Protein AF-0000000079329686 (afdb_homodimer)

Solvent-accessible surface area (backbone atoms only — not comparable to full-atom values): 26787 Å² total; per-residue (Å²): 128,84,78,79,56,46,57,56,54,48,18,62,60,69,70,38,59,52,68,55,53,49,47,35,36,73,71,63,66,35,62,67,40,60,35,86,87,72,69,38,55,44,71,44,73,63,29,50,51,40,50,47,49,51,52,51,42,43,66,58,70,46,52,68,83,57,56,70,49,46,68,71,21,28,67,67,55,45,50,49,53,53,49,53,51,42,51,53,50,49,52,52,44,52,52,48,52,53,33,45,53,52,50,52,52,50,51,51,42,52,51,49,50,53,49,27,68,76,48,53,66,48,79,46,77,46,71,50,63,14,28,32,58,55,65,43,97,83,41,79,75,38,54,68,56,54,41,44,40,68,76,37,45,67,52,32,27,38,36,34,38,69,90,71,74,42,81,38,47,28,34,72,35,89,67,84,58,92,71,54,72,38,73,52,51,90,54,75,40,50,22,44,36,28,61,36,44,27,31,62,93,41,69,86,50,47,46,60,67,58,55,53,50,54,42,42,72,73,70,33,46,75,50,48,32,41,24,30,45,63,50,74,29,20,86,95,50,44,27,39,33,20,50,25,37,30,32,51,88,128,84,76,80,54,47,58,56,53,49,18,63,61,70,71,39,58,53,67,55,53,49,48,36,36,73,69,66,66,34,62,67,41,60,34,87,86,70,69,38,55,45,71,44,72,63,29,51,48,38,48,48,50,52,52,50,42,45,66,57,70,46,53,66,82,56,56,71,47,45,69,72,22,29,65,67,55,45,51,51,50,52,49,54,52,42,52,53,50,50,53,53,44,51,52,48,52,52,33,46,51,53,51,52,54,50,50,51,43,52,51,50,50,52,49,28,69,76,47,54,66,49,78,46,76,47,71,50,63,14,30,32,58,56,63,44,97,84,41,78,76,39,54,67,57,54,43,44,40,69,75,38,44,68,51,34,26,37,36,33,39,70,91,69,74,43,80,38,47,30,34,71,36,91,66,84,58,93,73,55,73,38,73,52,52,90,54,76,40,49,23,43,35,32,62,34,44,27,30,62,94,40,68,86,47,47,46,60,66,58,55,50,49,54,41,43,75,72,70,32,45,77,52,50,31,42,24,32,46,65,50,73,29,16,85,93,54,43,27,39,33,19,49,24,36,31,33,52,89

Structure (mmCIF, N/CA/C/O backbone):
data_AF-0000000079329686-model_v1
#
loop_
_entity.id
_entity.type
_entity.pdbx_description
1 polymer 'MerR family transcriptional regulator'
#
loop_
_atom_site.group_PDB
_atom_site.id
_atom_site.type_symbol
_atom_site.label_atom_id
_atom_site.label_alt_id
_atom_site.label_comp_id
_atom_site.label_asym_id
_atom_site.label_entity_id
_atom_site.label_seq_id
_atom_site.pdbx_PDB_ins_code
_atom_site.Cartn_x
_atom_site.Cartn_y
_atom_site.Cartn_z
_atom_site.occupancy
_atom_site.B_iso_or_equiv
_atom_site.auth_seq_id
_atom_site.auth_comp_id
_atom_site.auth_asym_id
_atom_site.auth_atom_id
_atom_site.pdbx_PDB_model_num
ATOM 1 N N . MET A 1 1 ? 34.625 -22.406 -25.031 1 28.58 1 MET A N 1
ATOM 2 C CA . MET A 1 1 ? 33.188 -22.5 -24.812 1 28.58 1 MET A CA 1
ATOM 3 C C . MET A 1 1 ? 32.781 -21.719 -23.578 1 28.58 1 MET A C 1
ATOM 5 O O . MET A 1 1 ? 33.344 -21.922 -22.5 1 28.58 1 MET A O 1
ATOM 9 N N . LYS A 1 2 ? 32.156 -20.562 -23.594 1 43.34 2 LYS A N 1
ATOM 10 C CA . LYS A 1 2 ? 31.812 -19.688 -22.484 1 43.34 2 LYS A CA 1
ATOM 11 C C . LYS A 1 2 ? 30.969 -20.438 -21.453 1 43.34 2 LYS A C 1
ATOM 13 O O . LYS A 1 2 ? 29.984 -21.078 -21.781 1 43.34 2 LYS A O 1
ATOM 18 N N . LYS A 1 3 ? 31.656 -20.859 -20.328 1 50.03 3 LYS A N 1
ATOM 19 C CA . LYS A 1 3 ? 31.047 -21.562 -19.203 1 50.03 3 LYS A CA 1
ATOM 20 C C . LYS A 1 3 ? 29.656 -21.016 -18.906 1 50.03 3 LYS A C 1
ATOM 22 O O . LYS A 1 3 ? 29.484 -19.812 -18.719 1 50.03 3 LYS A O 1
ATOM 27 N N . ARG A 1 4 ? 28.594 -21.75 -19.281 1 59.03 4 ARG A N 1
ATOM 28 C CA . ARG A 1 4 ? 27.203 -21.312 -19.125 1 59.03 4 ARG A CA 1
ATOM 29 C C . ARG A 1 4 ? 26.891 -21.047 -17.656 1 59.03 4 ARG A C 1
ATOM 31 O O . ARG A 1 4 ? 27.125 -21.906 -16.797 1 59.03 4 ARG A O 1
ATOM 38 N N . ASN A 1 5 ? 27.047 -19.797 -17.156 1 70.62 5 ASN A N 1
ATOM 39 C CA . ASN A 1 5 ? 26.609 -19.406 -15.828 1 70.62 5 ASN A CA 1
ATOM 40 C C . ASN A 1 5 ? 25.094 -19.484 -15.695 1 70.62 5 ASN A C 1
ATOM 42 O O . ASN A 1 5 ? 24.391 -18.531 -16.031 1 70.62 5 ASN A O 1
ATOM 46 N N . TYR A 1 6 ? 24.656 -20.625 -15.352 1 74.81 6 TYR A N 1
ATOM 47 C CA . TYR A 1 6 ? 23.219 -20.938 -15.312 1 74.81 6 TYR A CA 1
ATOM 48 C C . TYR A 1 6 ? 22.484 -20 -14.359 1 74.81 6 TYR A C 1
ATOM 50 O O . TYR A 1 6 ? 21.344 -19.609 -14.633 1 74.81 6 TYR A O 1
ATOM 58 N N . ILE A 1 7 ? 23.203 -19.609 -13.352 1 79.62 7 ILE A N 1
ATOM 59 C CA . ILE A 1 7 ? 22.547 -18.75 -12.375 1 79.62 7 ILE A CA 1
ATOM 60 C C . ILE A 1 7 ? 22.219 -17.391 -13.008 1 79.62 7 ILE A C 1
ATOM 62 O O . ILE A 1 7 ? 21.141 -16.844 -12.797 1 79.62 7 ILE A O 1
ATOM 66 N N . LYS A 1 8 ? 23.125 -16.953 -13.703 1 80.69 8 LYS A N 1
ATOM 67 C CA . LYS A 1 8 ? 22.922 -15.672 -14.375 1 80.69 8 LYS A CA 1
ATOM 68 C C . LYS A 1 8 ? 21.812 -15.758 -15.414 1 80.69 8 LYS A C 1
ATOM 70 O O . LYS A 1 8 ? 21 -14.844 -15.539 1 80.69 8 LYS A O 1
ATOM 75 N N . GLU A 1 9 ? 21.859 -16.797 -16.125 1 78.88 9 GLU A N 1
ATOM 76 C CA . GLU A 1 9 ? 20.812 -16.984 -17.141 1 78.88 9 GLU A CA 1
ATOM 77 C C . GLU A 1 9 ? 19.438 -17.047 -16.516 1 78.88 9 GLU A C 1
ATOM 79 O O . GLU A 1 9 ? 18.484 -16.422 -17 1 78.88 9 GLU A O 1
ATOM 84 N N . ILE A 1 10 ? 19.406 -17.812 -15.477 1 80.94 10 ILE A N 1
ATOM 85 C CA . ILE A 1 10 ? 18.141 -17.953 -14.773 1 80.94 10 ILE A CA 1
ATOM 86 C C . ILE A 1 10 ? 17.719 -16.609 -14.18 1 80.94 10 ILE A C 1
ATOM 88 O O . ILE A 1 10 ? 16.547 -16.234 -14.234 1 80.94 10 ILE A O 1
ATOM 92 N N . SER A 1 11 ? 18.656 -15.969 -13.648 1 85.56 11 SER A N 1
ATOM 93 C CA . SER A 1 11 ? 18.438 -14.641 -13.086 1 85.56 11 SER A CA 1
ATOM 94 C C . SER A 1 11 ? 17.797 -13.703 -14.102 1 8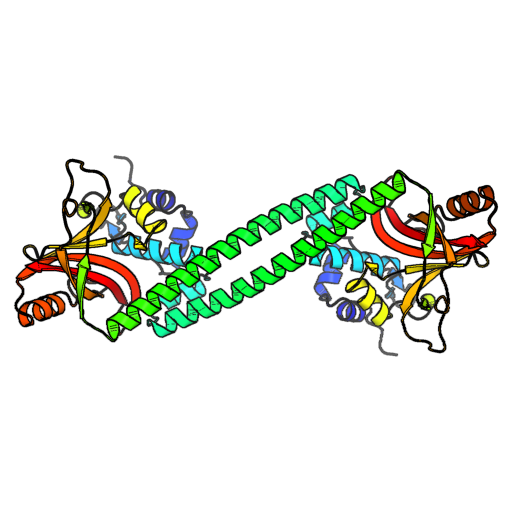5.56 11 SER A C 1
ATOM 96 O O . SER A 1 11 ? 16.828 -13.016 -13.797 1 85.56 11 SER A O 1
ATOM 98 N N . ASP A 1 12 ? 18.266 -13.734 -15.211 1 81.31 12 ASP A N 1
ATOM 99 C CA . ASP A 1 12 ? 17.781 -12.852 -16.266 1 81.31 12 ASP A CA 1
ATOM 100 C C . ASP A 1 12 ? 16.375 -13.242 -16.719 1 81.31 12 ASP A C 1
ATOM 102 O O . ASP A 1 12 ? 15.516 -12.383 -16.938 1 81.31 12 ASP A O 1
ATOM 106 N N . ILE A 1 13 ? 16.156 -14.523 -16.812 1 76.94 13 ILE A N 1
ATOM 107 C CA . ILE A 1 13 ? 14.883 -15.023 -17.297 1 76.94 13 ILE A CA 1
ATOM 108 C C . ILE A 1 13 ? 13.781 -14.719 -16.281 1 76.94 13 ILE A C 1
ATOM 110 O O . ILE A 1 13 ? 12.695 -14.266 -16.656 1 76.94 13 ILE A O 1
ATOM 114 N N . PHE A 1 14 ? 14.07 -14.961 -15.047 1 80.38 14 PHE A N 1
ATOM 115 C CA . PHE A 1 14 ? 13.07 -14.789 -14.008 1 80.38 14 PHE A CA 1
ATOM 116 C C . PHE A 1 14 ? 13.078 -13.367 -13.461 1 80.38 14 PHE A C 1
ATOM 118 O O . PHE A 1 14 ? 12.211 -12.984 -12.68 1 80.38 14 PHE A O 1
ATOM 125 N N . GLU A 1 15 ? 14.031 -12.602 -13.93 1 81.62 15 GLU A N 1
ATOM 126 C CA . GLU A 1 15 ? 14.219 -11.25 -13.422 1 81.62 15 GLU A CA 1
ATOM 127 C C . GLU A 1 15 ? 14.336 -11.242 -11.898 1 81.62 15 GLU A C 1
ATOM 129 O O . GLU A 1 15 ? 13.664 -10.461 -11.219 1 81.62 15 GLU A O 1
ATOM 134 N N . VAL A 1 16 ? 15.164 -12.156 -11.438 1 86.81 16 VAL A N 1
ATOM 135 C CA . VAL A 1 16 ? 15.547 -12.273 -10.039 1 86.81 16 VAL A CA 1
ATOM 136 C C . VAL A 1 16 ? 17.062 -12.141 -9.898 1 86.81 16 VAL A C 1
ATOM 138 O O . VAL A 1 16 ? 17.812 -12.797 -10.617 1 86.81 16 VAL A O 1
ATOM 141 N N . PRO A 1 17 ? 17.422 -11.281 -9.016 1 90.56 17 PRO A N 1
ATOM 142 C CA . PRO A 1 17 ? 18.875 -11.117 -8.875 1 90.56 17 PRO A CA 1
ATOM 143 C C . PRO A 1 17 ? 19.578 -12.422 -8.523 1 90.56 17 PRO A C 1
ATOM 145 O O . PRO A 1 17 ? 19.031 -13.242 -7.781 1 90.56 17 PRO A O 1
ATOM 148 N N . SER A 1 18 ? 20.781 -12.594 -9.023 1 89.88 18 SER A N 1
ATOM 149 C CA . SER A 1 18 ? 21.578 -13.781 -8.75 1 89.88 18 SER A CA 1
ATOM 150 C C . SER A 1 18 ? 21.766 -14 -7.25 1 89.88 18 SER A C 1
ATOM 152 O O . SER A 1 18 ? 21.781 -15.141 -6.777 1 89.88 18 SER A O 1
ATOM 154 N N . SER A 1 19 ? 21.859 -12.859 -6.543 1 91.94 19 SER A N 1
ATOM 155 C CA . SER A 1 19 ? 22.016 -12.945 -5.094 1 91.94 19 SER A CA 1
ATOM 156 C C . SER A 1 19 ? 20.797 -13.555 -4.434 1 91.94 19 SER A C 1
ATOM 158 O O . SER A 1 19 ? 20.906 -14.32 -3.475 1 91.94 19 SER A O 1
ATOM 160 N N . THR A 1 20 ? 19.688 -13.25 -4.969 1 91.44 20 THR A N 1
ATOM 161 C CA . THR A 1 20 ? 18.438 -13.789 -4.445 1 91.44 20 THR A CA 1
ATOM 162 C C . THR A 1 20 ? 18.359 -15.297 -4.695 1 91.44 20 THR A C 1
ATOM 164 O O . THR A 1 20 ? 17.953 -16.062 -3.814 1 91.44 20 THR A O 1
ATOM 167 N N . LEU A 1 21 ? 18.781 -15.734 -5.879 1 89.31 21 LEU A N 1
ATOM 168 C CA . LEU A 1 21 ? 18.797 -17.156 -6.211 1 89.31 21 LEU A CA 1
ATOM 169 C C . LEU A 1 21 ? 19.719 -17.922 -5.281 1 89.31 21 LEU A C 1
ATOM 171 O O . LEU A 1 21 ? 19.375 -19.016 -4.812 1 89.31 21 LEU A O 1
ATOM 175 N N . ARG A 1 22 ? 20.797 -17.312 -5.047 1 87.38 22 ARG A N 1
ATOM 176 C CA . ARG A 1 22 ? 21.75 -17.938 -4.125 1 87.38 22 ARG A CA 1
ATOM 177 C C . ARG A 1 22 ? 21.172 -18 -2.715 1 87.38 22 ARG A C 1
ATOM 179 O O . ARG A 1 22 ? 21.375 -19 -2.008 1 87.38 22 ARG A O 1
ATOM 186 N N . TYR A 1 23 ? 20.594 -16.953 -2.398 1 90.75 23 TYR A N 1
ATOM 187 C CA . TYR A 1 23 ? 19.938 -16.953 -1.098 1 90.75 23 TYR A CA 1
ATOM 188 C C . TYR A 1 23 ? 18.906 -18.078 -1.004 1 90.75 23 TYR A C 1
ATOM 190 O O . TYR A 1 23 ? 18.859 -18.797 -0 1 90.75 23 TYR A O 1
ATOM 198 N N . TRP A 1 24 ? 18.094 -18.188 -2.064 1 89.81 24 TRP A N 1
ATOM 199 C CA . TRP A 1 24 ? 17.094 -19.234 -2.088 1 89.81 24 TRP A CA 1
ATOM 200 C C . TRP A 1 24 ? 17.734 -20.625 -1.985 1 89.81 24 TRP A C 1
ATOM 202 O O . TRP A 1 24 ? 17.188 -21.516 -1.34 1 89.81 24 TRP A O 1
ATOM 212 N N . GLU A 1 25 ? 18.812 -20.812 -2.633 1 86.69 25 GLU A N 1
ATOM 213 C CA . GLU A 1 25 ? 19.531 -22.078 -2.568 1 86.69 25 GLU A CA 1
ATOM 214 C C . GLU A 1 25 ? 20.062 -22.344 -1.161 1 86.69 25 GLU A C 1
ATOM 216 O O . GLU A 1 25 ? 19.938 -23.453 -0.643 1 86.69 25 GLU A O 1
ATOM 221 N N . ASN A 1 26 ? 20.578 -21.234 -0.612 1 87.12 26 ASN A N 1
ATOM 222 C CA . ASN A 1 26 ? 21.125 -21.344 0.738 1 87.12 26 ASN A CA 1
ATOM 223 C C . ASN A 1 26 ? 20.047 -21.688 1.755 1 87.12 26 ASN A C 1
ATOM 225 O O . ASN A 1 26 ? 20.297 -22.391 2.732 1 87.12 26 ASN A O 1
ATOM 229 N N . GLU A 1 27 ? 18.922 -21.219 1.531 1 87.38 27 GLU A N 1
ATOM 230 C CA . GLU A 1 27 ? 17.781 -21.484 2.416 1 87.38 27 GLU A CA 1
ATOM 231 C C . GLU A 1 27 ? 17.109 -22.797 2.07 1 87.38 27 GLU A C 1
ATOM 233 O O . GLU A 1 27 ? 16.062 -23.141 2.627 1 87.38 27 GLU A O 1
ATOM 238 N N . CYS A 1 28 ? 17.578 -23.5 1.049 1 83.56 28 CYS A N 1
ATOM 239 C CA . CYS A 1 28 ? 17.141 -24.828 0.64 1 83.56 28 CYS A CA 1
ATOM 240 C C . CYS A 1 28 ? 15.766 -24.781 -0.004 1 83.56 28 CYS A C 1
ATOM 242 O O . CYS A 1 28 ? 15 -25.734 0.094 1 83.56 28 CYS A O 1
ATOM 244 N N . LEU A 1 29 ? 15.492 -23.641 -0.535 1 86.81 29 LEU A N 1
ATOM 245 C CA . LEU A 1 29 ? 14.25 -23.5 -1.282 1 86.81 29 LEU A CA 1
ATOM 246 C C . LEU A 1 29 ? 14.391 -24.062 -2.693 1 86.81 29 LEU A C 1
ATOM 248 O O . LEU A 1 29 ? 13.414 -24.516 -3.291 1 86.81 29 LEU A O 1
ATOM 252 N N . ILE A 1 30 ? 15.609 -23.922 -3.225 1 84.62 30 ILE A N 1
ATOM 253 C CA . ILE A 1 30 ? 15.922 -24.484 -4.535 1 84.62 30 ILE A CA 1
ATOM 254 C C . ILE A 1 30 ? 17.266 -25.219 -4.473 1 84.62 30 ILE A C 1
ATOM 256 O O . ILE A 1 30 ? 18.078 -24.953 -3.586 1 84.62 30 ILE A O 1
ATOM 260 N N . LYS A 1 31 ? 17.375 -26.156 -5.254 1 79.44 31 LYS A N 1
ATOM 261 C CA . LYS A 1 31 ? 18.625 -26.906 -5.316 1 79.44 31 LYS A CA 1
ATOM 262 C C . LYS A 1 31 ? 19.156 -26.984 -6.746 1 79.44 31 LYS A C 1
ATOM 264 O O . LYS A 1 31 ? 18.469 -27.484 -7.637 1 79.44 31 LYS A O 1
ATOM 269 N N . PHE A 1 32 ? 20.312 -26.422 -6.926 1 74.44 32 PHE A N 1
ATOM 270 C CA . PHE A 1 32 ? 20.984 -26.547 -8.219 1 74.44 32 PHE A CA 1
ATOM 271 C C . PHE A 1 32 ? 21.891 -27.766 -8.234 1 74.44 32 PHE A C 1
ATOM 273 O O . PHE A 1 32 ? 22.547 -28.078 -7.238 1 74.44 32 PHE A O 1
ATOM 280 N N . SER A 1 33 ? 21.562 -28.641 -9.156 1 68.56 33 SER A N 1
ATOM 281 C CA . SER A 1 33 ? 22.422 -29.812 -9.25 1 68.56 33 SER A CA 1
ATOM 282 C C . SER A 1 33 ? 23.75 -29.453 -9.906 1 68.56 33 SER A C 1
ATOM 284 O O . SER A 1 33 ? 23.828 -28.516 -10.703 1 68.56 33 SER A O 1
ATOM 286 N N . ARG A 1 34 ? 24.828 -29.984 -9.367 1 64.75 34 ARG A N 1
ATOM 287 C CA . ARG A 1 34 ? 26.141 -29.75 -9.953 1 64.75 34 ARG A CA 1
ATOM 288 C C . ARG A 1 34 ? 26.422 -30.766 -11.062 1 64.75 34 ARG A C 1
ATOM 290 O O . ARG A 1 34 ? 26.062 -31.938 -10.945 1 64.75 34 ARG A O 1
ATOM 297 N N . ASP A 1 35 ? 26.688 -30.234 -12.211 1 59.03 35 ASP A N 1
ATOM 298 C CA . ASP A 1 35 ? 27.203 -31.141 -13.25 1 59.03 35 ASP A CA 1
ATOM 299 C C . ASP A 1 35 ? 28.5 -31.797 -12.812 1 59.03 35 ASP A C 1
ATOM 301 O O . ASP A 1 35 ? 29.422 -31.125 -12.336 1 59.03 35 ASP A O 1
ATOM 305 N N . GLU A 1 36 ? 28.375 -33.125 -12.641 1 59.78 36 GLU A N 1
ATOM 306 C CA . GLU A 1 36 ? 29.531 -33.906 -12.188 1 59.78 36 GLU A CA 1
ATOM 307 C C . GLU A 1 36 ? 30.797 -33.531 -12.977 1 59.78 36 GLU A C 1
ATOM 309 O O . GLU A 1 36 ? 31.891 -33.562 -12.438 1 59.78 36 GLU A O 1
ATOM 314 N N . LYS A 1 37 ? 30.562 -33.312 -14.281 1 60 37 LYS A N 1
ATOM 315 C CA . LYS A 1 37 ? 31.734 -33.188 -15.133 1 60 37 LYS A CA 1
ATOM 316 C C . LYS A 1 37 ? 32.344 -31.781 -14.992 1 60 37 LYS A C 1
ATOM 318 O O . LYS A 1 37 ? 33.562 -31.625 -15.031 1 60 37 LYS A O 1
ATOM 323 N N . ASN A 1 38 ? 31.547 -30.828 -14.914 1 56.72 38 ASN A N 1
ATOM 324 C CA . ASN A 1 38 ? 32.125 -29.5 -15.008 1 56.72 38 ASN A CA 1
ATOM 325 C C . ASN A 1 38 ? 31.844 -28.656 -13.766 1 56.72 38 ASN A C 1
ATOM 327 O O . ASN A 1 38 ? 32.094 -27.453 -13.75 1 56.72 38 ASN A O 1
ATOM 331 N N . ASN A 1 39 ? 31.438 -29.266 -12.773 1 56.72 39 ASN A N 1
ATOM 332 C CA . ASN A 1 39 ? 31.188 -28.609 -11.492 1 56.72 39 ASN A CA 1
ATOM 333 C C . ASN A 1 39 ? 30.203 -27.453 -11.641 1 56.72 39 ASN A C 1
ATOM 335 O O . ASN A 1 39 ? 30.266 -26.469 -10.898 1 56.72 39 ASN A O 1
ATOM 339 N N . TYR A 1 40 ? 29.562 -27.453 -12.875 1 60.28 40 TYR A N 1
ATOM 340 C CA . TYR A 1 40 ? 28.578 -26.391 -13.062 1 60.28 40 TYR A CA 1
ATOM 341 C C . TYR A 1 40 ? 27.203 -26.812 -12.555 1 60.28 40 TYR A C 1
ATOM 343 O O . TYR A 1 40 ? 26.844 -27.984 -12.625 1 60.28 40 TYR A O 1
ATOM 351 N N . ARG A 1 41 ? 26.594 -25.812 -11.93 1 63.09 41 ARG A N 1
ATOM 352 C CA . ARG A 1 41 ? 25.234 -26.094 -11.453 1 63.09 41 ARG A CA 1
ATOM 353 C C . ARG A 1 41 ? 24.234 -26.109 -12.609 1 63.09 41 ARG A C 1
ATOM 355 O O . ARG A 1 41 ? 24.25 -25.234 -13.461 1 63.09 41 ARG A O 1
ATOM 362 N N . LEU A 1 42 ? 23.594 -27.281 -12.984 1 63.5 42 LEU A N 1
ATOM 363 C CA . LEU A 1 42 ? 22.531 -27.422 -13.977 1 63.5 42 LEU A CA 1
ATOM 364 C C . LEU A 1 42 ? 21.156 -27.453 -13.312 1 63.5 42 LEU A C 1
ATOM 366 O O . LEU A 1 42 ? 20.938 -28.234 -12.383 1 63.5 42 LEU A O 1
ATOM 370 N N . PRO A 1 43 ? 20.359 -26.469 -13.703 1 66.62 43 PRO A N 1
ATOM 371 C CA . PRO A 1 43 ? 19.016 -26.547 -13.109 1 66.62 43 PRO A CA 1
ATOM 372 C C . PRO A 1 43 ? 18.188 -27.688 -13.703 1 66.62 43 PRO A C 1
ATOM 374 O O . PRO A 1 43 ? 18.156 -27.859 -14.922 1 66.62 43 PRO A O 1
ATOM 377 N N . SER A 1 44 ? 17.781 -28.547 -12.82 1 67.88 44 SER A N 1
ATOM 378 C CA . SER A 1 44 ? 16.781 -29.5 -13.258 1 67.88 44 SER A CA 1
ATOM 379 C C . SER A 1 44 ? 15.445 -28.828 -13.547 1 67.88 44 SER A C 1
ATOM 381 O O . SER A 1 44 ? 15.258 -27.656 -13.211 1 67.88 44 SER A O 1
ATOM 383 N N . PHE A 1 45 ? 14.609 -29.391 -14.344 1 66.5 45 PHE A N 1
ATOM 384 C CA . PHE A 1 45 ? 13.266 -28.891 -14.57 1 66.5 45 PHE A CA 1
ATOM 385 C C . PHE A 1 45 ? 12.57 -28.578 -13.25 1 66.5 45 PHE A C 1
ATOM 387 O O . PHE A 1 45 ? 11.875 -27.578 -13.125 1 66.5 45 PHE A O 1
ATOM 394 N N . GLN A 1 46 ? 12.969 -29.422 -12.375 1 70.38 46 GLN A N 1
ATOM 395 C CA . GLN A 1 46 ? 12.375 -29.234 -11.055 1 70.38 46 GLN A CA 1
ATOM 396 C C . GLN A 1 46 ? 12.844 -27.922 -10.414 1 70.38 46 GLN A C 1
ATOM 398 O O . GLN A 1 46 ? 12.062 -27.234 -9.773 1 70.38 46 GLN A O 1
ATOM 403 N N . THR A 1 47 ? 14.055 -27.703 -10.609 1 77.94 47 THR A N 1
ATOM 404 C CA . THR A 1 47 ? 14.602 -26.484 -10.047 1 77.94 47 THR A CA 1
ATOM 405 C C . THR A 1 47 ? 13.922 -25.25 -10.656 1 77.94 47 THR A C 1
ATOM 407 O O . THR A 1 47 ? 13.609 -24.297 -9.953 1 77.94 47 THR A O 1
ATOM 410 N N . ILE A 1 48 ? 13.664 -25.297 -11.906 1 77.31 48 ILE A N 1
ATOM 411 C CA . ILE A 1 48 ? 13.016 -24.188 -12.609 1 77.31 48 ILE A CA 1
ATOM 412 C C . ILE A 1 48 ? 11.594 -24.016 -12.086 1 77.31 48 ILE A C 1
ATOM 414 O O . ILE A 1 48 ? 11.141 -22.891 -11.867 1 77.31 48 ILE A O 1
ATOM 418 N N . LEU A 1 49 ? 10.977 -25.094 -11.844 1 76.12 49 LEU A N 1
ATOM 419 C CA . LEU A 1 49 ? 9.625 -25.047 -11.312 1 76.12 49 LEU A CA 1
ATOM 420 C C . LEU A 1 49 ? 9.617 -24.453 -9.906 1 76.12 49 LEU A C 1
ATOM 422 O O . LEU A 1 49 ? 8.719 -23.688 -9.555 1 76.12 49 LEU A O 1
ATOM 426 N N . ASP A 1 50 ? 10.609 -24.891 -9.148 1 82.12 50 ASP A N 1
ATOM 427 C CA . ASP A 1 50 ? 10.727 -24.344 -7.797 1 82.12 50 ASP A CA 1
ATOM 428 C C . ASP A 1 50 ? 10.898 -22.828 -7.836 1 82.12 50 ASP A C 1
ATOM 430 O O . ASP A 1 50 ? 10.25 -22.094 -7.078 1 82.12 50 ASP A O 1
ATOM 434 N N . ILE A 1 51 ? 11.789 -22.438 -8.688 1 84.81 51 ILE A N 1
ATOM 435 C CA . ILE A 1 51 ? 12.062 -21 -8.812 1 84.81 51 ILE A CA 1
ATOM 436 C C . ILE A 1 51 ? 10.797 -20.281 -9.258 1 84.81 51 ILE A C 1
ATOM 438 O O . ILE A 1 51 ? 10.477 -19.203 -8.734 1 84.81 51 ILE A O 1
ATOM 442 N N . TRP A 1 52 ? 10.156 -20.891 -10.133 1 80 52 TRP A N 1
ATOM 443 C CA . TRP A 1 52 ? 8.906 -20.312 -10.617 1 80 52 TRP A CA 1
ATOM 444 C C . TRP A 1 52 ? 7.902 -20.156 -9.477 1 80 52 TRP A C 1
ATOM 446 O O . TRP A 1 52 ? 7.273 -19.109 -9.336 1 80 52 TRP A O 1
ATOM 456 N N . ASN A 1 53 ? 7.801 -21.141 -8.734 1 82.69 53 ASN A N 1
ATOM 457 C CA . ASN A 1 53 ? 6.855 -21.109 -7.621 1 82.69 53 ASN A CA 1
ATOM 458 C C . ASN A 1 53 ? 7.199 -20.031 -6.609 1 82.69 53 ASN A C 1
ATOM 460 O O . ASN A 1 53 ? 6.32 -19.281 -6.168 1 82.69 53 ASN A O 1
ATOM 464 N N . ILE A 1 54 ? 8.422 -20.031 -6.281 1 88.75 54 ILE A N 1
ATOM 465 C CA . ILE A 1 54 ? 8.859 -19.031 -5.312 1 88.75 54 ILE A CA 1
ATOM 466 C C . ILE A 1 54 ? 8.609 -17.625 -5.867 1 88.75 54 ILE A C 1
ATOM 468 O O . ILE A 1 54 ? 8.055 -16.766 -5.18 1 88.75 54 ILE A O 1
ATOM 472 N N . ALA A 1 55 ? 9.047 -17.406 -7.105 1 84.5 55 ALA A N 1
ATOM 473 C CA . ALA A 1 55 ? 8.844 -16.109 -7.75 1 84.5 55 ALA A CA 1
ATOM 474 C C . ALA A 1 55 ? 7.359 -15.758 -7.797 1 84.5 55 ALA A C 1
ATOM 476 O O . ALA A 1 55 ? 6.984 -14.609 -7.559 1 84.5 55 ALA A O 1
ATOM 477 N N . PHE A 1 56 ? 6.625 -16.672 -8.07 1 83.69 56 PHE A N 1
ATOM 478 C CA . PHE A 1 56 ? 5.184 -16.484 -8.164 1 83.69 56 PHE A CA 1
ATOM 479 C C . PHE A 1 56 ? 4.609 -16.016 -6.836 1 83.69 56 PHE A C 1
ATOM 481 O O . PHE A 1 56 ? 3.885 -15.016 -6.785 1 83.69 56 PHE A O 1
ATOM 488 N N . TYR A 1 57 ? 4.887 -16.688 -5.793 1 89.5 57 TYR A N 1
ATOM 489 C CA . TYR A 1 57 ? 4.324 -16.344 -4.488 1 89.5 57 TYR A CA 1
ATOM 490 C C . TYR A 1 57 ? 4.91 -15.031 -3.973 1 89.5 57 TYR A C 1
ATOM 492 O O . TYR A 1 57 ? 4.234 -14.273 -3.273 1 89.5 57 TYR A O 1
ATOM 500 N N . ARG A 1 58 ? 6.125 -14.789 -4.348 1 88.44 58 ARG A N 1
ATOM 501 C CA . ARG A 1 58 ? 6.711 -13.492 -4.02 1 88.44 58 ARG A CA 1
ATOM 502 C C . ARG A 1 58 ? 5.945 -12.359 -4.691 1 88.44 58 ARG A C 1
ATOM 504 O O . ARG A 1 58 ? 5.727 -11.305 -4.086 1 88.44 58 ARG A O 1
ATOM 511 N N . ASP A 1 59 ? 5.598 -12.625 -5.906 1 85.12 59 ASP A N 1
ATOM 512 C CA . ASP A 1 59 ? 4.816 -11.633 -6.645 1 85.12 59 ASP A CA 1
ATOM 513 C C . ASP A 1 59 ? 3.475 -11.375 -5.965 1 85.12 59 ASP A C 1
ATOM 515 O O . ASP A 1 59 ? 2.863 -10.328 -6.16 1 85.12 59 ASP A O 1
ATOM 519 N N . LEU A 1 60 ? 3.049 -12.367 -5.18 1 89.62 60 LEU A N 1
ATOM 520 C CA . LEU A 1 60 ? 1.809 -12.211 -4.43 1 89.62 60 LEU A CA 1
ATOM 521 C C . LEU A 1 60 ? 2.076 -11.602 -3.057 1 89.62 60 LEU A C 1
ATOM 523 O O . LEU A 1 60 ? 1.194 -11.594 -2.195 1 89.62 60 LEU A O 1
ATOM 527 N N . SER A 1 61 ? 3.275 -11.172 -2.789 1 91.44 61 SER A N 1
ATOM 528 C CA . SER A 1 61 ? 3.697 -10.492 -1.572 1 91.44 61 SER A CA 1
ATOM 529 C C . SER A 1 61 ? 3.664 -11.43 -0.371 1 91.44 61 SER A C 1
ATOM 531 O O . SER A 1 61 ? 3.359 -11.008 0.746 1 91.44 61 SER A O 1
ATOM 533 N N . ILE A 1 62 ? 3.863 -12.641 -0.628 1 92.38 62 ILE A N 1
ATOM 534 C CA . ILE A 1 62 ? 4.02 -13.602 0.465 1 92.38 62 ILE A CA 1
ATOM 535 C C . ILE A 1 62 ? 5.473 -13.617 0.93 1 92.38 62 ILE A C 1
ATOM 537 O O . ILE A 1 62 ? 6.391 -13.75 0.117 1 92.38 62 ILE A O 1
ATOM 541 N N . PRO A 1 63 ? 5.668 -13.492 2.191 1 90.06 63 PRO A N 1
ATOM 542 C CA . PRO A 1 63 ? 7.043 -13.492 2.697 1 90.06 63 PRO A CA 1
ATOM 543 C C . PRO A 1 63 ? 7.742 -14.836 2.51 1 90.06 63 PRO A C 1
ATOM 545 O O . PRO A 1 63 ? 7.09 -15.883 2.537 1 90.06 63 PRO A O 1
ATOM 548 N N . LEU A 1 64 ? 9.047 -14.812 2.404 1 89.19 64 LEU A N 1
ATOM 549 C CA . LEU A 1 64 ? 9.844 -16 2.154 1 89.19 64 LEU A CA 1
ATOM 550 C C . LEU A 1 64 ? 9.656 -17.031 3.266 1 89.19 64 LEU A C 1
ATOM 552 O O . LEU A 1 64 ? 9.625 -18.234 3.006 1 89.19 64 LEU A O 1
ATOM 556 N N . LYS A 1 65 ? 9.508 -16.5 4.5 1 88.31 65 LYS A N 1
ATOM 557 C CA . LYS A 1 65 ? 9.312 -17.391 5.637 1 88.31 65 LYS A CA 1
ATOM 558 C C . LYS A 1 65 ? 8.055 -18.234 5.461 1 88.31 65 LYS A C 1
ATOM 560 O O . LYS A 1 65 ? 8.016 -19.406 5.871 1 88.31 65 LYS A O 1
ATOM 565 N N . GLU A 1 66 ? 7.078 -17.719 4.844 1 90 66 GLU A N 1
ATOM 566 C CA . GLU A 1 66 ? 5.828 -18.422 4.594 1 90 66 GLU A CA 1
ATOM 567 C C . GLU A 1 66 ? 5.934 -19.297 3.352 1 90 66 GLU A C 1
ATOM 569 O O . GLU A 1 66 ? 5.367 -20.406 3.311 1 90 66 GLU A O 1
ATOM 574 N N . ILE A 1 67 ? 6.656 -18.844 2.342 1 91.44 67 ILE A N 1
ATOM 575 C CA . ILE A 1 67 ? 6.809 -19.578 1.092 1 91.44 67 ILE A CA 1
ATOM 576 C C . ILE A 1 67 ? 7.484 -20.922 1.364 1 91.44 67 ILE A C 1
ATOM 578 O O . ILE A 1 67 ? 7.16 -21.938 0.729 1 91.44 67 ILE A O 1
ATOM 582 N N . LYS A 1 68 ? 8.352 -20.984 2.336 1 88.56 68 LYS A N 1
ATOM 583 C CA . LYS A 1 68 ? 9.07 -22.203 2.705 1 88.56 68 LYS A CA 1
ATOM 584 C C . LYS A 1 68 ? 8.102 -23.281 3.164 1 88.56 68 LYS A C 1
ATOM 586 O O . LYS A 1 68 ? 8.398 -24.469 3.055 1 88.56 68 LYS A O 1
ATOM 591 N N . LEU A 1 69 ? 7.016 -22.906 3.598 1 91.12 69 LEU A N 1
ATOM 592 C CA . LEU A 1 69 ? 6.055 -23.844 4.164 1 91.12 69 LEU A CA 1
ATOM 593 C C . LEU A 1 69 ? 5.051 -24.297 3.107 1 91.12 69 LEU A C 1
ATOM 595 O O . LEU A 1 69 ? 4.352 -25.281 3.295 1 91.12 69 LEU A O 1
ATOM 599 N N . ILE A 1 70 ? 5.027 -23.656 1.97 1 89.19 70 ILE A N 1
ATOM 600 C CA . ILE A 1 70 ? 3.992 -23.859 0.96 1 89.19 70 ILE A CA 1
ATOM 601 C C . ILE A 1 70 ? 4.066 -25.281 0.427 1 89.19 70 ILE A C 1
ATOM 603 O O . ILE A 1 70 ? 3.041 -25.953 0.278 1 89.19 70 ILE A O 1
ATOM 607 N N . PRO A 1 71 ? 5.34 -25.844 0.225 1 85.88 71 PRO A N 1
ATOM 608 C CA . PRO A 1 71 ? 5.43 -27.203 -0.309 1 85.88 71 PRO A CA 1
ATOM 609 C C . PRO A 1 71 ? 4.82 -28.25 0.627 1 85.88 71 PRO A C 1
ATOM 611 O O . PRO A 1 71 ? 4.531 -29.375 0.204 1 85.88 71 PRO A O 1
ATOM 614 N N . PHE A 1 72 ? 4.566 -27.922 1.807 1 90.31 72 PHE A N 1
ATOM 615 C CA . PHE A 1 72 ? 4.051 -28.859 2.795 1 90.31 72 PHE A CA 1
ATOM 616 C C . PHE A 1 72 ? 2.58 -28.578 3.082 1 90.31 72 PHE A C 1
ATOM 618 O O . PHE A 1 72 ? 1.959 -29.281 3.887 1 90.31 72 PHE A O 1
ATOM 625 N N . MET A 1 73 ? 2.004 -27.656 2.408 1 93.25 73 MET A N 1
ATOM 626 C CA . MET A 1 73 ? 0.617 -27.281 2.662 1 93.25 73 MET A CA 1
ATOM 627 C C . MET A 1 73 ? -0.332 -28.031 1.736 1 93.25 73 MET A C 1
ATOM 629 O O . MET A 1 73 ? -0.042 -28.203 0.552 1 93.25 73 MET A O 1
ATOM 633 N N . ASN A 1 74 ? -1.381 -28.516 2.406 1 94.44 74 ASN A N 1
ATOM 634 C CA . ASN A 1 74 ? -2.455 -29.031 1.559 1 94.44 74 ASN A CA 1
ATOM 635 C C . ASN A 1 74 ? -3.297 -27.891 0.983 1 94.44 74 ASN A C 1
ATOM 637 O O . ASN A 1 74 ? -3.037 -26.719 1.262 1 94.44 74 ASN A O 1
ATOM 641 N N . ILE A 1 75 ? -4.27 -28.266 0.221 1 94.19 75 ILE A N 1
ATOM 642 C CA . ILE A 1 75 ? -5.031 -27.281 -0.543 1 94.19 75 ILE A CA 1
ATOM 643 C C . ILE A 1 75 ? -5.77 -26.344 0.41 1 94.19 75 ILE A C 1
ATOM 645 O O . ILE A 1 75 ? -5.863 -25.141 0.155 1 94.19 75 ILE A O 1
ATOM 649 N N . ASP A 1 76 ? -6.277 -26.859 1.479 1 95.31 76 ASP A N 1
ATOM 650 C CA . ASP A 1 76 ? -7.004 -26.031 2.441 1 95.31 76 ASP A CA 1
ATOM 651 C C . ASP A 1 76 ? -6.066 -25.062 3.15 1 95.31 76 ASP A C 1
ATOM 653 O O . ASP A 1 76 ? -6.406 -23.891 3.338 1 95.31 76 ASP A O 1
ATOM 657 N N . GLU A 1 77 ? -4.961 -25.578 3.543 1 95.62 77 GLU A N 1
ATOM 658 C CA . GLU A 1 77 ? -3.961 -24.734 4.195 1 95.62 77 GLU A CA 1
ATOM 659 C C . GLU A 1 77 ? -3.465 -23.641 3.258 1 95.62 77 GLU A C 1
ATOM 661 O O . GLU A 1 77 ? -3.27 -22.5 3.678 1 95.62 77 GLU A O 1
ATOM 666 N N . LEU A 1 78 ? -3.279 -23.984 2.035 1 94.5 78 LEU A N 1
ATOM 667 C CA . LEU A 1 78 ? -2.848 -23.016 1.031 1 94.5 78 LEU A CA 1
ATOM 668 C C . LEU A 1 78 ? -3.895 -21.922 0.847 1 94.5 78 LEU A C 1
ATOM 670 O O . LEU A 1 78 ? -3.562 -20.734 0.826 1 94.5 78 LEU A O 1
ATOM 674 N N . GLY A 1 79 ? -5.125 -22.344 0.729 1 95.44 79 GLY A N 1
ATOM 675 C CA . GLY A 1 79 ? -6.207 -21.375 0.63 1 95.44 79 GLY A CA 1
ATOM 676 C C . GLY A 1 79 ? -6.25 -20.406 1.797 1 95.44 79 GLY A C 1
ATOM 677 O O . GLY A 1 79 ? -6.422 -19.203 1.603 1 95.44 79 GLY A O 1
ATOM 678 N N . THR A 1 80 ? -6.062 -20.938 2.961 1 95.94 80 THR A N 1
ATOM 679 C CA . THR A 1 80 ? -6.074 -20.125 4.172 1 95.94 80 THR A CA 1
ATOM 680 C C . THR A 1 80 ? -4.914 -19.125 4.164 1 95.94 80 THR A C 1
ATOM 682 O O . THR A 1 80 ? -5.09 -17.969 4.531 1 95.94 80 THR A O 1
ATOM 685 N N . THR A 1 81 ? -3.793 -19.625 3.766 1 95.12 81 THR A N 1
ATOM 686 C CA . THR A 1 81 ? -2.611 -18.781 3.695 1 95.12 81 THR A CA 1
ATOM 687 C C . THR A 1 81 ? -2.828 -17.641 2.707 1 95.12 81 THR A C 1
ATOM 689 O O . THR A 1 81 ? -2.525 -16.484 3.01 1 95.12 81 THR A O 1
ATOM 692 N N . LEU A 1 82 ? -3.344 -17.891 1.563 1 95.5 82 LEU A N 1
ATOM 693 C CA . LEU A 1 82 ? -3.611 -16.891 0.545 1 95.5 82 LEU A CA 1
ATOM 694 C C . LEU A 1 82 ? -4.637 -15.875 1.039 1 95.5 82 LEU A C 1
ATOM 696 O O . LEU A 1 82 ? -4.477 -14.664 0.829 1 95.5 82 LEU A O 1
ATOM 700 N N . ASN A 1 83 ? -5.629 -16.391 1.712 1 96.81 83 ASN A N 1
ATOM 701 C CA . ASN A 1 83 ? -6.676 -15.508 2.227 1 96.81 83 ASN A CA 1
ATOM 702 C C . ASN A 1 83 ? -6.137 -14.562 3.291 1 96.81 83 ASN A C 1
ATOM 704 O O . ASN A 1 83 ? -6.469 -13.375 3.297 1 96.81 83 ASN A O 1
ATOM 708 N N . LYS A 1 84 ? -5.391 -15.133 4.172 1 96.44 84 LYS A N 1
ATOM 709 C CA . LYS A 1 84 ? -4.77 -14.305 5.203 1 96.44 84 LYS A CA 1
ATOM 710 C C . LYS A 1 84 ? -3.924 -13.195 4.582 1 96.44 84 LYS A C 1
ATOM 712 O O . LYS A 1 84 ? -3.979 -12.047 5.02 1 96.44 84 LYS A O 1
ATOM 717 N N . ASN A 1 85 ? -3.158 -13.547 3.623 1 96.12 85 ASN A N 1
ATOM 718 C CA . ASN A 1 85 ? -2.348 -12.555 2.924 1 96.12 85 ASN A CA 1
ATOM 719 C C . ASN A 1 85 ? -3.215 -11.508 2.24 1 96.12 85 ASN A C 1
ATOM 721 O O . ASN A 1 85 ? -2.904 -10.312 2.283 1 96.12 85 ASN A O 1
ATOM 725 N N . LYS A 1 86 ? -4.234 -11.938 1.615 1 96.81 86 LYS A N 1
ATOM 726 C CA . LYS A 1 86 ? -5.164 -11.031 0.94 1 96.81 86 LYS A CA 1
ATOM 727 C C . LYS A 1 86 ? -5.73 -10 1.911 1 96.81 86 LYS A C 1
ATOM 729 O O . LYS A 1 86 ? -5.773 -8.805 1.601 1 96.81 86 LYS A O 1
ATOM 734 N N . GLU A 1 87 ? -6.117 -10.445 3.064 1 97.5 87 GLU A N 1
ATOM 735 C CA . GLU A 1 87 ? -6.688 -9.555 4.07 1 97.5 87 GLU A CA 1
ATOM 736 C C . GLU A 1 87 ? -5.672 -8.516 4.523 1 97.5 87 GLU A C 1
ATOM 738 O O . GLU A 1 87 ? -6.012 -7.344 4.711 1 97.5 87 GLU A O 1
ATOM 743 N N . LYS A 1 88 ? -4.504 -9.008 4.738 1 96.81 88 LYS A N 1
ATOM 744 C CA . LYS A 1 88 ? -3.432 -8.086 5.102 1 96.81 88 LYS A CA 1
ATOM 745 C C . LYS A 1 88 ? -3.232 -7.023 4.027 1 96.81 88 LYS A C 1
ATOM 747 O O . LYS A 1 88 ? -3.09 -5.84 4.336 1 96.81 88 LYS A O 1
ATOM 752 N N . LEU A 1 89 ? -3.195 -7.402 2.791 1 96.75 89 LEU A N 1
ATOM 753 C CA . LEU A 1 89 ? -2.984 -6.488 1.674 1 96.75 89 LEU A CA 1
ATOM 754 C C . LEU A 1 89 ? -4.16 -5.531 1.522 1 96.75 89 LEU A C 1
ATOM 756 O O . LEU A 1 89 ? -3.979 -4.371 1.152 1 96.75 89 LEU A O 1
ATOM 760 N N . ILE A 1 90 ? -5.391 -6.016 1.837 1 97.25 90 ILE A N 1
ATOM 761 C CA . ILE A 1 90 ? -6.582 -5.172 1.775 1 97.25 90 ILE A CA 1
ATOM 762 C C . ILE A 1 90 ? -6.484 -4.066 2.826 1 97.25 90 ILE A C 1
ATOM 764 O O . ILE A 1 90 ? -6.809 -2.908 2.551 1 97.25 90 ILE A O 1
ATOM 768 N N . ASP A 1 91 ? -6.047 -4.402 3.957 1 97.19 91 ASP A N 1
ATOM 769 C CA . ASP A 1 91 ? -5.836 -3.406 5.004 1 97.19 91 ASP A CA 1
ATOM 770 C C . ASP A 1 91 ? -4.824 -2.352 4.562 1 97.19 91 ASP A C 1
ATOM 772 O O . ASP A 1 91 ? -5.039 -1.154 4.77 1 97.19 91 ASP A O 1
ATOM 776 N N . GLU A 1 92 ? -3.73 -2.83 4.023 1 95.56 92 GLU A N 1
ATOM 777 C CA . GLU A 1 92 ? -2.721 -1.912 3.502 1 95.56 92 GLU A CA 1
ATOM 778 C C . GLU A 1 92 ? -3.295 -1.026 2.4 1 95.56 92 GLU A C 1
ATOM 780 O O . GLU A 1 92 ? -2.984 0.164 2.328 1 95.56 92 GLU A O 1
ATOM 785 N N . PHE A 1 93 ? -4.137 -1.602 1.591 1 95.75 93 PHE A N 1
ATOM 786 C CA . PHE A 1 93 ? -4.812 -0.899 0.508 1 95.75 93 PHE A CA 1
ATOM 787 C C . PHE A 1 93 ? -5.648 0.254 1.052 1 95.75 93 PHE A C 1
ATOM 789 O O . PHE A 1 93 ? -5.551 1.383 0.566 1 95.75 93 PHE A O 1
ATOM 796 N N . HIS A 1 94 ? -6.352 0.016 2.07 1 96.5 94 HIS A N 1
ATOM 797 C CA . HIS A 1 94 ? -7.207 1.036 2.664 1 96.5 94 HIS A CA 1
ATOM 798 C C . HIS A 1 94 ? -6.383 2.123 3.344 1 96.5 94 HIS A C 1
ATOM 800 O O . HIS A 1 94 ? -6.727 3.305 3.277 1 96.5 94 HIS A O 1
ATOM 806 N N . LYS A 1 95 ? -5.383 1.746 3.977 1 94.62 95 LYS A N 1
ATOM 807 C CA . LYS A 1 95 ? -4.492 2.721 4.605 1 94.62 95 LYS A CA 1
ATOM 808 C C . LYS A 1 95 ? -3.898 3.67 3.566 1 94.62 95 LYS A C 1
ATOM 810 O O . LYS A 1 95 ? -3.852 4.883 3.783 1 94.62 95 LYS A O 1
ATOM 815 N N . LEU A 1 96 ? -3.447 3.1 2.455 1 95.62 96 LEU A N 1
ATOM 816 C CA . LEU A 1 96 ? -2.877 3.91 1.386 1 95.62 96 LEU A CA 1
ATOM 817 C C . LEU A 1 96 ? -3.918 4.871 0.818 1 95.62 96 LEU A C 1
ATOM 819 O O . LEU A 1 96 ? -3.621 6.043 0.574 1 95.62 96 LEU A O 1
ATOM 823 N N . LYS A 1 97 ? -5.105 4.375 0.663 1 96 97 LYS A N 1
ATOM 824 C CA . LYS A 1 97 ? -6.188 5.203 0.145 1 96 97 LYS A CA 1
ATOM 825 C C . LYS A 1 97 ? -6.465 6.391 1.066 1 96 97 LYS A C 1
ATOM 827 O O . LYS A 1 97 ? -6.605 7.523 0.602 1 96 97 LYS A O 1
ATOM 832 N N . ASN A 1 98 ? -6.504 6.137 2.303 1 94.81 98 ASN A N 1
ATOM 833 C CA . ASN A 1 98 ? -6.727 7.188 3.289 1 94.81 98 ASN A CA 1
ATOM 834 C C . ASN A 1 98 ? -5.613 8.234 3.254 1 94.81 98 ASN A C 1
ATOM 836 O O . ASN A 1 98 ? -5.879 9.43 3.346 1 94.81 98 ASN A O 1
ATOM 840 N N . THR A 1 99 ? -4.383 7.785 3.168 1 94.56 99 THR A N 1
ATOM 841 C CA . THR A 1 99 ? -3.242 8.695 3.111 1 94.56 99 THR A CA 1
ATOM 842 C C . THR A 1 99 ? -3.312 9.57 1.867 1 94.56 99 THR A C 1
ATOM 844 O O . THR A 1 99 ? -3.074 10.781 1.94 1 94.56 99 THR A O 1
ATOM 847 N N . ILE A 1 100 ? -3.666 8.969 0.784 1 96.19 100 ILE A N 1
ATOM 848 C CA . ILE A 1 100 ? -3.797 9.703 -0.468 1 96.19 100 ILE A CA 1
ATOM 849 C C . ILE A 1 100 ? -4.863 10.789 -0.321 1 96.19 100 ILE A C 1
ATOM 851 O O . ILE A 1 100 ? -4.652 11.93 -0.73 1 96.19 100 ILE A O 1
ATOM 855 N N . GLU A 1 101 ? -5.988 10.508 0.287 1 95.19 101 GLU A N 1
ATOM 856 C CA . GLU A 1 101 ? -7.062 11.469 0.508 1 95.19 101 GLU A CA 1
ATOM 857 C C . GLU A 1 101 ? -6.602 12.617 1.4 1 95.19 101 GLU A C 1
ATOM 859 O O . GLU A 1 101 ? -6.984 13.773 1.184 1 95.19 101 GLU A O 1
ATOM 864 N N . ARG A 1 102 ? -5.855 12.297 2.385 1 90.88 102 ARG A N 1
ATOM 865 C CA . ARG A 1 102 ? -5.324 13.328 3.275 1 90.88 102 ARG A CA 1
ATOM 866 C C . ARG A 1 102 ? -4.379 14.266 2.533 1 90.88 102 ARG A C 1
ATOM 868 O O . ARG A 1 102 ? -4.391 15.477 2.758 1 90.88 102 ARG A O 1
ATOM 875 N N . ILE A 1 103 ? -3.549 13.695 1.705 1 94.19 103 ILE A N 1
ATOM 876 C CA . ILE A 1 103 ? -2.645 14.516 0.907 1 94.19 103 ILE A CA 1
ATOM 877 C C . ILE A 1 103 ? -3.453 15.43 -0.012 1 94.19 103 ILE A C 1
ATOM 879 O O . ILE A 1 103 ? -3.15 16.609 -0.142 1 94.19 103 ILE A O 1
ATOM 883 N N . GLU A 1 104 ? -4.504 14.891 -0.611 1 95.19 104 GLU A N 1
ATOM 884 C CA . GLU A 1 104 ? -5.359 15.68 -1.49 1 95.19 104 GLU A CA 1
ATOM 885 C C . GLU A 1 104 ? -6.023 16.828 -0.73 1 95.19 104 GLU A C 1
ATOM 887 O O . GLU A 1 104 ? -6.168 17.922 -1.262 1 95.19 104 GLU A O 1
ATOM 892 N N . SER A 1 105 ? -6.418 16.562 0.483 1 91.62 105 SER A N 1
ATOM 893 C CA . SER A 1 105 ? -6.988 17.609 1.323 1 91.62 105 SER A CA 1
ATOM 894 C C . SER A 1 105 ? -5.977 18.719 1.579 1 91.62 105 SER A C 1
ATOM 896 O O . SER A 1 105 ? -6.328 19.906 1.567 1 91.62 105 SER A O 1
ATOM 898 N N . LYS A 1 106 ? -4.734 18.359 1.806 1 90.5 106 LYS A N 1
ATOM 899 C CA . LYS A 1 106 ? -3.684 19.344 2.02 1 90.5 106 LYS A CA 1
ATOM 900 C C . LYS A 1 106 ? -3.414 20.141 0.747 1 90.5 106 LYS A C 1
ATOM 902 O O . LYS A 1 106 ? -3.113 21.328 0.809 1 90.5 106 LYS A O 1
ATOM 907 N N . GLU A 1 107 ? -3.492 19.484 -0.338 1 94 107 GLU A N 1
ATOM 908 C CA . GLU A 1 107 ? -3.322 20.188 -1.608 1 94 107 GLU A CA 1
ATOM 909 C C . GLU A 1 107 ? -4.406 21.234 -1.807 1 94 107 GLU A C 1
ATOM 911 O O . GLU A 1 107 ? -4.133 22.328 -2.326 1 94 107 GLU A O 1
ATOM 916 N N . LYS A 1 108 ? -5.605 20.891 -1.411 1 94.44 108 LYS A N 1
ATOM 917 C CA . LYS A 1 108 ? -6.691 21.859 -1.479 1 94.44 108 LYS A CA 1
ATOM 918 C C . LYS A 1 108 ? -6.418 23.062 -0.573 1 94.44 108 LYS A C 1
ATOM 920 O O . LYS A 1 108 ? -6.742 24.203 -0.921 1 94.44 108 LYS A O 1
ATOM 925 N N . ILE A 1 109 ? -5.859 22.781 0.545 1 92.12 109 ILE A N 1
ATOM 926 C CA . ILE A 1 109 ? -5.496 23.844 1.48 1 92.12 109 ILE A CA 1
ATOM 927 C C . ILE A 1 109 ? -4.453 24.75 0.844 1 92.12 109 ILE A C 1
ATOM 929 O O . ILE A 1 109 ? -4.531 25.984 0.967 1 92.12 109 ILE A O 1
ATOM 933 N N . ILE A 1 110 ? -3.486 24.188 0.249 1 94.44 110 ILE A N 1
ATOM 934 C CA . ILE A 1 110 ? -2.449 24.953 -0.42 1 94.44 110 ILE A CA 1
ATOM 935 C C . ILE A 1 110 ? -3.078 25.828 -1.501 1 94.44 110 ILE A C 1
ATOM 937 O O . ILE A 1 110 ? -2.721 27 -1.645 1 94.44 110 ILE A O 1
ATOM 941 N N . GLU A 1 111 ? -3.994 25.281 -2.227 1 94.94 111 GLU A N 1
ATOM 942 C CA . GLU A 1 111 ? -4.699 26.047 -3.248 1 94.94 111 GLU A CA 1
ATOM 943 C C . GLU A 1 111 ? -5.469 27.219 -2.627 1 94.94 111 GLU A C 1
ATOM 945 O O . GLU A 1 111 ? -5.488 28.312 -3.178 1 94.94 111 GLU A O 1
ATOM 950 N N . LYS A 1 112 ? -6.098 26.938 -1.577 1 93.44 112 LYS A N 1
ATOM 951 C CA . LYS A 1 112 ? -6.816 27.984 -0.867 1 93.44 112 LYS A CA 1
ATOM 952 C C . LYS A 1 112 ? -5.867 29.094 -0.412 1 93.44 112 LYS A C 1
ATOM 954 O O . LYS A 1 112 ? -6.184 30.281 -0.535 1 93.44 112 LYS A O 1
ATOM 959 N N . LEU A 1 113 ? -4.746 28.703 0.167 1 94.12 113 LEU A N 1
ATOM 960 C CA . LEU A 1 113 ? -3.75 29.672 0.6 1 94.12 113 LEU A CA 1
ATOM 961 C C . LEU A 1 113 ? -3.303 30.547 -0.566 1 94.12 113 LEU A C 1
ATOM 963 O O . LEU A 1 113 ? -3.225 31.766 -0.436 1 94.12 113 LEU A O 1
ATOM 967 N N . LYS A 1 114 ? -3.062 29.922 -1.656 1 94.12 114 LYS A N 1
ATOM 968 C CA . LYS A 1 114 ? -2.65 30.672 -2.84 1 94.12 114 LYS A CA 1
ATOM 969 C C . LYS A 1 114 ? -3.744 31.641 -3.283 1 94.12 114 LYS A C 1
ATOM 971 O O . LYS A 1 114 ? -3.455 32.75 -3.695 1 94.12 114 LYS A O 1
ATOM 976 N N . TYR A 1 115 ? -4.934 31.172 -3.217 1 94 115 TYR A N 1
ATOM 977 C CA . TYR A 1 115 ? -6.07 32.031 -3.557 1 94 115 TYR A CA 1
ATOM 978 C C . TYR A 1 115 ? -6.121 33.25 -2.65 1 94 115 TYR A C 1
ATOM 980 O O . TYR A 1 115 ? -6.289 34.375 -3.127 1 94 115 TYR A O 1
ATOM 988 N N . LEU A 1 116 ? -5.895 33.062 -1.365 1 93.44 116 LEU A N 1
ATOM 989 C CA . LEU A 1 116 ? -5.957 34.156 -0.39 1 93.44 116 LEU A CA 1
ATOM 990 C C . LEU A 1 116 ? -4.758 35.094 -0.539 1 93.44 116 LEU A C 1
ATOM 992 O O . LEU A 1 116 ? -4.848 36.281 -0.219 1 93.44 116 LEU A O 1
ATOM 996 N N . GLN A 1 117 ? -3.691 34.469 -0.964 1 91.5 117 GLN A N 1
ATOM 997 C CA . GLN A 1 117 ? -2.521 35.312 -1.22 1 91.5 117 GLN A CA 1
ATOM 998 C C . GLN A 1 117 ? -2.762 36.25 -2.396 1 91.5 117 GLN A C 1
ATOM 1000 O O . GLN A 1 117 ? -2.32 37.406 -2.377 1 91.5 117 GLN A O 1
ATOM 1005 N N . SER A 1 118 ? -3.508 35.781 -3.385 1 90.69 118 SER A N 1
ATOM 1006 C CA . SER A 1 118 ? -3.785 36.562 -4.578 1 90.69 118 SER A CA 1
ATOM 1007 C C . SER A 1 118 ? -4.973 37.5 -4.363 1 90.69 118 SER A C 1
ATOM 1009 O O . SER A 1 118 ? -5.133 38.469 -5.082 1 90.69 118 SER A O 1
ATOM 1011 N N . ASN A 1 119 ? -5.867 37.125 -3.48 1 83.88 119 ASN A N 1
ATOM 1012 C CA . ASN A 1 119 ? -7.035 37.906 -3.109 1 83.88 119 ASN A CA 1
ATOM 1013 C C . ASN A 1 119 ? -7.039 38.25 -1.618 1 83.88 119 ASN A C 1
ATOM 1015 O O . ASN A 1 119 ? -7.707 37.562 -0.832 1 83.88 119 ASN A O 1
ATOM 1019 N N . PRO A 1 120 ? -6.426 39.219 -1.266 1 74.25 120 PRO A N 1
ATOM 1020 C CA . PRO A 1 120 ? -6.016 39.406 0.131 1 74.25 120 PRO A CA 1
ATOM 1021 C C . PRO A 1 120 ? -7.203 39.469 1.088 1 74.25 120 PRO A C 1
ATOM 1023 O O . PRO A 1 120 ? -7.094 39.094 2.252 1 74.25 120 PRO A O 1
ATOM 1026 N N . CYS A 1 121 ? -8.359 40.188 0.642 1 87.44 121 CYS A N 1
ATOM 1027 C CA . CYS A 1 121 ? -9.453 40.188 1.606 1 87.44 121 CYS A CA 1
ATOM 1028 C C . CYS A 1 121 ? -10.797 40.344 0.904 1 87.44 121 CYS A C 1
ATOM 1030 O O . CYS A 1 121 ? -10.875 40.906 -0.189 1 87.44 121 CYS A O 1
ATOM 1032 N N . TYR A 1 122 ? -11.805 39.75 1.429 1 92.31 122 TYR A N 1
ATOM 1033 C CA . TYR A 1 122 ? -13.18 39.906 0.982 1 92.31 122 TYR A CA 1
ATOM 1034 C C . TYR A 1 122 ? -14.156 39.781 2.15 1 92.31 122 TYR A C 1
ATOM 1036 O O . TYR A 1 122 ? -13.789 39.281 3.215 1 92.31 122 TYR A O 1
ATOM 1044 N N . ILE A 1 123 ? -15.32 40.344 1.938 1 94.38 123 ILE A N 1
ATOM 1045 C CA . ILE A 1 123 ? -16.328 40.312 2.988 1 94.38 123 ILE A CA 1
ATOM 1046 C C . ILE A 1 123 ? -17.266 39.125 2.766 1 94.38 123 ILE A C 1
ATOM 1048 O O . ILE A 1 123 ? -17.656 38.844 1.631 1 94.38 123 ILE A O 1
ATOM 1052 N N . ASP A 1 124 ? -17.5 38.438 3.834 1 93.75 124 ASP A N 1
ATOM 1053 C CA . ASP A 1 124 ? -18.391 37.281 3.771 1 93.75 124 ASP A CA 1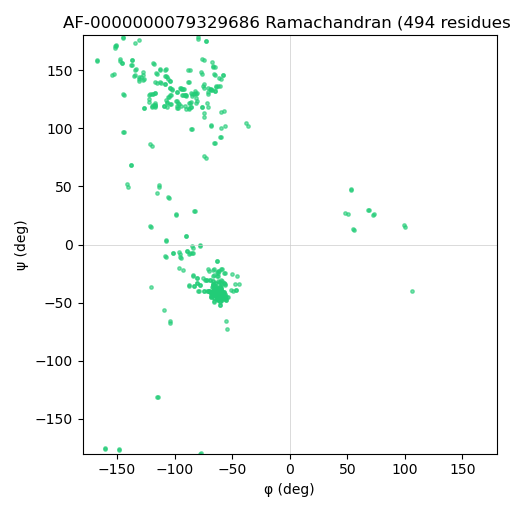
ATOM 1054 C C . ASP A 1 124 ? -19.328 37.25 4.977 1 93.75 124 ASP A C 1
ATOM 1056 O O . ASP A 1 124 ? -19.062 37.875 6 1 93.75 124 ASP A O 1
ATOM 1060 N N . ASN A 1 125 ? -20.453 36.625 4.805 1 94.5 125 ASN A N 1
ATOM 1061 C CA . ASN A 1 125 ? -21.391 36.312 5.891 1 94.5 125 ASN A CA 1
ATOM 1062 C C . ASN A 1 125 ? -21.234 34.906 6.398 1 94.5 125 ASN A C 1
ATOM 1064 O O . ASN A 1 125 ? -21.328 33.938 5.621 1 94.5 125 ASN A O 1
ATOM 1068 N N . CYS A 1 126 ? -20.984 34.844 7.719 1 93.31 126 CYS A N 1
ATOM 1069 C CA . CYS A 1 126 ? -20.75 33.531 8.281 1 93.31 126 CYS A CA 1
ATOM 1070 C C . CYS A 1 126 ? -21.469 33.344 9.617 1 93.31 126 CYS A C 1
ATOM 1072 O O . CYS A 1 126 ? -21.844 34.344 10.242 1 93.31 126 CYS A O 1
ATOM 1074 N N . ILE A 1 127 ? -21.672 32.062 9.984 1 91.69 127 ILE A N 1
ATOM 1075 C CA . ILE A 1 127 ? -22.141 31.656 11.305 1 91.69 127 ILE A CA 1
ATOM 1076 C C . ILE A 1 127 ? -21.109 30.75 11.969 1 91.69 127 ILE A C 1
ATOM 1078 O O . ILE A 1 127 ? -20.734 29.719 11.414 1 91.69 127 ILE A O 1
ATOM 1082 N N . PHE A 1 128 ? -20.609 31.25 13.094 1 89.75 128 PHE A N 1
ATOM 1083 C CA . PHE A 1 128 ? -19.609 30.438 13.773 1 89.75 128 PHE A CA 1
ATOM 1084 C C . PHE A 1 128 ? -20.172 29.828 15.039 1 89.75 128 PHE A C 1
ATOM 1086 O O . PHE A 1 128 ? -20.984 30.438 15.734 1 89.75 128 PHE A O 1
ATOM 1093 N N . SER A 1 129 ? -19.703 28.609 15.32 1 88.44 129 SER A N 1
ATOM 1094 C CA . SER A 1 129 ? -20.031 27.938 16.578 1 88.44 129 SER A CA 1
ATOM 1095 C C . SER A 1 129 ? -19.297 28.578 17.75 1 88.44 129 SER A C 1
ATOM 1097 O O . SER A 1 129 ? -18.516 29.516 17.562 1 88.44 129 SER A O 1
ATOM 1099 N N . ALA A 1 130 ? -19.625 28.078 18.938 1 88.38 130 ALA A N 1
ATOM 1100 C CA . ALA A 1 130 ? -18.938 28.562 20.141 1 88.38 130 ALA A CA 1
ATOM 1101 C C . ALA A 1 130 ? -17.469 28.188 20.109 1 88.38 130 ALA A C 1
ATOM 1103 O O . ALA A 1 130 ? -17.078 27.172 19.547 1 88.38 130 ALA A O 1
ATOM 1104 N N . ILE A 1 131 ? -16.672 29.047 20.656 1 85.88 131 ILE A N 1
ATOM 1105 C CA . ILE A 1 131 ? -15.227 28.828 20.688 1 85.88 131 ILE A CA 1
ATOM 1106 C C . ILE A 1 131 ? -14.734 28.719 22.125 1 85.88 131 ILE A C 1
ATOM 1108 O O . ILE A 1 131 ? -15.102 29.516 22.984 1 85.88 131 ILE A O 1
ATOM 1112 N N . LYS A 1 132 ? -13.969 27.656 22.344 1 81.5 132 LYS A N 1
ATOM 1113 C CA . LYS A 1 132 ? -13.258 27.5 23.609 1 81.5 132 LYS A CA 1
ATOM 1114 C C . LYS A 1 132 ? -11.758 27.703 23.422 1 81.5 132 LYS A C 1
ATOM 1116 O O . LYS A 1 132 ? -11.195 27.297 22.391 1 81.5 132 LYS A O 1
ATOM 1121 N N . VAL A 1 133 ? -11.102 28.422 24.359 1 79.56 133 VAL A N 1
ATOM 1122 C CA . VAL A 1 133 ? -9.672 28.688 24.266 1 79.56 133 VAL A CA 1
ATOM 1123 C C . VAL A 1 133 ? -8.922 27.812 25.281 1 79.56 133 VAL A C 1
ATOM 1125 O O . VAL A 1 133 ? -9.453 27.5 26.344 1 79.56 133 VAL A O 1
ATOM 1128 N N . PHE A 1 134 ? -7.789 27.391 24.812 1 72.44 134 PHE A N 1
ATOM 1129 C CA . PHE A 1 134 ? -6.93 26.625 25.688 1 72.44 134 PHE A CA 1
ATOM 1130 C C . PHE A 1 134 ? -6.141 27.531 26.625 1 72.44 134 PHE A C 1
ATOM 1132 O O . PHE A 1 134 ? -5.688 28.609 26.203 1 72.44 134 PHE A O 1
ATOM 1139 N N . ASP A 1 135 ? -6.297 27.281 27.828 1 63.47 135 ASP A N 1
ATOM 1140 C CA . ASP A 1 135 ? -5.48 28.047 28.766 1 63.47 135 ASP A CA 1
ATOM 1141 C C . ASP A 1 135 ? -4.02 27.594 28.719 1 63.47 135 ASP A C 1
ATOM 1143 O O . ASP A 1 135 ? -3.656 26.547 29.25 1 63.47 135 ASP A O 1
ATOM 1147 N N . TYR A 1 136 ? -3.303 27.984 27.656 1 57.5 136 TYR A N 1
ATOM 1148 C CA . TYR A 1 136 ? -1.958 27.469 27.406 1 57.5 136 TYR A CA 1
ATOM 1149 C C . TYR A 1 136 ? -1.062 27.688 28.625 1 57.5 136 TYR A C 1
ATOM 1151 O O . TYR A 1 136 ? -0.28 26.812 28.984 1 57.5 136 TYR A O 1
ATOM 1159 N N . PRO A 1 137 ? -0.483 28.797 29.172 1 54.09 137 PRO A N 1
ATOM 1160 C CA . PRO A 1 137 ? 0.639 28.562 30.094 1 54.09 137 PRO A CA 1
ATOM 1161 C C . PRO A 1 137 ? 0.354 27.469 31.109 1 54.09 137 PRO A C 1
ATOM 1163 O O . PRO A 1 137 ? 1.271 26.766 31.531 1 54.09 137 PRO A O 1
ATOM 1166 N N . LYS A 1 138 ? -0.74 27.234 31.438 1 52.28 138 LYS A N 1
ATOM 1167 C CA . LYS A 1 138 ? -1.017 26.328 32.531 1 52.28 138 LYS A CA 1
ATOM 1168 C C . LYS A 1 138 ? -1.22 24.906 32.031 1 52.28 138 LYS A C 1
ATOM 1170 O O . LYS A 1 138 ? -0.892 23.938 32.75 1 52.28 138 LYS A O 1
ATOM 1175 N N . ASN A 1 139 ? -1.601 24.75 30.641 1 57.47 139 ASN A N 1
ATOM 1176 C CA . ASN A 1 139 ? -1.938 23.391 30.234 1 57.47 139 ASN A CA 1
ATOM 1177 C C . ASN A 1 139 ? -1.413 23.062 28.844 1 57.47 139 ASN A C 1
ATOM 1179 O O . ASN A 1 139 ? -2.189 22.75 27.938 1 57.47 139 ASN A O 1
ATOM 1183 N N . TYR A 1 140 ? -0.156 23.359 28.656 1 55.34 140 TYR A N 1
ATOM 1184 C CA . TYR A 1 140 ? 0.429 23.203 27.328 1 55.34 140 TYR A CA 1
ATOM 1185 C C . TYR A 1 140 ? 0.325 21.766 26.859 1 55.34 140 TYR A C 1
ATOM 1187 O O . TYR A 1 140 ? 0.399 21.484 25.656 1 55.34 140 TYR A O 1
ATOM 1195 N N . LEU A 1 141 ? 0.153 20.891 27.844 1 61.34 141 LEU A N 1
ATOM 1196 C CA . LEU A 1 141 ? 0.055 19.469 27.484 1 61.34 141 LEU A CA 1
ATOM 1197 C C . LEU A 1 141 ? -1.39 19 27.578 1 61.34 141 LEU A C 1
ATOM 1199 O O . LEU A 1 141 ? -1.653 17.891 28.062 1 61.34 141 LEU A O 1
ATOM 1203 N N . ASN A 1 142 ? -2.266 19.906 27.125 1 64.62 142 ASN A N 1
ATOM 1204 C CA . ASN A 1 142 ? -3.643 19.422 27.109 1 64.62 142 ASN A CA 1
ATOM 1205 C C . ASN A 1 142 ? -3.846 18.328 26.078 1 64.62 142 ASN A C 1
ATOM 1207 O O . ASN A 1 142 ? -3.855 18.609 24.875 1 64.62 142 ASN A O 1
ATOM 1211 N N . LYS A 1 143 ? -3.873 17.156 26.578 1 67.38 143 LYS A N 1
ATOM 1212 C CA . LYS A 1 143 ? -4.008 15.969 25.734 1 67.38 143 LYS A CA 1
ATOM 1213 C C . LYS A 1 143 ? -5.16 16.125 24.75 1 67.38 143 LYS A C 1
ATOM 1215 O O . LYS A 1 143 ? -5.043 15.727 23.578 1 67.38 143 LYS A O 1
ATOM 1220 N N . GLU A 1 144 ? -6.207 16.672 25.172 1 67.06 144 GLU A N 1
ATOM 1221 C CA . GLU A 1 144 ? -7.383 16.812 24.312 1 67.06 144 GLU A CA 1
ATOM 1222 C C . GLU A 1 144 ? -7.105 17.75 23.141 1 67.06 144 GLU A C 1
ATOM 1224 O O . GLU A 1 144 ? -7.512 17.484 22.016 1 67.06 144 GLU A O 1
ATOM 1229 N N . PHE A 1 145 ? -6.355 18.781 23.578 1 65.75 145 PHE A N 1
ATOM 1230 C CA . PHE A 1 145 ? -6.012 19.75 22.531 1 65.75 145 PHE A CA 1
ATOM 1231 C C . PHE A 1 145 ? -5.098 19.125 21.484 1 65.75 145 PHE A C 1
ATOM 1233 O O . PHE A 1 145 ? -5.344 19.266 20.297 1 65.75 145 PHE A O 1
ATOM 1240 N N . ILE A 1 146 ? -4.133 18.516 22 1 68.56 146 ILE A N 1
ATOM 1241 C CA . ILE A 1 146 ? -3.123 17.953 21.125 1 68.56 146 ILE A CA 1
ATOM 1242 C C . ILE A 1 146 ? -3.76 16.875 20.234 1 68.56 146 ILE A C 1
ATOM 1244 O O . ILE A 1 146 ? -3.51 16.828 19.031 1 68.56 146 ILE A O 1
ATOM 1248 N N . GLN A 1 147 ? -4.672 16.141 20.734 1 69.06 147 GLN A N 1
ATOM 1249 C CA . GLN A 1 147 ? -5.32 15.078 19.969 1 69.06 147 GLN A CA 1
ATOM 1250 C C . GLN A 1 147 ? -6.25 15.656 18.906 1 69.06 147 GLN A C 1
ATOM 1252 O O . GLN A 1 147 ? -6.344 15.125 17.797 1 69.06 147 GLN A O 1
ATOM 1257 N N . LEU A 1 148 ? -6.949 16.688 19.266 1 68.12 148 LEU A N 1
ATOM 1258 C CA . LEU A 1 148 ? -7.816 17.359 18.297 1 68.12 148 LEU A CA 1
ATOM 1259 C C . LEU A 1 148 ? -7.004 17.891 17.125 1 68.12 148 LEU A C 1
ATOM 1261 O O . LEU A 1 148 ? -7.414 17.734 15.969 1 68.12 148 LEU A O 1
ATOM 1265 N N . TYR A 1 149 ? -5.871 18.5 17.562 1 65.81 149 TYR A N 1
ATOM 1266 C CA . TYR A 1 149 ? -5.027 19.078 16.516 1 65.81 149 TYR A CA 1
ATOM 1267 C C . TYR A 1 149 ? -4.422 17.984 15.633 1 65.81 149 TYR A C 1
ATOM 1269 O O . TYR A 1 149 ? -4.23 18.188 14.438 1 65.81 149 TYR A O 1
ATOM 1277 N N . LEU A 1 150 ? -4.203 16.891 16.266 1 66.12 150 LEU A N 1
ATOM 1278 C CA . LEU A 1 150 ? -3.594 15.797 15.531 1 66.12 150 LEU A CA 1
ATOM 1279 C C . LEU A 1 150 ? -4.625 15.102 14.648 1 66.12 150 LEU A C 1
ATOM 1281 O O . LEU A 1 150 ? -4.312 14.703 13.523 1 66.12 150 LEU A O 1
ATOM 1285 N N . SER A 1 151 ? -5.801 15.039 15.117 1 68 151 SER A N 1
ATOM 1286 C CA . SER A 1 151 ? -6.82 14.289 14.383 1 68 151 SER A CA 1
ATOM 1287 C C . SER A 1 151 ? -7.516 15.172 13.352 1 68 151 SER A C 1
ATOM 1289 O O . SER A 1 151 ? -7.844 14.719 12.258 1 68 151 SER A O 1
ATOM 1291 N N . LYS A 1 152 ? -7.668 16.453 13.758 1 69.19 152 LYS A N 1
ATOM 1292 C CA . LYS A 1 152 ? -8.344 17.406 12.891 1 69.19 152 LYS A CA 1
ATOM 1293 C C . LYS A 1 152 ? -7.621 18.75 12.891 1 69.19 152 LYS A C 1
ATOM 1295 O O . LYS A 1 152 ? -8.164 19.75 13.367 1 69.19 152 LYS A O 1
ATOM 1300 N N . PRO A 1 153 ? -6.445 18.734 12.312 1 62.94 153 PRO A N 1
ATOM 1301 C CA . PRO A 1 153 ? -5.648 19.969 12.398 1 62.94 153 PRO A CA 1
ATOM 1302 C C . PRO A 1 153 ? -6.379 21.188 11.828 1 62.94 153 PRO A C 1
ATOM 1304 O O . PRO A 1 153 ? -6.172 22.297 12.297 1 62.94 153 PRO A O 1
ATOM 1307 N N . ASN A 1 154 ? -7.289 20.906 10.953 1 62.59 154 ASN A N 1
ATOM 1308 C CA . ASN A 1 154 ? -7.988 22.016 10.328 1 62.59 154 ASN A CA 1
ATOM 1309 C C . ASN A 1 154 ? -9.047 22.609 11.25 1 62.59 154 ASN A C 1
ATOM 1311 O O . ASN A 1 154 ? -9.641 23.641 10.945 1 62.59 154 ASN A O 1
ATOM 1315 N N . GLU A 1 155 ? -9.109 22 12.359 1 64.56 155 GLU A N 1
ATOM 1316 C CA . GLU A 1 155 ? -10.094 22.5 13.305 1 64.56 155 GLU A CA 1
ATOM 1317 C C . GLU A 1 155 ? -9.438 23.359 14.383 1 64.56 155 GLU A C 1
ATOM 1319 O O . GLU A 1 155 ? -10.125 23.938 15.227 1 64.56 155 GLU A O 1
ATOM 1324 N N . GLY A 1 156 ? -8.141 23.344 14.32 1 66.56 156 GLY A N 1
ATOM 1325 C CA . GLY A 1 156 ? -7.43 24.266 15.203 1 66.56 156 GLY A CA 1
ATOM 1326 C C . GLY A 1 156 ? -7.574 25.703 14.789 1 66.56 156 GLY A C 1
ATOM 1327 O O . GLY A 1 156 ? -7.645 26.016 13.602 1 66.56 156 GLY A O 1
ATOM 1328 N N . LEU A 1 157 ? -7.938 26.5 15.891 1 78.31 157 LEU A N 1
ATOM 1329 C CA . LEU A 1 157 ? -8.141 27.906 15.57 1 78.31 157 LEU A CA 1
ATOM 1330 C C . LEU A 1 157 ? -7.32 28.797 16.5 1 78.31 157 LEU A C 1
ATOM 1332 O O . LEU A 1 157 ? -6.895 28.359 17.578 1 78.31 157 LEU A O 1
ATOM 1336 N N . ILE A 1 158 ? -6.859 29.844 16.016 1 78.69 158 ILE A N 1
ATOM 1337 C CA . ILE A 1 158 ? -6.336 30.891 16.875 1 78.69 158 ILE A CA 1
ATOM 1338 C C . ILE A 1 158 ? -7.336 32.031 16.969 1 78.69 158 ILE A C 1
ATOM 1340 O O . ILE A 1 158 ? -8.117 32.25 16.031 1 78.69 158 ILE A O 1
ATOM 1344 N N . VAL A 1 159 ? -7.402 32.531 18.156 1 84.56 159 VAL A N 1
ATOM 1345 C CA . VAL A 1 159 ? -8.266 33.688 18.359 1 84.56 159 VAL A CA 1
ATOM 1346 C C . VAL A 1 159 ? -7.426 34.875 18.844 1 84.56 159 VAL A C 1
ATOM 1348 O O . VAL A 1 159 ? -6.527 34.688 19.672 1 84.56 159 VAL A O 1
ATOM 1351 N N . ILE A 1 160 ? -7.594 35.906 18.219 1 81.5 160 ILE A N 1
ATOM 1352 C CA . ILE A 1 160 ? -6.918 37.125 18.625 1 81.5 160 ILE A CA 1
ATOM 1353 C C . ILE A 1 160 ? -7.949 38.156 19.031 1 81.5 160 ILE A C 1
ATOM 1355 O O . ILE A 1 160 ? -8.867 38.469 18.266 1 81.5 160 ILE A O 1
ATOM 1359 N N . ASP A 1 161 ? -7.746 38.531 20.281 1 73.88 161 ASP A N 1
ATOM 1360 C CA . ASP A 1 161 ? -8.578 39.656 20.766 1 73.88 161 ASP A CA 1
ATOM 1361 C C . ASP A 1 161 ? -7.938 41 20.453 1 73.88 161 ASP A C 1
ATOM 1363 O O . ASP A 1 161 ? -6.832 41.281 20.922 1 73.88 161 ASP A O 1
ATOM 1367 N N . SER A 1 162 ? -8.57 41.781 19.672 1 66.44 162 SER A N 1
ATOM 1368 C CA . SER A 1 162 ? -8.039 43.062 19.234 1 66.44 162 SER A CA 1
ATOM 1369 C C . SER A 1 162 ? -7.723 43.938 20.438 1 66.44 162 SER A C 1
ATOM 1371 O O . SER A 1 162 ? -6.797 44.75 20.391 1 66.44 162 SER A O 1
ATOM 1373 N N . GLU A 1 163 ? -8.477 43.812 21.453 1 64 163 GLU A N 1
ATOM 1374 C CA . GLU A 1 163 ? -8.273 44.688 22.609 1 64 163 GLU A CA 1
ATOM 1375 C C . GLU A 1 163 ? -7.047 44.25 23.406 1 64 163 GLU A C 1
ATOM 1377 O O . GLU A 1 163 ? -6.344 45.094 23.969 1 64 163 GLU A O 1
ATOM 1382 N N . LYS A 1 164 ? -6.723 42.938 23.359 1 64.81 164 LYS A N 1
ATOM 1383 C CA . LYS A 1 164 ? -5.656 42.438 24.219 1 64.81 164 LYS A CA 1
ATOM 1384 C C . LYS A 1 164 ? -4.414 42.094 23.406 1 64.81 164 LYS A C 1
ATOM 1386 O O . LYS A 1 164 ? -3.328 41.906 23.953 1 64.81 164 LYS A O 1
ATOM 1391 N N . SER A 1 165 ? -4.504 42.094 22.203 1 62.31 165 SER A N 1
ATOM 1392 C CA . SER A 1 165 ? -3.455 41.719 21.25 1 62.31 165 SER A CA 1
ATOM 1393 C C . SER A 1 165 ? -2.801 40.406 21.625 1 62.31 165 SER A C 1
ATOM 1395 O O . SER A 1 165 ? -1.582 40.25 21.516 1 62.31 165 SER A O 1
ATOM 1397 N N . LEU A 1 166 ? -3.613 39.594 22.328 1 71.88 166 LEU A N 1
ATOM 1398 C CA . LEU A 1 166 ? -3.1 38.312 22.734 1 71.88 166 LEU A CA 1
ATOM 1399 C C . LEU A 1 166 ? -3.66 37.188 21.859 1 71.88 166 LEU A C 1
ATOM 1401 O O . LEU A 1 166 ? -4.84 37.219 21.5 1 71.88 166 LEU A O 1
ATOM 1405 N N . ILE A 1 167 ? -2.715 36.406 21.375 1 75.88 167 ILE A N 1
ATOM 1406 C CA . ILE A 1 167 ? -3.109 35.25 20.578 1 75.88 167 ILE A CA 1
ATOM 1407 C C . ILE A 1 167 ? -3.393 34.062 21.484 1 75.88 167 ILE A C 1
ATOM 1409 O O . ILE A 1 167 ? -2.568 33.719 22.344 1 75.88 167 ILE A O 1
ATOM 1413 N N . ASP A 1 168 ? -4.598 33.531 21.406 1 78.25 168 ASP A N 1
ATOM 1414 C CA . ASP A 1 168 ? -4.965 32.312 22.125 1 78.25 168 ASP 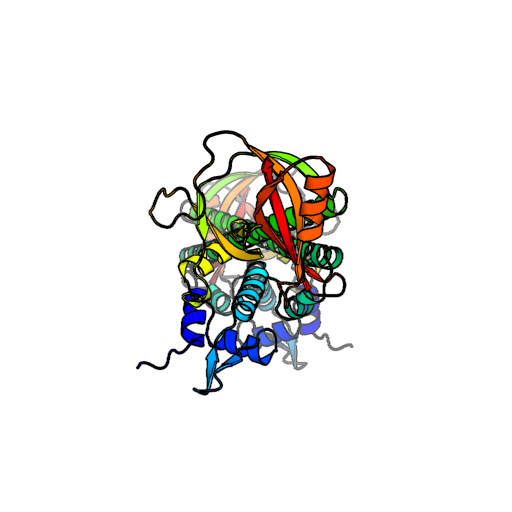A CA 1
ATOM 1415 C C . ASP A 1 168 ? -5.293 31.188 21.156 1 78.25 168 ASP A C 1
ATOM 1417 O O . ASP A 1 168 ? -5.805 31.438 20.062 1 78.25 168 ASP A O 1
ATOM 1421 N N . TYR A 1 169 ? -4.961 30 21.594 1 77.94 169 TYR A N 1
ATOM 1422 C CA . TYR A 1 169 ? -5.363 28.828 20.828 1 77.94 169 TYR A CA 1
ATOM 1423 C C . TYR A 1 169 ? -6.703 28.297 21.312 1 77.94 169 TYR A C 1
ATOM 1425 O O . TYR A 1 169 ? -6.961 28.25 22.516 1 77.94 169 TYR A O 1
ATOM 1433 N N . GLY A 1 170 ? -7.527 28.016 20.359 1 77.94 170 GLY A N 1
ATOM 1434 C CA . GLY A 1 170 ? -8.836 27.5 20.734 1 77.94 170 GLY A CA 1
ATOM 1435 C C . GLY A 1 170 ? -9.406 26.531 19.719 1 77.94 170 GLY A C 1
ATOM 1436 O O . GLY A 1 170 ? -8.68 26.016 18.859 1 77.94 170 GLY A O 1
ATOM 1437 N N . TYR A 1 171 ? -10.648 26.078 19.969 1 78.5 171 TYR A N 1
ATOM 1438 C CA . TYR A 1 171 ? -11.375 25.188 19.078 1 78.5 171 TYR A CA 1
ATOM 1439 C C . TYR A 1 171 ? -12.867 25.484 19.109 1 78.5 171 TYR A C 1
ATOM 1441 O O . TYR A 1 171 ? -13.367 26.078 20.062 1 78.5 171 TYR A O 1
ATOM 1449 N N . PHE A 1 172 ? -13.492 25.062 17.969 1 80.81 172 PHE A N 1
ATOM 1450 C CA . PHE A 1 172 ? -14.945 25.203 17.906 1 80.81 172 PHE A CA 1
ATOM 1451 C C . PHE A 1 172 ? -15.625 24.141 18.766 1 80.81 172 PHE A C 1
ATOM 1453 O O . PHE A 1 172 ? -15.18 22.984 18.797 1 80.81 172 PHE A O 1
ATOM 1460 N N . THR A 1 173 ? -16.547 24.531 19.453 1 78.81 173 THR A N 1
ATOM 1461 C CA . THR A 1 173 ? -17.281 23.578 20.297 1 78.81 173 THR A CA 1
ATOM 1462 C C . THR A 1 173 ? -18.781 23.781 20.188 1 78.81 173 THR A C 1
ATOM 1464 O O . THR A 1 173 ? -19.234 24.891 19.859 1 78.81 173 THR A O 1
ATOM 1467 N N . SER A 1 174 ? -19.469 22.703 20.266 1 76 174 SER A N 1
ATOM 1468 C CA . SER A 1 174 ? -20.922 22.797 20.312 1 76 174 SER A CA 1
ATOM 1469 C C . SER A 1 174 ? -21.422 22.969 21.75 1 76 174 SER A C 1
ATOM 1471 O O . SER A 1 174 ? -22.594 23.25 21.969 1 76 174 SER A O 1
ATOM 1473 N N . GLU A 1 175 ? -20.547 22.844 22.656 1 67.19 175 GLU A N 1
ATOM 1474 C CA . GLU A 1 175 ? -20.922 22.828 24.062 1 67.19 175 GLU A CA 1
ATOM 1475 C C . GLU A 1 175 ? -21.141 24.234 24.594 1 67.19 175 GLU A C 1
ATOM 1477 O O . GLU A 1 175 ? -20.516 25.188 24.125 1 67.19 175 GLU A O 1
ATOM 1482 N N . THR A 1 176 ? -22.234 24.5 25.25 1 64.81 176 THR A N 1
ATOM 1483 C CA . THR A 1 176 ? -22.562 25.75 25.922 1 64.81 176 THR A CA 1
ATOM 1484 C C . THR A 1 176 ? -21.938 25.812 27.312 1 64.81 176 THR A C 1
ATOM 1486 O O . THR A 1 176 ? -22.297 26.672 28.125 1 64.81 176 THR A O 1
ATOM 1489 N N . ASP A 1 177 ? -20.875 25.203 27.562 1 60.62 177 ASP A N 1
ATOM 1490 C CA . ASP A 1 177 ? -20.438 25.141 28.953 1 60.62 177 ASP A CA 1
ATOM 1491 C C . ASP A 1 177 ? -19.766 26.453 29.359 1 60.62 177 ASP A C 1
ATOM 1493 O O . ASP A 1 177 ? -19.531 27.328 28.531 1 60.62 177 ASP A O 1
ATOM 1497 N N . ASN A 1 178 ? -19.359 26.609 30.641 1 64.19 178 ASN A N 1
ATOM 1498 C CA . ASN A 1 178 ? -18.969 27.75 31.453 1 64.19 178 ASN A CA 1
ATOM 1499 C C . ASN A 1 178 ? -17.688 28.391 30.938 1 64.19 178 ASN A C 1
ATOM 1501 O O . ASN A 1 178 ? -17.484 29.594 31.078 1 64.19 178 ASN A O 1
ATOM 1505 N N . ASP A 1 179 ? -16.875 27.625 30.156 1 74.44 179 ASP A N 1
ATOM 1506 C CA . ASP A 1 179 ? -15.594 28.234 29.828 1 74.44 179 ASP A CA 1
ATOM 1507 C C . ASP A 1 179 ? -15.492 28.547 28.328 1 74.44 179 ASP A C 1
ATOM 1509 O O . ASP A 1 179 ? -14.445 28.312 27.719 1 74.44 179 ASP A O 1
ATOM 1513 N N . ILE A 1 180 ? -16.625 29.219 27.969 1 81 180 ILE A N 1
ATOM 1514 C CA . ILE A 1 180 ? -16.672 29.547 26.547 1 81 180 ILE A CA 1
ATOM 1515 C C . ILE A 1 180 ? -16.047 30.922 26.312 1 81 180 ILE A C 1
ATOM 1517 O O . ILE A 1 180 ? -16.328 31.875 27.062 1 81 180 ILE A O 1
ATOM 1521 N N . PHE A 1 181 ? -15.125 31.016 25.406 1 82.62 181 PHE A N 1
ATOM 1522 C CA . PHE A 1 181 ? -14.484 32.281 25.031 1 82.62 181 PHE A CA 1
ATOM 1523 C C . PHE A 1 181 ? -15.422 33.125 24.203 1 82.62 181 PHE A C 1
ATOM 1525 O O . PHE A 1 181 ? -15.508 34.344 24.422 1 82.62 181 PHE A O 1
ATOM 1532 N N . ARG A 1 182 ? -16.141 32.5 23.312 1 86.38 182 ARG A N 1
ATOM 1533 C CA . ARG A 1 182 ? -17.078 33.156 22.406 1 86.38 182 ARG A CA 1
ATOM 1534 C C . ARG A 1 182 ? -18.312 32.281 22.172 1 86.38 182 ARG A C 1
ATOM 1536 O O . ARG A 1 182 ? -18.188 31.125 21.797 1 86.38 182 ARG A O 1
ATOM 1543 N N . GLU A 1 183 ? -19.453 32.844 22.344 1 87.62 183 GLU A N 1
ATOM 1544 C CA . GLU A 1 183 ? -20.688 32.094 22.156 1 87.62 183 GLU A CA 1
ATOM 1545 C C . GLU A 1 183 ? -20.984 31.906 20.672 1 87.62 183 GLU A C 1
ATOM 1547 O O . GLU A 1 183 ? -20.469 32.625 19.828 1 87.62 183 GLU A O 1
ATOM 1552 N N . LYS A 1 184 ? -21.828 30.891 20.484 1 89.62 184 LYS A N 1
ATOM 1553 C CA . LYS A 1 184 ? -22.281 30.625 19.109 1 89.62 184 LYS A CA 1
ATOM 1554 C C . LYS A 1 184 ? -23.031 31.828 18.547 1 89.62 184 LYS A C 1
ATOM 1556 O O . LYS A 1 184 ? -23.812 32.469 19.25 1 89.62 184 LYS A O 1
ATOM 1561 N N . ASP A 1 185 ? -22.812 32.062 17.234 1 88.25 185 ASP A N 1
ATOM 1562 C CA . ASP A 1 185 ? -23.531 33.125 16.578 1 88.25 185 ASP A CA 1
ATOM 1563 C C . ASP A 1 185 ? -25.016 32.781 16.469 1 88.25 185 ASP A C 1
ATOM 1565 O O . ASP A 1 185 ? -25.391 31.672 16.094 1 88.25 185 ASP A O 1
ATOM 1569 N N . SER A 1 186 ? -25.812 33.75 16.828 1 87.81 186 SER A N 1
ATOM 1570 C CA . SER A 1 186 ? -27.25 33.562 16.734 1 87.81 186 SER A CA 1
ATOM 1571 C C . SER A 1 186 ? -27.734 33.781 15.297 1 87.81 186 SER A C 1
ATOM 1573 O O . SER A 1 186 ? -28.812 33.312 14.93 1 87.81 186 SER A O 1
ATOM 1575 N N . CYS A 1 187 ? -27.078 34.594 14.523 1 91.25 187 CYS A N 1
ATOM 1576 C CA . CYS A 1 187 ? -27.375 34.875 13.117 1 91.25 187 CYS A CA 1
ATOM 1577 C C . CYS A 1 187 ? -26.094 35.094 12.328 1 91.25 187 CYS A C 1
ATOM 1579 O O . CYS A 1 187 ? -25 35.031 12.891 1 91.25 187 CYS A O 1
ATOM 1581 N N . GLU A 1 188 ? -26.312 35.312 11.078 1 93.44 188 GLU A N 1
ATOM 1582 C CA . GLU A 1 188 ? -25.156 35.562 10.227 1 93.44 188 GLU A CA 1
ATOM 1583 C C . GLU A 1 188 ? -24.531 36.938 10.57 1 93.44 188 GLU A C 1
ATOM 1585 O O . GLU A 1 188 ? -25.234 37.906 10.812 1 93.44 188 GLU A O 1
ATOM 1590 N N . LYS A 1 189 ? -23.266 36.906 10.688 1 93.31 189 LYS A N 1
ATOM 1591 C CA . LYS A 1 189 ? -22.5 38.125 10.93 1 93.31 189 LYS A CA 1
ATOM 1592 C C . LYS A 1 189 ? -21.531 38.406 9.789 1 93.31 189 LYS A C 1
ATOM 1594 O O . LYS A 1 189 ? -21.172 37.5 9.039 1 93.31 189 LYS A O 1
ATOM 1599 N N . LEU A 1 190 ? -21.203 39.656 9.68 1 94.62 190 LEU A N 1
ATOM 1600 C CA . LEU A 1 190 ? -20.25 40.094 8.656 1 94.62 190 LEU A CA 1
ATOM 1601 C C . LEU A 1 190 ? -18.812 39.875 9.109 1 94.62 190 LEU A C 1
ATOM 1603 O O . LEU A 1 190 ? -18.453 40.219 10.227 1 94.62 190 LEU A O 1
ATOM 1607 N N . TYR A 1 191 ? -18.078 39.25 8.195 1 95 191 TYR A N 1
ATOM 1608 C CA . TYR A 1 191 ? -16.672 39.031 8.492 1 95 191 TYR A CA 1
ATOM 1609 C C . TYR A 1 191 ? -15.797 39.469 7.328 1 95 191 TYR A C 1
ATOM 1611 O O . TYR A 1 191 ? -16.188 39.312 6.164 1 95 191 TYR A O 1
ATOM 1619 N N . LEU A 1 192 ? -14.688 40.031 7.66 1 94.88 192 LEU A N 1
ATOM 1620 C CA . LEU A 1 192 ? -13.617 40.188 6.676 1 94.88 192 LEU A CA 1
ATOM 1621 C C . LEU A 1 192 ? -12.75 38.906 6.637 1 94.88 192 LEU A C 1
ATOM 1623 O O . LEU A 1 192 ? -12.18 38.531 7.656 1 94.88 192 LEU A O 1
ATOM 1627 N N . VAL A 1 193 ? -12.75 38.312 5.496 1 94.81 193 VAL A N 1
ATOM 1628 C CA . VAL A 1 193 ? -11.961 37.094 5.324 1 94.81 193 VAL A CA 1
ATOM 1629 C C . VAL A 1 193 ? -10.625 37.438 4.656 1 94.81 193 VAL A C 1
ATOM 1631 O O . VAL A 1 193 ? -10.586 38.188 3.676 1 94.81 193 VAL A O 1
ATOM 1634 N N . GLY A 1 194 ? -9.523 36.938 5.219 1 94.75 194 GLY A N 1
ATOM 1635 C CA . GLY A 1 194 ? -8.195 37.156 4.66 1 94.75 194 GLY A CA 1
ATOM 1636 C C . GLY A 1 194 ? -7.168 36.156 5.156 1 94.75 194 GLY A C 1
ATOM 1637 O O . GLY A 1 194 ? -7.512 35.188 5.828 1 94.75 194 GLY A O 1
ATOM 1638 N N . LEU A 1 195 ? -5.945 36.406 4.734 1 94.75 195 LEU A N 1
ATOM 1639 C CA . LEU A 1 195 ? -4.844 35.531 5.102 1 94.75 195 LEU A CA 1
ATOM 1640 C C . LEU A 1 195 ? -4.07 36.094 6.289 1 94.75 195 LEU A C 1
ATOM 1642 O O . LEU A 1 195 ? -3.588 37.219 6.238 1 94.75 195 LEU A O 1
ATOM 1646 N N . LEU A 1 196 ? -4.082 35.375 7.324 1 92.62 196 LEU A N 1
ATOM 1647 C CA . LEU A 1 196 ? -3.264 35.719 8.477 1 92.62 196 LEU A CA 1
ATOM 1648 C C . LEU A 1 196 ? -1.943 34.969 8.469 1 92.62 196 LEU A C 1
ATOM 1650 O O . LEU A 1 196 ? -1.933 33.719 8.383 1 92.62 196 LEU A O 1
ATOM 1654 N N . LYS A 1 197 ? -0.956 35.656 8.453 1 91.88 197 LYS A N 1
ATOM 1655 C CA . LYS A 1 197 ? 0.402 35.125 8.445 1 91.88 197 LYS A CA 1
ATOM 1656 C C . LYS A 1 197 ? 1.097 35.375 9.781 1 91.88 197 LYS A C 1
ATOM 1658 O O . LYS A 1 197 ? 1.249 36.531 10.195 1 91.88 197 LYS A O 1
ATOM 1663 N N . VAL A 1 198 ? 1.505 34.312 10.484 1 88.19 198 VAL A N 1
ATOM 1664 C CA . VAL A 1 198 ? 2.139 34.438 11.797 1 88.19 198 VAL A CA 1
ATOM 1665 C C . VAL A 1 198 ? 3.521 33.781 11.766 1 88.19 198 VAL A C 1
ATOM 1667 O O . VAL A 1 198 ? 3.656 32.625 11.383 1 88.19 198 VAL A O 1
ATOM 1670 N N . GLU A 1 199 ? 4.488 34.594 12.141 1 88.31 199 GLU A N 1
ATOM 1671 C CA . GLU A 1 199 ? 5.836 34.031 12.172 1 88.31 199 GLU A CA 1
ATOM 1672 C C . GLU A 1 199 ? 5.93 32.906 13.172 1 88.31 199 GLU A C 1
ATOM 1674 O O . GLU A 1 199 ? 5.473 33 14.305 1 88.31 199 GLU A O 1
ATOM 1679 N N . PHE A 1 200 ? 6.586 31.859 12.758 1 82 200 PHE A N 1
ATOM 1680 C CA . PHE A 1 200 ? 6.57 30.594 13.492 1 82 200 PHE A CA 1
ATOM 1681 C C . PHE A 1 200 ? 7.285 30.734 14.836 1 82 200 PHE A C 1
ATOM 1683 O O . PHE A 1 200 ? 6.762 30.328 15.875 1 82 200 PHE A O 1
ATOM 1690 N N . TYR A 1 201 ? 8.398 31.359 14.906 1 77.31 201 TYR A N 1
ATOM 1691 C CA . TYR A 1 201 ? 9.203 31.438 16.125 1 77.31 201 TYR A CA 1
ATOM 1692 C C . TYR A 1 201 ? 8.906 32.719 16.891 1 77.31 201 TYR A C 1
ATOM 1694 O O . TYR A 1 201 ? 9.391 32.906 18.016 1 77.31 201 TYR A O 1
ATOM 1702 N N . ASN A 1 202 ? 8.148 33.594 16.312 1 80.56 202 ASN A N 1
ATOM 1703 C CA . ASN A 1 202 ? 7.758 34.844 16.938 1 80.56 202 ASN A CA 1
ATOM 1704 C C . ASN A 1 202 ? 6.332 35.25 16.562 1 80.56 202 ASN A C 1
ATOM 1706 O O . ASN A 1 202 ? 6.125 36 15.602 1 80.56 202 ASN A O 1
ATOM 1710 N N . MET A 1 203 ? 5.422 34.938 17.406 1 77.88 203 MET A N 1
ATOM 1711 C CA . MET A 1 203 ? 4.008 35.094 17.078 1 77.88 203 MET A CA 1
ATOM 1712 C C . MET A 1 203 ? 3.627 36.562 17.016 1 77.88 203 MET A C 1
ATOM 1714 O O . MET A 1 203 ? 2.613 36.938 16.422 1 77.88 203 MET A O 1
ATOM 1718 N N . LEU A 1 204 ? 4.434 37.344 17.688 1 80.19 204 LEU A N 1
ATOM 1719 C CA . LEU A 1 204 ? 4.16 38.781 17.672 1 80.19 204 LEU A CA 1
ATOM 1720 C C . LEU A 1 204 ? 4.348 39.375 16.266 1 80.19 204 LEU A C 1
ATOM 1722 O O . LEU A 1 204 ? 3.779 40.406 15.945 1 80.19 204 LEU A O 1
ATOM 1726 N N . ASN A 1 205 ? 5.176 38.688 15.57 1 87.38 205 ASN A N 1
ATOM 1727 C CA . ASN A 1 205 ? 5.359 39.094 14.18 1 87.38 205 ASN A CA 1
ATOM 1728 C C . ASN A 1 205 ? 4.32 38.469 13.266 1 87.38 205 ASN A C 1
ATOM 1730 O O . ASN A 1 205 ? 4.402 37.281 12.969 1 87.38 205 ASN A O 1
ATOM 1734 N N . ASN A 1 206 ? 3.305 39.219 12.938 1 89.12 206 ASN A N 1
ATOM 1735 C CA . ASN A 1 206 ? 2.215 38.75 12.078 1 89.12 206 ASN A CA 1
ATOM 1736 C C . ASN A 1 206 ? 1.595 39.906 11.305 1 89.12 206 ASN A C 1
ATOM 1738 O O . ASN A 1 206 ? 1.984 41.062 11.492 1 89.12 206 ASN A O 1
ATOM 1742 N N . ASN A 1 207 ? 0.741 39.625 10.383 1 90.31 207 ASN A N 1
ATOM 1743 C CA . ASN A 1 207 ? 0.149 40.688 9.57 1 90.31 207 ASN A CA 1
ATOM 1744 C C . ASN A 1 207 ? -1.24 41.094 10.07 1 90.31 207 ASN A C 1
ATOM 1746 O O . ASN A 1 207 ? -2.096 41.5 9.281 1 90.31 207 ASN A O 1
ATOM 1750 N N . TYR A 1 208 ? -1.463 40.875 11.352 1 88.19 208 TYR A N 1
ATOM 1751 C CA . TYR A 1 208 ? -2.74 41.188 11.984 1 88.19 208 TYR A CA 1
ATOM 1752 C C . TYR A 1 208 ? -3.111 42.656 11.758 1 88.19 208 TYR A C 1
ATOM 1754 O O . TYR A 1 208 ? -4.25 42.969 11.383 1 88.19 208 TYR A O 1
ATOM 1762 N N . SER A 1 209 ? -2.164 43.5 11.992 1 87.94 209 SER A N 1
ATOM 1763 C CA . SER A 1 209 ? -2.404 44.938 11.875 1 87.94 209 SER A CA 1
ATOM 1764 C C . SER A 1 209 ? -2.838 45.312 10.461 1 87.94 209 SER A C 1
ATOM 1766 O O . SER A 1 209 ? -3.662 46.219 10.273 1 87.94 209 SER A O 1
ATOM 1768 N N . GLU A 1 210 ? -2.266 44.656 9.539 1 90.56 210 GLU A N 1
ATOM 1769 C CA . GLU A 1 210 ? -2.629 44.906 8.148 1 90.56 210 GLU A CA 1
ATOM 1770 C C . GLU A 1 210 ? -4.086 44.531 7.883 1 90.56 210 GLU A C 1
ATOM 1772 O O . GLU A 1 210 ? -4.801 45.25 7.199 1 90.56 210 GLU A O 1
ATOM 1777 N N . LEU A 1 211 ? -4.562 43.5 8.398 1 90.44 211 LEU A N 1
ATOM 1778 C CA . LEU A 1 211 ? -5.934 43.062 8.219 1 90.44 211 LEU A CA 1
ATOM 1779 C C . LEU A 1 211 ? -6.918 44.031 8.867 1 90.44 211 LEU A C 1
ATOM 1781 O O . LEU A 1 211 ? -7.957 44.344 8.281 1 90.44 211 LEU A O 1
ATOM 1785 N N . ILE A 1 212 ? -6.555 44.5 10.039 1 90 212 ILE A N 1
ATOM 1786 C CA . ILE A 1 212 ? -7.395 45.469 10.75 1 90 212 ILE A CA 1
ATOM 1787 C C . ILE A 1 212 ? -7.496 46.75 9.945 1 90 212 ILE A C 1
ATOM 1789 O O . ILE A 1 212 ? -8.586 47.312 9.789 1 90 212 ILE A O 1
ATOM 1793 N N . SER A 1 213 ? -6.328 47.156 9.477 1 92 213 SER A N 1
ATOM 1794 C CA . SER A 1 213 ? -6.301 48.375 8.688 1 92 213 SER A CA 1
ATOM 1795 C C . SER A 1 213 ? -7.195 48.25 7.453 1 92 213 SER A C 1
ATOM 1797 O O . SER A 1 213 ? -7.863 49.219 7.074 1 92 213 SER A O 1
ATOM 1799 N N . ASN A 1 214 ? -7.156 47.125 6.84 1 91.5 214 ASN A N 1
ATOM 1800 C CA . ASN A 1 214 ? -8 46.906 5.672 1 91.5 214 ASN A CA 1
ATOM 1801 C C . ASN A 1 214 ? -9.484 47.031 6.02 1 91.5 214 ASN A C 1
ATOM 1803 O O . ASN A 1 214 ? -10.25 47.656 5.266 1 91.5 214 ASN A O 1
ATOM 1807 N N . ALA A 1 215 ? -9.922 46.5 7.117 1 92.12 215 ALA A N 1
ATOM 1808 C CA . ALA A 1 215 ? -11.312 46.594 7.566 1 92.12 215 ALA A CA 1
ATOM 1809 C C . ALA A 1 215 ? -11.695 48.062 7.867 1 92.12 215 ALA A C 1
ATOM 1811 O O . ALA A 1 215 ? -12.773 48.5 7.48 1 92.12 215 ALA A O 1
ATOM 1812 N N . GLU A 1 216 ? -10.773 48.719 8.508 1 91.88 216 GLU A N 1
ATOM 1813 C CA . GLU A 1 216 ? -11.016 50.125 8.867 1 91.88 216 GLU A CA 1
ATOM 1814 C C . GLU A 1 216 ? -11.141 51 7.621 1 91.88 216 GLU A C 1
ATOM 1816 O O . GLU A 1 216 ? -11.961 51.906 7.574 1 91.88 216 GLU A O 1
ATOM 1821 N N . ASN A 1 217 ? -10.305 50.719 6.688 1 92.81 217 ASN A N 1
ATOM 1822 C CA . ASN A 1 217 ? -10.344 51.469 5.43 1 92.81 217 ASN A CA 1
ATOM 1823 C C . ASN A 1 217 ? -11.68 51.25 4.715 1 92.81 217 ASN A C 1
ATOM 1825 O O . ASN A 1 217 ? -12.117 52.125 3.957 1 92.81 217 ASN A O 1
ATOM 1829 N N . LEU A 1 218 ? -12.273 50.156 4.953 1 92.06 218 LEU A N 1
ATOM 1830 C CA . LEU A 1 218 ? -13.578 49.875 4.359 1 92.06 218 LEU A CA 1
ATOM 1831 C C . LEU A 1 218 ? -14.695 50.5 5.195 1 92.06 218 LEU A C 1
ATOM 1833 O O . LEU A 1 218 ? -15.867 50.406 4.828 1 92.06 218 LEU A O 1
ATOM 1837 N N . GLY A 1 219 ? -14.367 51.062 6.391 1 93.06 219 GLY A N 1
ATOM 1838 C CA . GLY A 1 219 ? -15.328 51.781 7.207 1 93.06 219 GLY A CA 1
ATOM 1839 C C . GLY A 1 219 ? -15.898 50.938 8.344 1 93.06 219 GLY A C 1
ATOM 1840 O O . GLY A 1 219 ? -16.938 51.281 8.914 1 93.06 219 GLY A O 1
ATOM 1841 N N . TYR A 1 220 ? -15.227 49.875 8.617 1 93.62 220 TYR A N 1
ATOM 1842 C CA . TYR A 1 220 ? -15.773 48.969 9.641 1 93.62 220 TYR A CA 1
ATOM 1843 C C . TYR A 1 220 ? -14.953 49.062 10.922 1 93.62 220 TYR A C 1
ATOM 1845 O O . TYR A 1 220 ? -13.742 49.281 10.883 1 93.62 220 TYR A O 1
ATOM 1853 N N . LYS A 1 221 ? -15.641 48.812 12.055 1 92 221 LYS A N 1
ATOM 1854 C CA . LYS A 1 221 ? -14.969 48.469 13.305 1 92 221 LYS A CA 1
ATOM 1855 C C . LYS A 1 221 ? -14.75 46.938 13.398 1 92 221 LYS A C 1
ATOM 1857 O O . LYS A 1 221 ? -15.508 46.188 12.812 1 92 221 LYS A O 1
ATOM 1862 N N . THR A 1 222 ? -13.703 46.656 14.086 1 91 222 THR A N 1
ATOM 1863 C CA . THR A 1 222 ? -13.344 45.25 14.094 1 91 222 THR A CA 1
ATOM 1864 C C . THR A 1 222 ? -13.523 44.656 15.484 1 91 222 THR A C 1
ATOM 1866 O O . THR A 1 222 ? -13.477 45.375 16.484 1 91 222 THR A O 1
ATOM 1869 N N . GLY A 1 223 ? -13.836 43.344 15.547 1 88.44 223 GLY A N 1
ATOM 1870 C CA . GLY A 1 223 ? -13.898 42.562 16.781 1 88.44 223 GLY A CA 1
ATOM 1871 C C . GLY A 1 223 ? -12.836 41.469 16.859 1 88.44 223 GLY A C 1
ATOM 1872 O O . GLY A 1 223 ? -11.656 41.75 16.609 1 88.44 223 GLY A O 1
ATOM 1873 N N . ILE A 1 224 ? -13.258 40.312 17.188 1 87.75 224 ILE A N 1
ATOM 1874 C CA . ILE A 1 224 ? -12.336 39.188 17.359 1 87.75 224 ILE A CA 1
ATOM 1875 C C . ILE A 1 224 ? -11.914 38.656 15.992 1 87.75 224 ILE A C 1
ATOM 1877 O O . ILE A 1 224 ? -12.672 38.75 15.023 1 87.75 224 ILE A O 1
ATOM 1881 N N . ILE A 1 225 ? -10.742 38.188 15.977 1 89.5 225 ILE A N 1
ATOM 1882 C CA . ILE A 1 225 ? -10.25 37.5 14.789 1 89.5 225 ILE A CA 1
ATOM 1883 C C . ILE A 1 225 ? -10.211 36 15.047 1 89.5 225 ILE A C 1
ATOM 1885 O O . ILE A 1 225 ? -9.688 35.562 16.078 1 89.5 225 ILE A O 1
ATOM 1889 N N . ILE A 1 226 ? -10.836 35.281 14.156 1 90.06 226 ILE A N 1
ATOM 1890 C CA . ILE A 1 226 ? -10.781 33.812 14.172 1 90.06 226 ILE A CA 1
ATOM 1891 C C . ILE A 1 226 ? -9.891 33.312 13.039 1 90.06 226 ILE A C 1
ATOM 1893 O O . ILE A 1 226 ? -10.094 33.688 11.875 1 90.06 226 ILE A O 1
ATOM 1897 N N . GLY A 1 227 ? -8.883 32.594 13.398 1 90.12 227 GLY A N 1
ATOM 1898 C CA . GLY A 1 227 ? -7.984 32.031 12.391 1 90.12 227 GLY A CA 1
ATOM 1899 C C . GLY A 1 227 ? -7.961 30.531 12.359 1 90.12 227 GLY A C 1
ATOM 1900 O O . GLY A 1 227 ? -7.652 29.891 13.367 1 90.12 227 GLY A O 1
ATOM 1901 N N . LYS A 1 228 ? -8.305 29.969 11.25 1 87.69 228 LYS A N 1
ATOM 1902 C CA . LYS A 1 228 ? -8.188 28.531 11.039 1 87.69 228 LYS A CA 1
ATOM 1903 C C . LYS A 1 228 ? -6.852 28.188 10.391 1 87.69 228 LYS A C 1
ATOM 1905 O O . LYS A 1 228 ? -6.496 28.734 9.344 1 87.69 228 LYS A O 1
ATOM 1910 N N . TYR A 1 229 ? -6.211 27.266 11.016 1 85.12 229 TYR A N 1
ATOM 1911 C CA . TYR A 1 229 ? -4.883 26.891 10.547 1 85.12 229 TYR A CA 1
ATOM 1912 C C . TYR A 1 229 ? -4.953 26.266 9.156 1 85.12 229 TYR A C 1
ATOM 1914 O O . TYR A 1 229 ? -5.793 25.391 8.898 1 85.12 229 TYR A O 1
ATOM 1922 N N . LEU A 1 230 ? -4.102 26.734 8.273 1 88.81 230 LEU A N 1
ATOM 1923 C CA . LEU A 1 230 ? -3.988 26.172 6.934 1 88.81 230 LEU A CA 1
ATOM 1924 C C . LEU A 1 230 ? -2.744 25.297 6.82 1 88.81 230 LEU A C 1
ATOM 1926 O O . LEU A 1 230 ? -2.844 24.062 6.832 1 88.81 230 LEU A O 1
ATOM 1930 N N . ILE A 1 231 ? -1.601 26.016 6.914 1 87.5 231 ILE A N 1
ATOM 1931 C CA . ILE A 1 231 ? -0.365 25.266 6.723 1 87.5 231 ILE A CA 1
ATOM 1932 C C . ILE A 1 231 ? 0.828 26.125 7.152 1 87.5 231 ILE A C 1
ATOM 1934 O O . ILE A 1 231 ? 0.712 27.344 7.285 1 87.5 231 ILE A O 1
ATOM 1938 N N . THR A 1 232 ? 1.9 25.453 7.441 1 87.31 232 THR A N 1
ATOM 1939 C CA . THR A 1 232 ? 3.168 26.125 7.723 1 87.31 232 THR A CA 1
ATOM 1940 C C . THR A 1 232 ? 4.098 26.047 6.516 1 87.31 232 THR A C 1
ATOM 1942 O O . THR A 1 232 ? 4.219 24.984 5.887 1 87.31 232 THR A O 1
ATOM 1945 N N . ALA A 1 233 ? 4.68 27.156 6.18 1 90.75 233 ALA A N 1
ATOM 1946 C CA . ALA A 1 233 ? 5.617 27.203 5.059 1 90.75 233 ALA A CA 1
ATOM 1947 C C . ALA A 1 233 ? 6.652 28.312 5.25 1 90.75 233 ALA A C 1
ATOM 1949 O O . ALA A 1 233 ? 6.535 29.125 6.164 1 90.75 233 ALA A O 1
ATOM 1950 N N . CYS A 1 234 ? 7.629 28.234 4.344 1 92.06 234 CYS A N 1
ATOM 1951 C CA . CYS A 1 234 ? 8.711 29.203 4.453 1 92.06 234 CYS A CA 1
ATOM 1952 C C . CYS A 1 234 ? 8.617 30.25 3.35 1 92.06 234 CYS A C 1
ATOM 1954 O O . CYS A 1 234 ? 8.508 29.906 2.17 1 92.06 234 CYS A O 1
ATOM 1956 N N . ASP A 1 235 ? 8.43 31.656 3.59 1 87.44 235 ASP A N 1
ATOM 1957 C CA . ASP A 1 235 ? 8.516 32.844 2.727 1 87.44 235 ASP A CA 1
ATOM 1958 C C . ASP A 1 235 ? 9.641 33.75 3.166 1 87.44 235 ASP A C 1
ATOM 1960 O O . ASP A 1 235 ? 9.414 34.938 3.422 1 87.44 235 ASP A O 1
ATOM 1964 N N . ASP A 1 236 ? 10.859 33.625 3.529 1 87.56 236 ASP A N 1
ATOM 1965 C CA . ASP A 1 236 ? 12.047 34.219 4.145 1 87.56 236 ASP A CA 1
ATOM 1966 C C . ASP A 1 236 ? 12.273 33.656 5.547 1 87.56 236 ASP A C 1
ATOM 1968 O O . ASP A 1 236 ? 13.414 33.406 5.941 1 87.56 236 ASP A O 1
ATOM 1972 N N . LYS A 1 237 ? 11.141 33.5 6.23 1 90.44 237 LYS A N 1
ATOM 1973 C CA . LYS A 1 237 ? 11.078 32.781 7.496 1 90.44 237 LYS A CA 1
ATOM 1974 C C . LYS A 1 237 ? 9.938 31.766 7.496 1 90.44 237 LYS A C 1
ATOM 1976 O O . LYS A 1 237 ? 9.242 31.609 6.492 1 90.44 237 LYS A O 1
ATOM 1981 N N . GLN A 1 238 ? 9.898 31.062 8.562 1 89.06 238 GLN A N 1
ATOM 1982 C CA . GLN A 1 238 ? 8.805 30.094 8.703 1 89.06 238 GLN A CA 1
ATOM 1983 C C . GLN A 1 238 ? 7.551 30.766 9.266 1 89.06 238 GLN A C 1
ATOM 1985 O O . GLN A 1 238 ? 7.625 31.5 10.258 1 89.06 238 GLN A O 1
ATOM 1990 N N . TYR A 1 239 ? 6.473 30.547 8.539 1 91.06 239 TYR A N 1
ATOM 1991 C CA . TYR A 1 239 ? 5.215 31.172 8.953 1 91.06 239 TYR A CA 1
ATOM 1992 C C . TYR A 1 239 ? 4.098 30.141 9.016 1 91.06 239 TYR A C 1
ATOM 1994 O O . TYR A 1 239 ? 4.051 29.203 8.195 1 91.06 239 TYR A O 1
ATOM 2002 N N . ASP A 1 240 ? 3.227 30.328 9.992 1 87.44 240 ASP A N 1
ATOM 2003 C CA . ASP A 1 240 ? 1.928 29.656 9.992 1 87.44 240 ASP A CA 1
ATOM 2004 C C . ASP A 1 240 ? 0.878 30.5 9.273 1 87.44 240 ASP A C 1
ATOM 2006 O O . ASP A 1 240 ? 0.708 31.688 9.578 1 87.44 240 ASP A O 1
ATOM 2010 N N . TYR A 1 241 ? 0.258 29.859 8.383 1 90.31 241 TYR A N 1
ATOM 2011 C CA . TYR A 1 241 ? -0.773 30.562 7.629 1 90.31 241 TYR A CA 1
ATOM 2012 C C . TYR A 1 241 ? -2.166 30.156 8.094 1 90.31 241 TYR A C 1
ATOM 2014 O O . TYR A 1 241 ? -2.428 28.969 8.328 1 90.31 241 TYR A O 1
ATOM 2022 N N . TYR A 1 242 ? -2.982 31.109 8.266 1 90.44 242 TYR A N 1
ATOM 2023 C CA . TYR A 1 242 ? -4.355 30.891 8.711 1 90.44 242 TYR A CA 1
ATOM 2024 C C . TYR A 1 242 ? -5.348 31.562 7.766 1 90.44 242 TYR A C 1
ATOM 2026 O O . TYR A 1 242 ? -5.078 32.625 7.223 1 90.44 242 TYR A O 1
ATOM 2034 N N . GLU A 1 243 ? -6.449 30.875 7.559 1 92.69 243 GLU A N 1
ATOM 2035 C CA . GLU A 1 243 ? -7.625 31.594 7.07 1 92.69 243 GLU A CA 1
ATOM 2036 C C . GLU A 1 243 ? -8.289 32.406 8.188 1 92.69 243 GLU A C 1
ATOM 2038 O O . GLU A 1 243 ? -8.703 31.828 9.203 1 92.69 243 GLU A O 1
ATOM 2043 N N . ALA A 1 244 ? -8.328 33.625 8.023 1 93.12 244 ALA A N 1
ATOM 2044 C CA . ALA A 1 244 ? -8.773 34.469 9.133 1 93.12 244 ALA A CA 1
ATOM 2045 C C . ALA A 1 244 ? -10.117 35.125 8.82 1 93.12 244 ALA A C 1
ATOM 2047 O O . ALA A 1 244 ? -10.367 35.531 7.691 1 93.12 244 ALA A O 1
ATOM 2048 N N . TRP A 1 245 ? -10.969 35.156 9.844 1 93.06 245 TRP A N 1
ATOM 2049 C CA . TRP A 1 245 ? -12.234 35.906 9.844 1 93.06 245 TRP A CA 1
ATOM 2050 C C . TRP A 1 245 ? -12.227 37 10.906 1 93.06 245 TRP A C 1
ATOM 2052 O O . TRP A 1 245 ? -12.086 36.688 12.102 1 93.06 245 TRP A O 1
ATOM 2062 N N . ILE A 1 246 ? -12.344 38.156 10.492 1 92.31 246 ILE A N 1
ATOM 2063 C CA . ILE A 1 246 ? -12.414 39.312 11.406 1 92.31 246 ILE A CA 1
ATOM 2064 C C . ILE A 1 246 ? -13.859 39.781 11.508 1 92.31 246 ILE A C 1
ATOM 2066 O O . ILE A 1 246 ? -14.453 40.188 10.508 1 92.31 246 ILE A O 1
ATOM 2070 N N . GLU A 1 247 ? -14.297 39.75 12.672 1 92.31 247 GLU A N 1
ATOM 2071 C CA . GLU A 1 247 ? -15.656 40.25 12.883 1 92.31 247 GLU A CA 1
ATOM 2072 C C . GLU A 1 247 ? -15.773 41.719 12.562 1 92.31 247 GLU A C 1
ATOM 2074 O O . GLU A 1 247 ? -14.922 42.531 12.969 1 92.31 247 GLU A O 1
ATOM 2079 N N . LEU A 1 248 ? -16.828 42.062 11.859 1 92.88 248 LEU A N 1
ATOM 2080 C CA . LEU A 1 248 ? -17.047 43.469 11.461 1 92.88 248 LEU A CA 1
ATOM 2081 C C . LEU A 1 248 ? -18.297 44.031 12.109 1 92.88 248 LEU A C 1
ATOM 2083 O O . LEU A 1 248 ? -19.297 43.312 12.266 1 92.88 248 LEU A O 1
ATOM 2087 N N . PHE A 1 249 ? -18.109 45.344 12.547 1 90.69 249 PHE A N 1
ATOM 2088 C CA . PHE A 1 249 ? -19.234 46.094 13.086 1 90.69 249 PHE A CA 1
ATOM 2089 C C . PHE A 1 249 ? -19.438 47.406 12.305 1 90.69 249 PHE A C 1
ATOM 2091 O O . PHE A 1 249 ? -18.5 47.938 11.75 1 90.69 249 PHE A O 1
ATOM 2098 N N . MET B 1 1 ? 7.652 14.68 44.656 1 28.17 1 MET B N 1
ATOM 2099 C CA . MET B 1 1 ? 6.984 15.148 43.469 1 28.17 1 MET B CA 1
ATOM 2100 C C . MET B 1 1 ? 7.445 14.352 42.25 1 28.17 1 MET B C 1
ATOM 2102 O O . MET B 1 1 ? 8.648 14.25 41.969 1 28.17 1 MET B O 1
ATOM 2106 N N . LYS B 1 2 ? 6.73 13.477 41.594 1 43.34 2 LYS B N 1
ATOM 2107 C CA . LYS B 1 2 ? 7.098 12.57 40.531 1 43.34 2 LYS B CA 1
ATOM 2108 C C . LYS B 1 2 ? 7.617 13.344 39.312 1 43.34 2 LYS B C 1
ATOM 2110 O O . LYS B 1 2 ? 6.977 14.289 38.844 1 43.34 2 LYS B O 1
ATOM 2115 N N . LYS B 1 3 ? 8.977 13.375 39.188 1 49.69 3 LYS B N 1
ATOM 2116 C CA . LYS B 1 3 ? 9.703 14.031 38.094 1 49.69 3 LYS B CA 1
ATOM 2117 C C . LYS B 1 3 ? 8.945 13.891 36.781 1 49.69 3 LYS B C 1
ATOM 2119 O O . LYS B 1 3 ? 8.633 12.781 36.344 1 49.69 3 LYS B O 1
ATOM 2124 N N . ARG B 1 4 ? 8.234 14.953 36.312 1 58.53 4 ARG B N 1
ATOM 2125 C CA . ARG B 1 4 ? 7.418 14.898 35.125 1 58.53 4 ARG B CA 1
ATOM 2126 C C . ARG B 1 4 ? 8.266 14.547 33.906 1 58.53 4 ARG B C 1
ATOM 2128 O O . ARG B 1 4 ? 9.289 15.172 33.656 1 58.53 4 ARG B O 1
ATOM 2135 N N . ASN B 1 5 ? 8.391 13.25 33.531 1 70 5 ASN B N 1
ATOM 2136 C CA . ASN B 1 5 ? 9.039 12.812 32.312 1 70 5 ASN B CA 1
ATOM 2137 C C . ASN B 1 5 ? 8.266 13.273 31.062 1 70 5 ASN B C 1
ATOM 2139 O O . ASN B 1 5 ? 7.34 12.594 30.609 1 70 5 ASN B O 1
ATOM 2143 N N . TYR B 1 6 ? 8.578 14.438 30.641 1 74.56 6 TYR B N 1
ATOM 2144 C CA . TYR B 1 6 ? 7.855 15.117 29.578 1 74.56 6 TYR B CA 1
ATOM 2145 C C . TYR B 1 6 ? 7.895 14.297 28.281 1 74.56 6 TYR B C 1
ATOM 2147 O O . TYR B 1 6 ? 6.918 14.266 27.531 1 74.56 6 TYR B O 1
ATOM 2155 N N . ILE B 1 7 ? 8.969 13.586 28.156 1 79.56 7 ILE B N 1
ATOM 2156 C CA . ILE B 1 7 ? 9.094 12.812 26.922 1 79.56 7 ILE B CA 1
ATOM 2157 C C . ILE B 1 7 ? 8.055 11.695 26.906 1 79.56 7 ILE B C 1
ATOM 2159 O O . ILE B 1 7 ? 7.43 11.438 25.875 1 79.56 7 ILE B O 1
ATOM 2163 N N . LYS B 1 8 ? 7.941 11.125 27.984 1 80.5 8 LYS B N 1
ATOM 2164 C CA . LYS B 1 8 ? 6.965 10.039 28.094 1 80.5 8 LYS B CA 1
ATOM 2165 C C . LYS B 1 8 ? 5.543 10.57 27.922 1 80.5 8 LYS B C 1
ATOM 2167 O O . LYS B 1 8 ? 4.719 9.938 27.25 1 80.5 8 LYS B O 1
ATOM 2172 N N . GLU B 1 9 ? 5.289 11.648 28.516 1 78.69 9 GLU B N 1
ATOM 2173 C CA . GLU B 1 9 ? 3.959 12.234 28.406 1 78.69 9 GLU B CA 1
ATOM 2174 C C . GLU B 1 9 ? 3.645 12.594 26.953 1 78.69 9 GLU B C 1
ATOM 2176 O O . GLU B 1 9 ? 2.545 12.312 26.469 1 78.69 9 GLU B O 1
ATOM 2181 N N . ILE B 1 10 ? 4.625 13.203 26.375 1 80.69 10 ILE B N 1
ATOM 2182 C CA . ILE B 1 10 ? 4.453 13.586 24.984 1 80.69 10 ILE B CA 1
ATOM 2183 C C . ILE B 1 10 ? 4.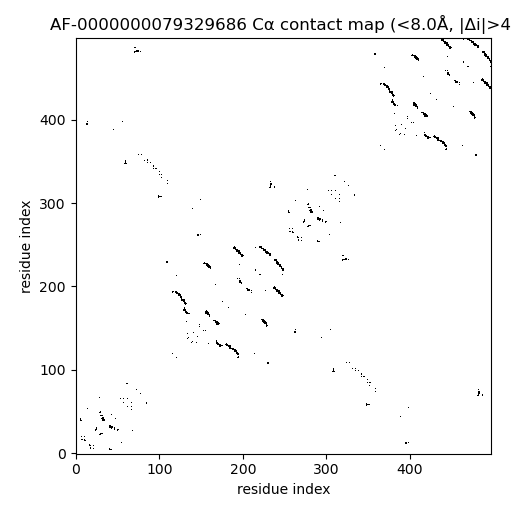297 12.336 24.109 1 80.69 10 ILE B C 1
ATOM 2185 O O . ILE B 1 10 ? 3.467 12.305 23.203 1 80.69 10 ILE B O 1
ATOM 2189 N N . SER B 1 11 ? 5.078 11.398 24.422 1 85.44 11 SER B N 1
ATOM 2190 C CA . SER B 1 11 ? 5.016 10.117 23.719 1 85.44 11 SER B CA 1
ATOM 2191 C C . SER B 1 11 ? 3.609 9.531 23.75 1 85.44 11 SER B C 1
ATOM 2193 O O . SER B 1 11 ? 3.08 9.102 22.734 1 85.44 11 SER B O 1
ATOM 2195 N N . ASP B 1 12 ? 3.045 9.57 24.812 1 81.25 12 ASP B N 1
ATOM 2196 C CA . ASP B 1 12 ? 1.713 9.008 25 1 81.25 12 ASP B CA 1
ATOM 2197 C C . ASP B 1 12 ? 0.657 9.82 24.25 1 81.25 12 ASP B C 1
ATOM 2199 O O . ASP B 1 12 ? -0.251 9.258 23.641 1 81.25 12 ASP B O 1
ATOM 2203 N N . ILE B 1 13 ? 0.812 11.109 24.312 1 76.88 13 ILE B N 1
ATOM 2204 C CA . ILE B 1 13 ? -0.171 12.008 23.719 1 76.88 13 ILE B CA 1
ATOM 2205 C C . ILE B 1 13 ? -0.134 11.875 22.203 1 76.88 13 ILE B C 1
ATOM 2207 O O . ILE B 1 13 ? -1.18 11.789 21.547 1 76.88 13 ILE B O 1
ATOM 2211 N N . PHE B 1 14 ? 1.046 11.859 21.672 1 80.19 14 PHE B N 1
ATOM 2212 C CA . PHE B 1 14 ? 1.208 11.836 20.219 1 80.19 14 PHE B CA 1
ATOM 2213 C C . PHE B 1 14 ? 1.236 10.398 19.703 1 80.19 14 PHE B C 1
ATOM 2215 O O . PHE B 1 14 ? 1.222 10.172 18.5 1 80.19 14 PHE B O 1
ATOM 2222 N N . GLU B 1 15 ? 1.229 9.477 20.625 1 81.69 15 GLU B N 1
ATOM 2223 C CA . GLU B 1 15 ? 1.356 8.07 20.266 1 81.69 15 GLU B CA 1
ATOM 2224 C C . GLU B 1 15 ? 2.586 7.832 19.391 1 81.69 15 GLU B C 1
ATOM 2226 O O . GLU B 1 15 ? 2.498 7.176 18.359 1 81.69 15 GLU B O 1
ATOM 2231 N N . VAL B 1 16 ? 3.676 8.398 19.844 1 86.69 16 VAL B N 1
ATOM 2232 C CA . VAL B 1 16 ? 5.004 8.227 19.266 1 86.69 16 VAL B CA 1
ATOM 2233 C C . VAL B 1 16 ? 5.961 7.676 20.312 1 86.69 16 VAL B C 1
ATOM 2235 O O . VAL B 1 16 ? 6.035 8.195 21.438 1 86.69 16 VAL B O 1
ATOM 2238 N N . PRO B 1 17 ? 6.613 6.648 19.938 1 90.38 17 PRO B N 1
ATOM 2239 C CA . PRO B 1 17 ? 7.523 6.082 20.922 1 90.38 17 PRO B CA 1
ATOM 2240 C C . PRO B 1 17 ? 8.562 7.09 21.406 1 90.38 17 PRO B C 1
ATOM 2242 O O . PRO B 1 17 ? 9.039 7.922 20.641 1 90.38 17 PRO B O 1
ATOM 2245 N N . SER B 1 18 ? 8.93 6.977 22.656 1 89.81 18 SER B N 1
ATOM 2246 C CA . SER B 1 18 ? 9.93 7.859 23.25 1 89.81 18 SER B CA 1
ATOM 2247 C C . SER B 1 18 ? 11.242 7.82 22.469 1 89.81 18 SER B C 1
ATOM 2249 O O . SER B 1 18 ? 11.922 8.836 22.328 1 89.81 18 SER B O 1
ATOM 2251 N N . SER B 1 19 ? 11.531 6.629 21.953 1 91.81 19 SER B N 1
ATOM 2252 C CA . SER B 1 19 ? 12.75 6.473 21.172 1 91.81 19 SER B CA 1
ATOM 2253 C C . SER B 1 19 ? 12.703 7.301 19.891 1 91.81 19 SER B C 1
ATOM 2255 O O . SER B 1 19 ? 13.719 7.871 19.469 1 91.81 19 SER B O 1
ATOM 2257 N N . THR B 1 20 ? 11.57 7.375 19.344 1 91.19 20 THR B N 1
ATOM 2258 C CA . THR B 1 20 ? 11.391 8.164 18.125 1 91.19 20 THR B CA 1
ATOM 2259 C C . THR B 1 20 ? 11.555 9.648 18.422 1 91.19 20 THR B C 1
ATOM 2261 O O . THR B 1 20 ? 12.195 10.375 17.641 1 91.19 20 THR B O 1
ATOM 2264 N N . LEU B 1 21 ? 11.016 10.109 19.547 1 89.06 21 LEU B N 1
ATOM 2265 C CA . LEU B 1 21 ? 11.156 11.508 19.938 1 89.06 21 LEU B CA 1
ATOM 2266 C C . LEU B 1 21 ? 12.617 11.867 20.172 1 89.06 21 LEU B C 1
ATOM 2268 O O . LEU B 1 21 ? 13.07 12.938 19.75 1 89.06 21 LEU B O 1
ATOM 2272 N N . ARG B 1 22 ? 13.266 10.969 20.766 1 87.12 22 ARG B N 1
ATOM 2273 C CA . ARG B 1 22 ? 14.688 11.18 21 1 87.12 22 ARG B CA 1
ATOM 2274 C C . ARG B 1 22 ? 15.453 11.219 19.672 1 87.12 22 ARG B C 1
ATOM 2276 O O . ARG B 1 22 ? 16.375 12.023 19.516 1 87.12 22 ARG B O 1
ATOM 2283 N N . TYR B 1 23 ? 15.07 10.32 18.891 1 90.44 23 TYR B N 1
ATOM 2284 C CA . TYR B 1 23 ? 15.672 10.328 17.562 1 90.44 23 TYR B CA 1
ATOM 2285 C C . TYR B 1 23 ? 15.453 11.664 16.875 1 90.44 23 TYR B C 1
ATOM 2287 O O . TYR B 1 23 ? 16.391 12.227 16.281 1 90.44 23 TYR B O 1
ATOM 2295 N N . TRP B 1 24 ? 14.203 12.133 16.938 1 89.25 24 TRP B N 1
ATOM 2296 C CA . TRP B 1 24 ? 13.875 13.414 16.312 1 89.25 24 TRP B CA 1
ATOM 2297 C C . TRP B 1 24 ? 14.703 14.539 16.922 1 89.25 24 TRP B C 1
ATOM 2299 O O . TRP B 1 24 ? 15.117 15.461 16.219 1 89.25 24 TRP B O 1
ATOM 2309 N N . GLU B 1 25 ? 14.906 14.516 18.188 1 86.19 25 GLU B N 1
ATOM 2310 C CA . GLU B 1 25 ? 15.719 15.516 18.859 1 86.19 25 GLU B CA 1
ATOM 2311 C C . GLU B 1 25 ? 17.172 15.438 18.406 1 86.19 25 GLU B C 1
ATOM 2313 O O . GLU B 1 25 ? 17.797 16.469 18.141 1 86.19 25 GLU B O 1
ATOM 2318 N N . ASN B 1 26 ? 17.578 14.172 18.312 1 86.69 26 ASN B N 1
ATOM 2319 C CA . ASN B 1 26 ? 18.969 13.953 17.891 1 86.69 26 ASN B CA 1
ATOM 2320 C C . ASN B 1 26 ? 19.188 14.438 16.453 1 86.69 26 ASN B C 1
ATOM 2322 O O . ASN B 1 26 ? 20.281 14.914 16.125 1 86.69 26 ASN B O 1
ATOM 2326 N N . GLU B 1 27 ? 18.25 14.328 15.688 1 86.88 27 GLU B N 1
ATOM 2327 C CA . GLU B 1 27 ? 18.328 14.766 14.305 1 86.88 27 GLU B CA 1
ATOM 2328 C C . GLU B 1 27 ? 18.031 16.266 14.18 1 86.88 27 GLU B C 1
ATOM 2330 O O . GLU B 1 27 ? 17.922 16.781 13.07 1 86.88 27 GLU B O 1
ATOM 2335 N N . CYS B 1 28 ? 17.703 16.938 15.258 1 82.94 28 CYS B N 1
ATOM 2336 C CA . CYS B 1 28 ? 17.484 18.375 15.359 1 82.94 28 CYS B CA 1
ATOM 2337 C C . CYS B 1 28 ? 16.172 18.781 14.703 1 82.94 28 CYS B C 1
ATOM 2339 O O . CYS B 1 28 ? 16.062 19.891 14.188 1 82.94 28 CYS B O 1
ATOM 2341 N N . LEU B 1 29 ? 15.305 17.828 14.688 1 86.44 29 LEU B N 1
ATOM 2342 C CA . LEU B 1 29 ? 13.969 18.125 14.188 1 86.44 29 LEU B CA 1
ATOM 2343 C C . LEU B 1 29 ? 13.125 18.812 15.266 1 86.44 29 LEU B C 1
ATOM 2345 O O . LEU B 1 29 ? 12.227 19.594 14.953 1 86.44 29 LEU B O 1
ATOM 2349 N N . ILE B 1 30 ? 13.398 18.422 16.516 1 84.12 30 ILE B N 1
ATOM 2350 C CA . ILE B 1 30 ? 12.734 19.047 17.656 1 84.12 30 ILE B CA 1
ATOM 2351 C C . ILE B 1 30 ? 13.766 19.375 18.734 1 84.12 30 ILE B C 1
ATOM 2353 O O . ILE B 1 30 ? 14.852 18.797 18.766 1 84.12 30 ILE B O 1
ATOM 2357 N N . LYS B 1 31 ? 13.5 20.359 19.438 1 78.38 31 LYS B N 1
ATOM 2358 C CA . LYS B 1 31 ? 14.398 20.75 20.516 1 78.38 31 LYS B CA 1
ATOM 2359 C C . LYS B 1 31 ? 13.633 20.875 21.828 1 78.38 31 LYS B C 1
ATOM 2361 O O . LYS B 1 31 ? 12.68 21.656 21.938 1 78.38 31 LYS B O 1
ATOM 2366 N N . PHE B 1 32 ? 14.016 20.031 22.766 1 73.62 32 PHE B N 1
ATOM 2367 C CA . PHE B 1 32 ? 13.445 20.141 24.094 1 73.62 32 PHE B CA 1
ATOM 2368 C C . PHE B 1 32 ? 14.289 21.078 24.969 1 73.62 32 PHE B C 1
ATOM 2370 O O . PHE B 1 32 ? 15.516 21.062 24.891 1 73.62 32 PHE B O 1
ATOM 2377 N N . SER B 1 33 ? 13.641 22.156 25.344 1 66.19 33 SER B N 1
ATOM 2378 C CA . SER B 1 33 ? 14.383 23.078 26.203 1 66.19 33 SER B CA 1
ATOM 2379 C C . SER B 1 33 ? 14.578 22.484 27.609 1 66.19 33 SER B C 1
ATOM 2381 O O . SER B 1 33 ? 13.75 21.688 28.062 1 66.19 33 SER B O 1
ATOM 2383 N N . ARG B 1 34 ? 15.766 22.594 28.094 1 62.84 34 ARG B N 1
ATOM 2384 C CA . ARG B 1 34 ? 16.031 22.141 29.453 1 62.84 34 ARG B CA 1
ATOM 2385 C C . ARG B 1 34 ? 15.609 23.188 30.484 1 62.84 34 ARG B C 1
ATOM 2387 O O . ARG B 1 34 ? 15.781 24.391 30.266 1 62.84 34 ARG B O 1
ATOM 2394 N N . ASP B 1 35 ? 14.727 22.781 31.359 1 58.16 35 ASP B N 1
ATOM 2395 C CA . ASP B 1 35 ? 14.461 23.656 32.5 1 58.16 35 ASP B CA 1
ATOM 2396 C C . ASP B 1 35 ? 15.734 23.953 33.281 1 58.16 35 ASP B C 1
ATOM 2398 O O . ASP B 1 35 ? 16.5 23.031 33.594 1 58.16 35 ASP B O 1
ATOM 2402 N N . GLU B 1 36 ? 16.109 25.25 33.25 1 58.19 36 GLU B N 1
ATOM 2403 C CA . GLU B 1 36 ? 17.328 25.672 33.938 1 58.19 36 GLU B CA 1
ATOM 2404 C C . GLU B 1 36 ? 17.391 25.094 35.344 1 58.19 36 GLU B C 1
ATOM 2406 O O . GLU B 1 36 ? 18.469 24.781 35.844 1 58.19 36 GLU B O 1
ATOM 2411 N N . LYS B 1 37 ? 16.203 25.078 36 1 58.41 37 LYS B N 1
ATOM 2412 C CA . LYS B 1 37 ? 16.219 24.75 37.406 1 58.41 37 LYS B CA 1
ATOM 2413 C C . LYS B 1 37 ? 16.328 23.25 37.625 1 58.41 37 LYS B C 1
ATOM 2415 O O . LYS B 1 37 ? 17 22.797 38.531 1 58.41 37 LYS B O 1
ATOM 2420 N N . ASN B 1 38 ? 15.656 22.531 36.844 1 55.28 38 ASN B N 1
ATOM 2421 C CA . ASN B 1 38 ? 15.586 21.125 37.219 1 55.28 38 ASN B CA 1
ATOM 2422 C C . ASN B 1 38 ? 16.141 20.219 36.094 1 55.28 38 ASN B C 1
ATOM 2424 O O . ASN B 1 38 ? 16.016 19 36.188 1 55.28 38 ASN B O 1
ATOM 2428 N N . ASN B 1 39 ? 16.812 20.781 35.25 1 55.03 39 ASN B N 1
ATOM 2429 C CA . ASN B 1 39 ? 17.469 20.047 34.156 1 55.03 39 ASN B CA 1
ATOM 2430 C C . ASN B 1 39 ? 16.484 19.203 33.375 1 55.03 39 ASN B C 1
ATOM 2432 O O . ASN B 1 39 ? 16.844 18.141 32.875 1 55.03 39 ASN B O 1
ATOM 2436 N N . TYR B 1 40 ? 15.148 19.531 33.656 1 59.09 40 TYR B N 1
ATOM 2437 C CA . TYR B 1 40 ? 14.148 18.766 32.938 1 59.09 40 TYR B CA 1
ATOM 2438 C C . TYR B 1 40 ? 13.836 19.438 31.594 1 59.09 40 TYR B C 1
ATOM 2440 O O . TYR B 1 40 ? 13.891 20.656 31.484 1 59.09 40 TYR B O 1
ATOM 2448 N N . ARG B 1 41 ? 13.688 18.547 30.625 1 61.25 41 ARG B N 1
ATOM 2449 C CA . ARG B 1 41 ? 13.328 19.062 29.312 1 61.25 41 ARG B CA 1
ATOM 2450 C C . ARG B 1 41 ? 11.867 19.484 29.266 1 61.25 41 ARG B C 1
ATOM 2452 O O . ARG B 1 41 ? 10.984 18.734 29.672 1 61.25 41 ARG B O 1
ATOM 2459 N N . LEU B 1 42 ? 11.5 20.828 29.188 1 62.16 42 LEU B N 1
ATOM 2460 C CA . LEU B 1 42 ? 10.156 21.375 29.016 1 62.16 42 LEU B CA 1
ATOM 2461 C C . LEU B 1 42 ? 9.859 21.656 27.547 1 62.16 42 LEU B C 1
ATOM 2463 O O . LEU B 1 42 ? 10.648 22.312 26.875 1 62.16 42 LEU B O 1
ATOM 2467 N N . PRO B 1 43 ? 8.812 20.938 27.078 1 65 43 PRO B N 1
ATOM 2468 C CA . PRO B 1 43 ? 8.5 21.297 25.688 1 65 43 PRO B CA 1
ATOM 2469 C C . PRO B 1 43 ? 7.867 22.688 25.562 1 65 43 PRO B C 1
ATOM 2471 O O . PRO B 1 43 ? 6.961 23.016 26.328 1 65 43 PRO B O 1
ATOM 2474 N N . SER B 1 44 ? 8.578 23.5 24.859 1 66.94 44 SER B N 1
ATOM 2475 C CA . SER B 1 44 ? 7.93 24.75 24.484 1 66.94 44 SER B CA 1
ATOM 2476 C C . SER B 1 44 ? 6.746 24.516 23.547 1 66.94 44 SER B C 1
ATOM 2478 O O . SER B 1 44 ? 6.574 23.406 23.031 1 66.94 44 SER B O 1
ATOM 2480 N N . PHE B 1 45 ? 5.777 25.344 23.516 1 65.88 45 PHE B N 1
ATOM 2481 C CA . PHE B 1 45 ? 4.68 25.266 22.547 1 65.88 45 PHE B CA 1
ATOM 2482 C C . PHE B 1 45 ? 5.207 24.984 21.141 1 65.88 45 PHE B C 1
ATOM 2484 O O . PHE B 1 45 ? 4.621 24.203 20.406 1 65.88 45 PHE B O 1
ATOM 2491 N N . GLN B 1 46 ? 6.348 25.562 21.016 1 69.69 46 GLN B N 1
ATOM 2492 C CA . GLN B 1 46 ? 6.965 25.375 19.703 1 69.69 46 GLN B CA 1
ATOM 2493 C C . GLN B 1 46 ? 7.371 23.922 19.484 1 69.69 46 GLN B C 1
ATOM 2495 O O . GLN B 1 46 ? 7.223 23.391 18.391 1 69.69 46 GLN B O 1
ATOM 2500 N N . THR B 1 47 ? 7.867 23.422 20.516 1 77.38 47 THR B N 1
ATOM 2501 C CA . THR B 1 47 ? 8.281 22.016 20.406 1 77.38 47 THR B CA 1
ATOM 2502 C C . THR B 1 47 ? 7.086 21.125 20.109 1 77.38 47 THR B C 1
ATOM 2504 O O . THR B 1 47 ? 7.188 20.203 19.297 1 77.38 47 THR B O 1
ATOM 2507 N N . ILE B 1 48 ? 6 21.391 20.703 1 76.94 48 ILE B N 1
ATOM 2508 C CA . ILE B 1 48 ? 4.785 20.609 20.5 1 76.94 48 ILE B CA 1
ATOM 2509 C C . ILE B 1 48 ? 4.312 20.766 19.062 1 76.94 48 ILE B C 1
ATOM 2511 O O . ILE B 1 48 ? 3.91 19.781 18.422 1 76.94 48 ILE B O 1
ATOM 2515 N N . LEU B 1 49 ? 4.422 21.922 18.578 1 75.62 49 LEU B N 1
ATOM 2516 C CA . LEU B 1 49 ? 4.02 22.172 17.203 1 75.62 49 LEU B CA 1
ATOM 2517 C C . LEU B 1 49 ? 4.934 21.438 16.234 1 75.62 49 LEU B C 1
ATOM 2519 O O . LEU B 1 49 ? 4.473 20.891 15.227 1 75.62 49 LEU B O 1
ATOM 2523 N N . ASP B 1 50 ? 6.215 21.469 16.562 1 81.56 50 ASP B N 1
ATOM 2524 C CA . ASP B 1 50 ? 7.164 20.75 15.734 1 81.56 50 ASP B CA 1
ATOM 2525 C C . ASP B 1 50 ? 6.828 19.25 15.688 1 81.56 50 ASP B C 1
ATOM 2527 O O . ASP B 1 50 ? 6.832 18.641 14.625 1 81.56 50 ASP B O 1
ATOM 2531 N N . ILE B 1 51 ? 6.594 18.766 16.859 1 84.5 51 ILE B N 1
ATOM 2532 C CA . ILE B 1 51 ? 6.27 17.344 16.953 1 84.5 51 ILE B CA 1
ATOM 2533 C C . ILE B 1 51 ? 4.992 17.047 16.172 1 84.5 51 ILE B C 1
ATOM 2535 O O . ILE B 1 51 ? 4.918 16.047 15.453 1 84.5 51 ILE B O 1
ATOM 2539 N N . TRP B 1 52 ? 4.113 17.906 16.312 1 79.75 52 TRP B N 1
ATOM 2540 C CA . TRP B 1 52 ? 2.857 17.766 15.586 1 79.75 52 TRP B CA 1
ATOM 2541 C C . TRP B 1 52 ? 3.1 17.75 14.086 1 79.75 52 TRP B C 1
ATOM 2543 O O . TRP B 1 52 ? 2.555 16.906 13.367 1 79.75 52 TRP B O 1
ATOM 2553 N N . ASN B 1 53 ? 3.875 18.625 13.664 1 82.25 53 ASN B N 1
ATOM 2554 C CA . ASN B 1 53 ? 4.164 18.719 12.234 1 82.25 53 ASN B CA 1
ATOM 2555 C C . ASN B 1 53 ? 4.844 17.453 11.719 1 82.25 53 ASN B C 1
ATOM 2557 O O . ASN B 1 53 ? 4.465 16.922 10.664 1 82.25 53 ASN B O 1
ATOM 2561 N N . ILE B 1 54 ? 5.82 17.062 12.438 1 88.5 54 ILE B N 1
ATOM 2562 C CA . ILE B 1 54 ? 6.543 15.867 12.023 1 88.5 54 ILE B CA 1
ATOM 2563 C C . ILE B 1 54 ? 5.59 14.672 12 1 88.5 54 ILE B C 1
ATOM 2565 O O . ILE B 1 54 ? 5.559 13.922 11.023 1 88.5 54 ILE B O 1
ATOM 2569 N N . ALA B 1 55 ? 4.844 14.516 13.086 1 84.31 55 ALA B N 1
ATOM 2570 C CA . ALA B 1 55 ? 3.879 13.422 13.156 1 84.31 55 ALA B CA 1
ATOM 2571 C C . ALA B 1 55 ? 2.877 13.492 12.008 1 84.31 55 ALA B C 1
ATOM 2573 O O . ALA B 1 55 ? 2.529 12.469 11.414 1 84.31 55 ALA B O 1
ATOM 2574 N N . PHE B 1 56 ? 2.488 14.602 11.75 1 83.5 56 PHE B N 1
ATOM 2575 C CA . PHE B 1 56 ? 1.522 14.828 10.68 1 83.5 56 PHE B CA 1
ATOM 2576 C C . PHE B 1 56 ? 2.076 14.359 9.336 1 83.5 56 PHE B C 1
ATOM 2578 O O . PHE B 1 56 ? 1.416 13.609 8.617 1 83.5 56 PHE B O 1
ATOM 2585 N N . TYR B 1 57 ? 3.221 14.789 8.984 1 89.38 57 TYR B N 1
ATOM 2586 C CA . TYR B 1 57 ? 3.795 14.445 7.688 1 89.38 57 TYR B CA 1
ATOM 2587 C C . TYR B 1 57 ? 4.172 12.969 7.633 1 89.38 57 TYR B C 1
ATOM 2589 O O . TYR B 1 57 ? 4.105 12.344 6.574 1 89.38 57 TYR B O 1
ATOM 2597 N N . ARG B 1 58 ? 4.52 12.445 8.766 1 88.31 58 ARG B N 1
ATOM 2598 C CA . ARG B 1 58 ? 4.762 11.008 8.836 1 88.31 58 ARG B CA 1
ATOM 2599 C C . ARG B 1 58 ? 3.49 10.227 8.516 1 88.31 58 ARG B C 1
ATOM 2601 O O . ARG B 1 58 ? 3.537 9.203 7.832 1 88.31 58 ARG B O 1
ATOM 2608 N N . ASP B 1 59 ? 2.436 10.742 9.055 1 85.12 59 ASP B N 1
ATOM 2609 C CA . ASP B 1 59 ? 1.148 10.109 8.797 1 85.12 59 ASP B CA 1
ATOM 2610 C C . ASP B 1 59 ? 0.812 10.148 7.305 1 85.12 59 ASP B C 1
ATOM 2612 O O . ASP B 1 59 ? 0.009 9.344 6.824 1 85.12 59 ASP B O 1
ATOM 2616 N N . LEU B 1 60 ? 1.432 11.102 6.621 1 89.69 60 LEU B N 1
ATOM 2617 C CA . LEU B 1 60 ? 1.238 11.195 5.176 1 89.69 60 LEU B CA 1
ATOM 2618 C C . LEU B 1 60 ? 2.273 10.359 4.434 1 89.69 60 LEU B C 1
ATOM 2620 O O . LEU B 1 60 ? 2.414 10.477 3.213 1 89.69 60 LEU B O 1
ATOM 2624 N N . SER B 1 61 ? 3.062 9.594 5.125 1 91.31 61 SER B N 1
ATOM 2625 C CA . SER B 1 61 ? 4.051 8.664 4.586 1 91.31 61 SER B CA 1
ATOM 2626 C C . SER B 1 61 ? 5.207 9.406 3.928 1 91.31 61 SER B C 1
ATOM 2628 O O . SER B 1 61 ? 5.762 8.945 2.93 1 91.31 61 SER B O 1
ATOM 2630 N N . ILE B 1 62 ? 5.469 10.547 4.406 1 92.25 62 ILE B N 1
ATOM 2631 C CA . ILE B 1 62 ? 6.656 11.266 3.965 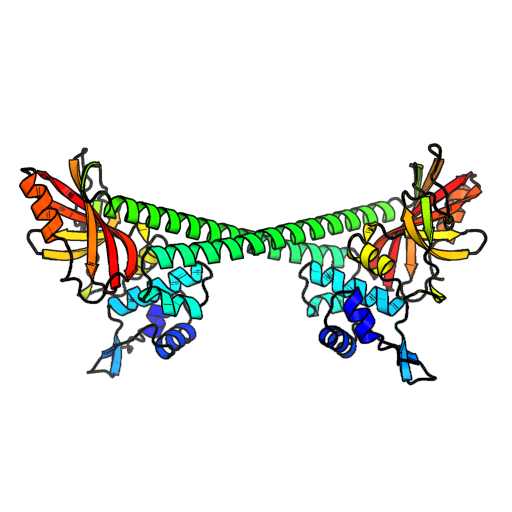1 92.25 62 ILE B CA 1
ATOM 2632 C C . ILE B 1 62 ? 7.867 10.82 4.785 1 92.25 62 ILE B C 1
ATOM 2634 O O . ILE B 1 62 ? 7.816 10.805 6.02 1 92.25 62 ILE B O 1
ATOM 2638 N N . PRO B 1 63 ? 8.914 10.484 4.133 1 90.06 63 PRO B N 1
ATOM 2639 C CA . PRO B 1 63 ? 10.102 10.031 4.867 1 90.06 63 PRO B CA 1
ATOM 2640 C C . PRO B 1 63 ? 10.734 11.148 5.691 1 90.06 63 PRO B C 1
ATOM 2642 O O . PRO B 1 63 ? 10.664 12.32 5.312 1 90.06 63 PRO B O 1
ATOM 2645 N N . LEU B 1 64 ? 11.414 10.781 6.742 1 88.88 64 LEU B N 1
ATOM 2646 C CA . LEU B 1 64 ? 12.016 11.734 7.668 1 88.88 64 LEU B CA 1
ATOM 2647 C C . LEU B 1 64 ? 13.039 12.617 6.953 1 88.88 64 LEU B C 1
ATOM 2649 O O . LEU B 1 64 ? 13.148 13.805 7.246 1 88.88 64 LEU B O 1
ATOM 2653 N N . LYS B 1 65 ? 13.734 11.992 5.996 1 88.12 65 LYS B N 1
ATOM 2654 C CA . LYS B 1 65 ? 14.734 12.75 5.246 1 88.12 65 LYS B CA 1
ATOM 2655 C C . LYS B 1 65 ? 14.102 13.922 4.504 1 88.12 65 LYS B C 1
ATOM 2657 O O . LYS B 1 65 ? 14.711 14.984 4.371 1 88.12 65 LYS B O 1
ATOM 2662 N N . GLU B 1 66 ? 12.914 13.758 4.086 1 89.94 66 GLU B N 1
ATOM 2663 C CA . GLU B 1 66 ? 12.18 14.812 3.385 1 89.94 66 GLU B CA 1
ATOM 2664 C C . GLU B 1 66 ? 11.531 15.789 4.367 1 89.94 66 GLU B C 1
ATOM 2666 O O . GLU B 1 66 ? 11.469 16.984 4.105 1 89.94 66 GLU B O 1
ATOM 2671 N N . ILE B 1 67 ? 11.07 15.281 5.5 1 91.31 67 ILE B N 1
ATOM 2672 C CA . ILE B 1 67 ? 10.406 16.109 6.508 1 91.31 67 ILE B CA 1
ATOM 2673 C C . ILE B 1 67 ? 11.375 17.156 7.027 1 91.31 67 ILE B C 1
ATOM 2675 O O . ILE B 1 67 ? 10.977 18.297 7.316 1 91.31 67 ILE B O 1
ATOM 2679 N N . LYS B 1 68 ? 12.641 16.859 7.07 1 88.31 68 LYS B N 1
ATOM 2680 C CA . LYS B 1 68 ? 13.68 17.781 7.543 1 88.31 68 LYS B CA 1
ATOM 2681 C C . LYS B 1 68 ? 13.758 19.016 6.656 1 88.31 68 LYS B C 1
ATOM 2683 O O . LYS B 1 68 ? 14.18 20.078 7.113 1 88.31 68 LYS B O 1
ATOM 2688 N N . LEU B 1 69 ? 13.336 18.891 5.508 1 90.94 69 LEU B N 1
ATOM 2689 C CA . LEU B 1 69 ? 13.469 19.969 4.539 1 90.94 69 LEU B CA 1
ATOM 2690 C C . LEU B 1 69 ? 12.195 20.812 4.496 1 90.94 69 LEU B C 1
ATOM 2692 O O . LEU B 1 69 ? 12.203 21.938 3.977 1 90.94 69 LEU B O 1
ATOM 2696 N N . ILE B 1 70 ? 11.141 20.359 5.121 1 89 70 ILE B N 1
ATOM 2697 C CA . ILE B 1 70 ? 9.82 20.969 4.996 1 89 70 ILE B CA 1
ATOM 2698 C C . ILE B 1 70 ? 9.844 22.375 5.582 1 89 70 ILE B C 1
ATOM 2700 O O . ILE B 1 70 ? 9.312 23.312 4.98 1 89 70 ILE B O 1
ATOM 2704 N N . PRO B 1 71 ? 10.586 22.578 6.754 1 85.62 71 PRO B N 1
ATOM 2705 C CA . PRO B 1 71 ? 10.602 23.922 7.344 1 85.62 71 PRO B CA 1
ATOM 2706 C C . PRO B 1 71 ? 11.242 24.969 6.426 1 85.62 71 PRO B C 1
ATOM 2708 O O . PRO B 1 71 ? 11.047 26.172 6.621 1 85.62 71 PRO B O 1
ATOM 2711 N N . PHE B 1 72 ? 11.906 24.547 5.434 1 89.94 72 PHE B N 1
ATOM 2712 C CA . PHE B 1 72 ? 12.609 25.469 4.543 1 89.94 72 PHE B CA 1
ATOM 2713 C C . PHE B 1 72 ? 11.898 25.578 3.201 1 89.94 72 PHE B C 1
ATOM 2715 O O . PHE B 1 72 ? 12.336 26.312 2.318 1 89.94 72 PHE B O 1
ATOM 2722 N N . MET B 1 73 ? 10.789 24.938 3.072 1 93.06 73 MET B N 1
ATOM 2723 C CA . MET B 1 73 ? 10.07 24.922 1.802 1 93.06 73 MET B CA 1
ATOM 2724 C C . MET B 1 73 ? 9.008 26.031 1.763 1 93.06 73 MET B C 1
ATOM 2726 O O . MET B 1 73 ? 8.328 26.281 2.758 1 93.06 73 MET B O 1
ATOM 2730 N N . ASN B 1 74 ? 9.047 26.703 0.595 1 94.38 74 ASN B N 1
ATOM 2731 C CA . ASN B 1 74 ? 7.914 27.594 0.377 1 94.38 74 ASN B CA 1
ATOM 2732 C C . ASN B 1 74 ? 6.668 26.812 -0.051 1 94.38 74 ASN B C 1
ATOM 2734 O O . ASN B 1 74 ? 6.711 25.594 -0.187 1 94.38 74 ASN B O 1
ATOM 2738 N N . ILE B 1 75 ? 5.629 27.531 -0.271 1 94.06 75 ILE B N 1
ATOM 2739 C CA . ILE B 1 75 ? 4.328 26.922 -0.502 1 94.06 75 ILE B CA 1
ATOM 2740 C C . ILE B 1 75 ? 4.371 26.094 -1.789 1 94.06 75 ILE B C 1
ATOM 2742 O O . ILE B 1 75 ? 3.789 25 -1.858 1 94.06 75 ILE B O 1
ATOM 2746 N N . ASP B 1 76 ? 5.023 26.594 -2.783 1 95.25 76 ASP B N 1
ATOM 2747 C CA . ASP B 1 76 ? 5.109 25.875 -4.055 1 95.25 76 ASP B CA 1
ATOM 2748 C C . ASP B 1 76 ? 5.93 24.594 -3.912 1 95.25 76 ASP B C 1
ATOM 2750 O O . ASP B 1 76 ? 5.555 23.547 -4.441 1 95.25 76 ASP B O 1
ATOM 2754 N N . GLU B 1 77 ? 7.02 24.734 -3.246 1 95.62 77 GLU B N 1
ATOM 2755 C CA . GLU B 1 77 ? 7.871 23.562 -3.008 1 95.62 77 GLU B CA 1
ATOM 2756 C C . GLU B 1 77 ? 7.145 22.516 -2.178 1 95.62 77 GLU B C 1
ATOM 2758 O O . GLU B 1 77 ? 7.266 21.312 -2.443 1 95.62 77 GLU B O 1
ATOM 2763 N N . LEU B 1 78 ? 6.418 22.953 -1.213 1 94.44 78 LEU B N 1
ATOM 2764 C CA . LEU B 1 78 ? 5.637 22.047 -0.379 1 94.44 78 LEU B CA 1
ATOM 2765 C C . LEU B 1 78 ? 4.586 21.312 -1.208 1 94.44 78 LEU B C 1
ATOM 2767 O O . LEU B 1 78 ? 4.441 20.094 -1.099 1 94.44 78 LEU B O 1
ATOM 2771 N N . GLY B 1 79 ? 3.896 22.062 -2.018 1 95.31 79 GLY B N 1
ATOM 2772 C CA . GLY B 1 79 ? 2.924 21.453 -2.91 1 95.31 79 GLY B CA 1
ATOM 2773 C C . GLY B 1 79 ? 3.527 20.391 -3.807 1 95.31 79 GLY B C 1
ATOM 2774 O O . GLY B 1 79 ? 2.949 19.312 -3.975 1 95.31 79 GLY B O 1
ATOM 2775 N N . THR B 1 80 ? 4.664 20.688 -4.34 1 95.94 80 THR B N 1
ATOM 2776 C CA . THR B 1 80 ? 5.359 19.766 -5.223 1 95.94 80 THR B CA 1
ATOM 2777 C C . THR B 1 80 ? 5.758 18.5 -4.465 1 95.94 80 THR B C 1
ATOM 2779 O O . THR B 1 80 ? 5.617 17.391 -4.984 1 95.94 80 THR B O 1
ATOM 2782 N N . THR B 1 81 ? 6.242 18.719 -3.287 1 95.12 81 THR B N 1
ATOM 2783 C CA . THR B 1 81 ? 6.645 17.594 -2.455 1 95.12 81 THR B CA 1
ATOM 2784 C C . THR B 1 81 ? 5.453 16.688 -2.146 1 95.12 81 THR B C 1
ATOM 2786 O O . THR B 1 81 ? 5.543 15.469 -2.266 1 95.12 81 THR B O 1
ATOM 2789 N N . LEU B 1 82 ? 4.359 17.219 -1.775 1 95.5 82 LEU B N 1
ATOM 2790 C CA . LEU B 1 82 ? 3.15 16.469 -1.47 1 95.5 82 LEU B CA 1
ATOM 2791 C C . LEU B 1 82 ? 2.65 15.727 -2.703 1 95.5 82 LEU B C 1
ATOM 2793 O O . LEU B 1 82 ? 2.254 14.562 -2.611 1 95.5 82 LEU B O 1
ATOM 2797 N N . ASN B 1 83 ? 2.723 16.406 -3.814 1 96.81 83 ASN B N 1
ATOM 2798 C CA . ASN B 1 83 ? 2.262 15.797 -5.055 1 96.81 83 ASN B CA 1
ATOM 2799 C C . ASN B 1 83 ? 3.129 14.609 -5.449 1 96.81 83 ASN B C 1
ATOM 2801 O O . ASN B 1 83 ? 2.613 13.57 -5.867 1 96.81 83 ASN B O 1
ATOM 2805 N N . LYS B 1 84 ? 4.406 14.828 -5.363 1 96.44 84 LYS B N 1
ATOM 2806 C CA . LYS B 1 84 ? 5.328 13.734 -5.656 1 96.44 84 LYS B CA 1
ATOM 2807 C C . LYS B 1 84 ? 5.043 12.523 -4.766 1 96.44 84 LYS B C 1
ATOM 2809 O O . LYS B 1 84 ? 5.031 11.383 -5.238 1 96.44 84 LYS B O 1
ATOM 2814 N N . ASN B 1 85 ? 4.863 12.781 -3.516 1 96.06 85 ASN B N 1
ATOM 2815 C CA . ASN B 1 85 ? 4.531 11.703 -2.59 1 96.06 85 ASN B CA 1
ATOM 2816 C C . ASN B 1 85 ? 3.211 11.031 -2.961 1 96.06 85 ASN B C 1
ATOM 2818 O O . ASN B 1 85 ? 3.1 9.805 -2.914 1 96.06 85 ASN B O 1
ATOM 2822 N N . LYS B 1 86 ? 2.26 11.797 -3.281 1 96.75 86 LYS B N 1
ATOM 2823 C CA . LYS B 1 86 ? 0.955 11.281 -3.684 1 96.75 86 LYS B CA 1
ATOM 2824 C C . LYS B 1 86 ? 1.081 10.328 -4.867 1 96.75 86 LYS B C 1
ATOM 2826 O O . LYS B 1 86 ? 0.491 9.242 -4.863 1 96.75 86 LYS B O 1
ATOM 2831 N N . GLU B 1 87 ? 1.85 10.719 -5.84 1 97.56 87 GLU B N 1
ATOM 2832 C CA . GLU B 1 87 ? 2.037 9.891 -7.031 1 97.56 87 GLU B CA 1
ATOM 2833 C C . GLU B 1 87 ? 2.691 8.562 -6.68 1 97.56 87 GLU B C 1
ATOM 2835 O O . GLU B 1 87 ? 2.312 7.516 -7.215 1 97.56 87 GLU B O 1
ATOM 2840 N N . LYS B 1 88 ? 3.68 8.68 -5.859 1 96.75 88 LYS B N 1
ATOM 2841 C CA . LYS B 1 88 ? 4.328 7.453 -5.395 1 96.75 88 LYS B CA 1
ATOM 2842 C C . LYS B 1 88 ? 3.332 6.527 -4.707 1 96.75 88 LYS B C 1
ATOM 2844 O O . LYS B 1 88 ? 3.322 5.32 -4.953 1 96.75 88 LYS B O 1
ATOM 2849 N N . LEU B 1 89 ? 2.516 7.047 -3.842 1 96.75 89 LEU B N 1
ATOM 2850 C CA . LEU B 1 89 ? 1.534 6.262 -3.1 1 96.75 89 LEU B CA 1
ATOM 2851 C C . LEU B 1 89 ? 0.469 5.695 -4.035 1 96.75 89 LEU B C 1
ATOM 2853 O O . LEU B 1 89 ? -0.025 4.59 -3.818 1 96.75 89 LEU B O 1
ATOM 2857 N N . ILE B 1 90 ? 0.127 6.461 -5.098 1 97.25 90 ILE B N 1
ATOM 2858 C CA . ILE B 1 90 ? -0.845 5.992 -6.082 1 97.25 90 ILE B CA 1
ATOM 2859 C C . ILE B 1 90 ? -0.289 4.777 -6.816 1 97.25 90 ILE B C 1
ATOM 2861 O O . ILE B 1 90 ? -1.006 3.801 -7.047 1 97.25 90 ILE B O 1
ATOM 2865 N N . ASP B 1 91 ? 0.924 4.828 -7.152 1 97.25 91 ASP B N 1
ATOM 2866 C CA . ASP B 1 91 ? 1.573 3.684 -7.785 1 97.25 91 ASP B CA 1
ATOM 2867 C C . ASP B 1 91 ? 1.533 2.459 -6.875 1 97.25 91 ASP B C 1
ATOM 2869 O O . ASP B 1 91 ? 1.234 1.352 -7.328 1 97.25 91 ASP B O 1
ATOM 2873 N N . GLU B 1 92 ? 1.892 2.678 -5.641 1 95.56 92 GLU B N 1
ATOM 2874 C CA . GLU B 1 92 ? 1.832 1.593 -4.664 1 95.56 92 GLU B CA 1
ATOM 2875 C C . GLU B 1 92 ? 0.412 1.053 -4.523 1 95.56 92 GLU B C 1
ATOM 2877 O O . GLU B 1 92 ? 0.211 -0.158 -4.402 1 95.56 92 GLU B O 1
ATOM 2882 N N . PHE B 1 93 ? -0.541 1.95 -4.57 1 95.75 93 PHE B N 1
ATOM 2883 C CA . PHE B 1 93 ? -1.957 1.609 -4.496 1 95.75 93 PHE B CA 1
ATOM 2884 C C . PHE B 1 93 ? -2.348 0.67 -5.633 1 95.75 93 PHE B C 1
ATOM 2886 O O . PHE B 1 93 ? -2.969 -0.368 -5.398 1 95.75 93 PHE B O 1
ATOM 2893 N N . HIS B 1 94 ? -1.916 0.947 -6.785 1 96.56 94 HIS B N 1
ATOM 2894 C CA . HIS B 1 94 ? -2.242 0.132 -7.953 1 96.56 94 HIS B CA 1
ATOM 2895 C C . HIS B 1 94 ? -1.539 -1.221 -7.891 1 96.56 94 HIS B C 1
ATOM 2897 O O . HIS B 1 94 ? -2.117 -2.242 -8.266 1 96.56 94 HIS B O 1
ATOM 2903 N N . LYS B 1 95 ? -0.37 -1.231 -7.48 1 94.56 95 LYS B N 1
ATOM 2904 C CA . LYS B 1 95 ? 0.358 -2.488 -7.328 1 94.56 95 LYS B CA 1
ATOM 2905 C C . LYS B 1 95 ? -0.347 -3.418 -6.348 1 94.56 95 LYS B C 1
ATOM 2907 O O . LYS B 1 95 ? -0.491 -4.613 -6.609 1 94.56 95 LYS B O 1
ATOM 2912 N N . LEU B 1 96 ? -0.769 -2.842 -5.219 1 95.62 96 LEU B N 1
ATOM 2913 C CA . LEU B 1 96 ? -1.476 -3.631 -4.215 1 95.62 96 LEU B CA 1
ATOM 2914 C C . LEU B 1 96 ? -2.781 -4.184 -4.781 1 95.62 96 LEU B C 1
ATOM 2916 O O . LEU B 1 96 ? -3.113 -5.352 -4.555 1 95.62 96 LEU B O 1
ATOM 2920 N N . LYS B 1 97 ? -3.463 -3.365 -5.508 1 96.06 97 LYS B N 1
ATOM 2921 C CA . LYS B 1 97 ? -4.719 -3.787 -6.121 1 96.06 97 LYS B CA 1
ATOM 2922 C C . LYS B 1 97 ? -4.504 -4.965 -7.066 1 96.06 97 LYS B C 1
ATOM 2924 O O . LYS B 1 97 ? -5.25 -5.945 -7.031 1 96.06 97 LYS B O 1
ATOM 2929 N N . ASN B 1 98 ? -3.514 -4.879 -7.855 1 94.88 98 ASN B N 1
ATOM 2930 C CA . ASN B 1 98 ? -3.184 -5.957 -8.789 1 94.88 98 ASN B CA 1
ATOM 2931 C C . ASN B 1 98 ? -2.852 -7.25 -8.047 1 94.88 98 ASN B C 1
ATOM 2933 O O . ASN B 1 98 ? -3.273 -8.328 -8.461 1 94.88 98 ASN B O 1
ATOM 2937 N N . THR B 1 99 ? -2.068 -7.152 -7.004 1 94.56 99 THR B N 1
ATOM 2938 C CA . THR B 1 99 ? -1.696 -8.32 -6.215 1 94.56 99 THR B CA 1
ATOM 2939 C C . THR B 1 99 ? -2.93 -8.977 -5.602 1 94.56 99 THR B C 1
ATOM 2941 O O . THR B 1 99 ? -3.068 -10.203 -5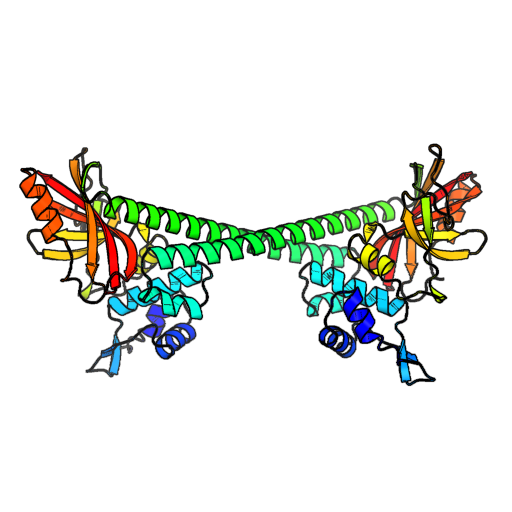.625 1 94.56 99 THR B O 1
ATOM 2944 N N . ILE B 1 100 ? -3.793 -8.156 -5.09 1 96.25 100 ILE B N 1
ATOM 2945 C CA . ILE B 1 100 ? -5.027 -8.656 -4.496 1 96.25 100 ILE B CA 1
ATOM 2946 C C . ILE B 1 100 ? -5.836 -9.414 -5.547 1 96.25 100 ILE B C 1
ATOM 2948 O O . ILE B 1 100 ? -6.34 -10.508 -5.281 1 96.25 100 ILE B O 1
ATOM 2952 N N . GLU B 1 101 ? -5.957 -8.922 -6.75 1 95.25 101 GLU B N 1
ATOM 2953 C CA . GLU B 1 101 ? -6.684 -9.578 -7.84 1 95.25 101 GLU B CA 1
ATOM 2954 C C . GLU B 1 101 ? -6.051 -10.914 -8.203 1 95.25 101 GLU B C 1
ATOM 2956 O O . GLU B 1 101 ? -6.754 -11.875 -8.508 1 95.25 101 GLU B O 1
ATOM 2961 N N . ARG B 1 102 ? -4.773 -10.945 -8.227 1 90.81 102 ARG B N 1
ATOM 2962 C CA . ARG B 1 102 ? -4.07 -12.188 -8.516 1 90.81 102 ARG B CA 1
ATOM 2963 C C . ARG B 1 102 ? -4.34 -13.234 -7.449 1 90.81 102 ARG B C 1
ATOM 2965 O O . ARG B 1 102 ? -4.512 -14.414 -7.758 1 90.81 102 ARG B O 1
ATOM 2972 N N . ILE B 1 103 ? -4.324 -12.812 -6.215 1 94.25 103 ILE B N 1
ATOM 2973 C CA . ILE B 1 103 ? -4.633 -13.742 -5.125 1 94.25 103 ILE B CA 1
ATOM 2974 C C . ILE B 1 103 ? -6.059 -14.266 -5.285 1 94.25 103 ILE B C 1
ATOM 2976 O O . ILE B 1 103 ? -6.309 -15.461 -5.125 1 94.25 103 ILE B O 1
ATOM 2980 N N . GLU B 1 104 ? -6.98 -13.383 -5.625 1 95.19 104 GLU B N 1
ATOM 2981 C CA . GLU B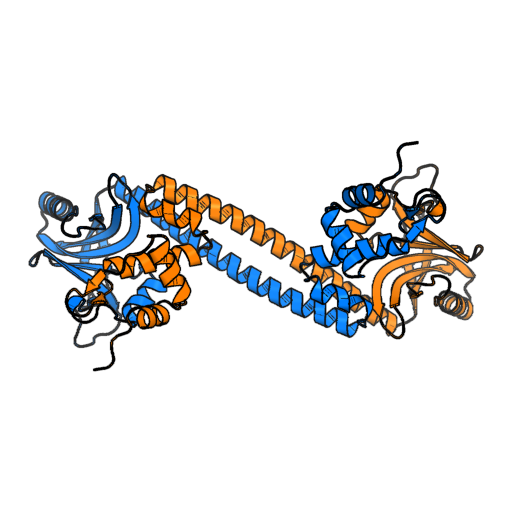 1 104 ? -8.367 -13.789 -5.828 1 95.19 104 GLU B CA 1
ATOM 2982 C C . GLU B 1 104 ? -8.492 -14.797 -6.965 1 95.19 104 GLU B C 1
ATOM 2984 O O . GLU B 1 104 ? -9.281 -15.742 -6.883 1 95.19 104 GLU B O 1
ATOM 2989 N N . SER B 1 105 ? -7.727 -14.602 -8 1 91.62 105 SER B N 1
ATOM 2990 C CA . SER B 1 105 ? -7.707 -15.555 -9.102 1 91.62 105 SER B CA 1
ATOM 2991 C C . SER B 1 105 ? -7.227 -16.922 -8.633 1 91.62 105 SER B C 1
ATOM 2993 O O . SER B 1 105 ? -7.77 -17.953 -9.047 1 91.62 105 SER B O 1
ATOM 2995 N N . LYS B 1 106 ? -6.223 -16.953 -7.793 1 90.44 106 LYS B N 1
ATOM 2996 C CA . LYS B 1 106 ? -5.719 -18.219 -7.254 1 90.44 106 LYS B CA 1
ATOM 2997 C C . LYS B 1 106 ? -6.75 -18.875 -6.348 1 90.44 106 LYS B C 1
ATOM 2999 O O . LYS B 1 106 ? -6.859 -20.109 -6.316 1 90.44 106 LYS B O 1
ATOM 3004 N N . GLU B 1 107 ? -7.434 -18.078 -5.621 1 94.06 107 GLU B N 1
ATOM 3005 C CA . GLU B 1 107 ? -8.5 -18.625 -4.781 1 94.06 107 GLU B CA 1
ATOM 3006 C C . GLU B 1 107 ? -9.57 -19.312 -5.625 1 94.06 107 GLU B C 1
ATOM 3008 O O . GLU B 1 107 ? -10.109 -20.344 -5.23 1 94.06 107 GLU B O 1
ATOM 3013 N N . LYS B 1 108 ? -9.883 -18.688 -6.75 1 94.56 108 LYS B N 1
ATOM 3014 C CA . LYS B 1 108 ? -10.836 -19.312 -7.668 1 94.56 108 LYS B CA 1
ATOM 3015 C C . LYS B 1 108 ? -10.312 -20.641 -8.188 1 94.56 108 LYS B C 1
ATOM 3017 O O . LYS B 1 108 ? -11.078 -21.594 -8.367 1 94.56 108 LYS B O 1
ATOM 3022 N N . ILE B 1 109 ? -9.055 -20.688 -8.438 1 92.19 109 ILE B N 1
ATOM 3023 C CA . ILE B 1 109 ? -8.422 -21.922 -8.891 1 92.19 109 ILE B CA 1
ATOM 3024 C C . ILE B 1 109 ? -8.547 -22.984 -7.809 1 92.19 109 ILE B C 1
ATOM 3026 O O . ILE B 1 109 ? -8.836 -24.156 -8.109 1 92.19 109 ILE B O 1
ATOM 3030 N N . ILE B 1 110 ? -8.273 -22.641 -6.617 1 94.44 110 ILE B N 1
ATOM 3031 C CA . ILE B 1 110 ? -8.398 -23.562 -5.504 1 94.44 110 ILE B CA 1
ATOM 3032 C C . ILE B 1 110 ? -9.828 -24.094 -5.422 1 94.44 110 ILE B C 1
ATOM 3034 O O . ILE B 1 110 ? -10.055 -25.281 -5.215 1 94.44 110 ILE B O 1
ATOM 3038 N N . GLU B 1 111 ? -10.773 -23.203 -5.578 1 94.94 111 GLU B N 1
ATOM 3039 C CA . GLU B 1 111 ? -12.172 -23.609 -5.574 1 94.94 111 GLU B CA 1
ATOM 3040 C C . GLU B 1 111 ? -12.469 -24.594 -6.707 1 94.94 111 GLU B C 1
ATOM 3042 O O . GLU B 1 111 ? -13.203 -25.562 -6.52 1 94.94 111 GLU B O 1
ATOM 3047 N N . LYS B 1 112 ? -11.961 -24.297 -7.82 1 93.44 112 LYS B N 1
ATOM 3048 C CA . LYS B 1 112 ? -12.125 -25.203 -8.961 1 93.44 112 LYS B CA 1
ATOM 3049 C C . LYS B 1 112 ? -11.531 -26.578 -8.664 1 93.44 112 LYS B C 1
ATOM 3051 O O . LYS B 1 112 ? -12.133 -27.609 -8.977 1 93.44 112 LYS B O 1
ATOM 3056 N N . LEU B 1 113 ? -10.32 -26.594 -8.125 1 94.12 113 LEU B N 1
ATOM 3057 C CA . LEU B 1 113 ? -9.672 -27.844 -7.762 1 94.12 113 LEU B CA 1
ATOM 3058 C C . LEU B 1 113 ? -10.547 -28.641 -6.797 1 94.12 113 LEU B C 1
ATOM 3060 O O . LEU B 1 113 ? -10.734 -29.844 -6.98 1 94.12 113 LEU B O 1
ATOM 3064 N N . LYS B 1 114 ? -11.055 -27.984 -5.836 1 94.06 114 LYS B N 1
ATOM 3065 C CA . LYS B 1 114 ? -11.93 -28.656 -4.875 1 94.06 114 LYS B CA 1
ATOM 3066 C C . LYS B 1 114 ? -13.172 -29.219 -5.555 1 94.06 114 LYS B C 1
ATOM 3068 O O . LYS B 1 114 ? -13.625 -30.312 -5.223 1 94.06 114 LYS B O 1
ATOM 3073 N N . TYR B 1 115 ? -13.695 -28.438 -6.438 1 94.06 115 TYR B N 1
ATOM 3074 C CA . TYR B 1 115 ? -14.852 -28.891 -7.203 1 94.06 115 TYR B CA 1
ATOM 3075 C C . TYR B 1 115 ? -14.531 -30.172 -7.977 1 94.06 115 TYR B C 1
ATOM 3077 O O . TYR B 1 115 ? -15.297 -31.125 -7.949 1 94.06 115 TYR B O 1
ATOM 3085 N N . LEU B 1 116 ? -13.359 -30.234 -8.602 1 93.44 116 LEU B N 1
ATOM 3086 C CA . LEU B 1 116 ? -12.953 -31.375 -9.406 1 93.44 116 LEU B CA 1
ATOM 3087 C C . LEU B 1 116 ? -12.625 -32.562 -8.523 1 93.44 116 LEU B C 1
ATOM 3089 O O . LEU B 1 116 ? -12.773 -33.719 -8.945 1 93.44 116 LEU B O 1
ATOM 3093 N N . GLN B 1 117 ? -12.156 -32.25 -7.352 1 91.44 117 GLN B N 1
ATOM 3094 C CA . GLN B 1 117 ? -11.891 -33.312 -6.406 1 91.44 117 GLN B CA 1
ATOM 3095 C C . GLN B 1 117 ? -13.188 -34 -5.969 1 91.44 117 GLN B C 1
ATOM 3097 O O . GLN B 1 117 ? -13.234 -35.219 -5.793 1 91.44 117 GLN B O 1
ATOM 3102 N N . SER B 1 118 ? -14.25 -33.188 -5.848 1 90.75 118 SER B N 1
ATOM 3103 C CA . SER B 1 118 ? -15.539 -33.719 -5.41 1 90.75 118 SER B CA 1
ATOM 3104 C C . SER B 1 118 ? -16.312 -34.312 -6.574 1 90.75 118 SER B C 1
ATOM 3106 O O . SER B 1 118 ? -17.234 -35.094 -6.371 1 90.75 118 SER B O 1
ATOM 3108 N N . ASN B 1 119 ? -16.062 -33.844 -7.777 1 83.5 119 ASN B N 1
ATOM 3109 C CA . ASN B 1 119 ? -16.672 -34.344 -9.008 1 83.5 119 ASN B CA 1
ATOM 3110 C C . ASN B 1 119 ? -15.633 -34.844 -9.992 1 83.5 119 ASN B C 1
ATOM 3112 O O . ASN B 1 119 ? -15.219 -34.125 -10.898 1 83.5 119 ASN B O 1
ATOM 3116 N N . PRO B 1 120 ? -15.273 -36 -9.875 1 74.19 120 PRO B N 1
ATOM 3117 C CA . PRO B 1 120 ? -14.016 -36.469 -10.469 1 74.19 120 PRO B CA 1
ATOM 3118 C C . PRO B 1 120 ? -14.008 -36.344 -11.992 1 74.19 120 PRO B C 1
ATOM 3120 O O . PRO B 1 120 ? -12.945 -36.156 -12.586 1 74.19 120 PRO B O 1
ATOM 3123 N N . CYS B 1 121 ? -15.203 -36.625 -12.695 1 87.38 121 CYS B N 1
ATOM 3124 C CA . CYS B 1 121 ? -15.109 -36.469 -14.148 1 87.38 121 CYS B CA 1
ATOM 3125 C C . CYS B 1 121 ? -16.469 -36.156 -14.75 1 87.38 121 CYS B C 1
ATOM 3127 O O . CYS B 1 121 ? -17.5 -36.562 -14.195 1 87.38 121 CYS B O 1
ATOM 3129 N N . TYR B 1 122 ? -16.516 -35.375 -15.766 1 92.25 122 TYR B N 1
ATOM 3130 C CA . TYR B 1 122 ? -17.703 -35.125 -16.562 1 92.25 122 TYR B CA 1
ATOM 3131 C C . TYR B 1 122 ? -17.344 -34.875 -18.016 1 92.25 122 TYR B C 1
ATOM 3133 O O . TYR B 1 122 ? -16.188 -34.625 -18.344 1 92.25 122 TYR B O 1
ATOM 3141 N N . ILE B 1 123 ? -18.344 -35.062 -18.859 1 94.44 123 ILE B N 1
ATOM 3142 C CA . ILE B 1 123 ? -18.109 -34.906 -20.281 1 94.44 123 ILE B CA 1
ATOM 3143 C C . ILE B 1 123 ? -18.5 -33.469 -20.703 1 94.44 123 ILE B C 1
ATOM 3145 O O . ILE B 1 123 ? -19.516 -32.938 -20.234 1 94.44 123 ILE B O 1
ATOM 3149 N N . ASP B 1 124 ? -17.641 -32.906 -21.453 1 93.75 124 ASP B N 1
ATOM 3150 C CA . ASP B 1 124 ? -17.891 -31.547 -21.938 1 93.75 124 ASP B CA 1
ATOM 3151 C C . ASP B 1 124 ? -17.516 -31.422 -23.422 1 93.75 124 ASP B C 1
ATOM 3153 O O . ASP B 1 124 ? -16.75 -32.219 -23.938 1 93.75 124 ASP B O 1
ATOM 3157 N N . ASN B 1 125 ? -18.141 -30.484 -24.094 1 94.5 125 ASN B N 1
ATOM 3158 C CA . ASN B 1 125 ? -17.766 -30.094 -25.453 1 94.5 125 ASN B CA 1
ATOM 3159 C C . ASN B 1 125 ? -16.891 -28.844 -25.469 1 94.5 125 ASN B C 1
ATOM 3161 O O . ASN B 1 125 ? -17.281 -27.812 -24.938 1 94.5 125 ASN B O 1
ATOM 3165 N N . CYS B 1 126 ? -15.727 -29.047 -26.094 1 93.31 126 CYS B N 1
ATOM 3166 C CA . CYS B 1 126 ? -14.797 -27.922 -26.094 1 93.31 126 CYS B CA 1
ATOM 3167 C C . CYS B 1 126 ? -14.148 -27.75 -27.469 1 93.31 126 CYS B C 1
ATOM 3169 O O . CYS B 1 126 ? -14.156 -28.672 -28.281 1 93.31 126 CYS B O 1
ATOM 3171 N N . ILE B 1 127 ? -13.625 -26.469 -27.703 1 91.69 127 ILE B N 1
ATOM 3172 C CA . ILE B 1 127 ? -12.773 -26.156 -28.844 1 91.69 127 ILE B CA 1
ATOM 3173 C C . ILE B 1 127 ? -11.414 -25.656 -28.344 1 91.69 127 ILE B C 1
ATOM 3175 O O . ILE B 1 127 ? -11.344 -24.703 -27.578 1 91.69 127 ILE B O 1
ATOM 3179 N N . PHE B 1 128 ? -10.406 -26.422 -28.75 1 89.69 128 PHE B N 1
ATOM 3180 C CA . PHE B 1 128 ? -9.078 -26.016 -28.297 1 89.69 128 PHE B CA 1
ATOM 3181 C C . PHE B 1 128 ? -8.273 -25.438 -29.453 1 89.69 128 PHE B C 1
ATOM 3183 O O . PHE B 1 128 ? -8.375 -25.906 -30.578 1 89.69 128 PHE B O 1
ATOM 3190 N N . SER B 1 129 ? -7.461 -24.438 -29.109 1 88.44 129 SER B N 1
ATOM 3191 C CA . SER B 1 129 ? -6.508 -23.875 -30.062 1 88.44 129 SER B CA 1
ATOM 3192 C C . SER B 1 129 ? -5.352 -24.844 -30.312 1 88.44 129 SER B C 1
ATOM 3194 O O . SER B 1 129 ? -5.293 -25.922 -29.734 1 88.44 129 SER B O 1
ATOM 3196 N N . ALA B 1 130 ? -4.508 -24.438 -31.25 1 88.44 130 ALA B N 1
ATOM 3197 C CA . ALA B 1 130 ? -3.326 -25.25 -31.547 1 88.44 130 ALA B CA 1
ATOM 3198 C C . ALA B 1 130 ? -2.375 -25.281 -30.359 1 88.44 130 ALA B C 1
ATOM 3200 O O . ALA B 1 130 ? -2.311 -24.344 -29.578 1 88.44 130 ALA B O 1
ATOM 3201 N N . ILE B 1 131 ? -1.724 -26.391 -30.203 1 85.88 131 ILE B N 1
ATOM 3202 C CA . ILE B 1 131 ? -0.807 -26.578 -29.094 1 85.88 131 ILE B CA 1
ATOM 3203 C C . ILE B 1 131 ? 0.613 -26.781 -29.609 1 85.88 131 ILE B C 1
ATOM 3205 O O . ILE B 1 131 ? 0.832 -27.562 -30.547 1 85.88 131 ILE B O 1
ATOM 3209 N N . LYS B 1 132 ? 1.514 -26.016 -29.031 1 81.56 132 LYS B N 1
ATOM 3210 C CA . LYS B 1 132 ? 2.941 -26.219 -29.266 1 81.56 132 LYS B CA 1
ATOM 3211 C C . LYS B 1 132 ? 3.625 -26.797 -28.031 1 81.56 132 LYS B C 1
ATOM 3213 O O . LYS B 1 132 ? 3.281 -26.438 -26.906 1 81.56 132 LYS B O 1
ATOM 3218 N N . VAL B 1 133 ? 4.547 -27.781 -28.219 1 79.69 133 VAL B N 1
ATOM 3219 C CA . VAL B 1 133 ? 5.238 -28.406 -27.094 1 79.69 133 VAL B CA 1
ATOM 3220 C C . VAL B 1 133 ? 6.684 -27.922 -27.047 1 79.69 133 VAL B C 1
ATOM 3222 O O . VAL B 1 133 ? 7.277 -27.594 -28.078 1 79.69 133 VAL B O 1
ATOM 3225 N N . PHE B 1 134 ? 7.121 -27.781 -25.828 1 72.69 134 PHE B N 1
ATOM 3226 C CA . PHE B 1 134 ? 8.508 -27.375 -25.609 1 72.69 134 PHE B CA 1
ATOM 3227 C C . PHE B 1 134 ? 9.438 -28.594 -25.719 1 72.69 134 PHE B C 1
ATOM 3229 O O . PHE B 1 134 ? 9.094 -29.688 -25.266 1 72.69 134 PHE B O 1
ATOM 3236 N N . ASP B 1 135 ? 10.383 -28.453 -26.547 1 63.69 135 ASP B N 1
ATOM 3237 C CA . ASP B 1 135 ? 11.375 -29.516 -26.609 1 63.69 135 ASP B CA 1
ATOM 3238 C C . ASP B 1 135 ? 12.305 -29.484 -25.406 1 63.69 135 ASP B C 1
ATOM 3240 O O . ASP B 1 135 ? 13.195 -28.641 -25.312 1 63.69 135 ASP B O 1
ATOM 3244 N N . TYR B 1 136 ? 11.883 -29.938 -24.234 1 57.16 136 TYR B N 1
ATOM 3245 C CA . TYR B 1 136 ? 12.586 -29.797 -22.969 1 57.16 136 TYR B CA 1
ATOM 3246 C C . TYR B 1 136 ? 14 -30.359 -23.062 1 57.16 136 TYR B C 1
ATOM 3248 O O . TYR B 1 136 ? 14.945 -29.797 -22.516 1 57.16 136 TYR B O 1
ATOM 3256 N N . PRO B 1 137 ? 14.281 -31.703 -23.266 1 54.16 137 PRO B N 1
ATOM 3257 C CA . PRO B 1 137 ? 15.688 -31.984 -22.984 1 54.16 137 PRO B CA 1
ATOM 3258 C C . PRO B 1 137 ? 16.641 -31.016 -23.688 1 54.16 137 PRO B C 1
ATOM 3260 O O . PRO B 1 137 ? 17.703 -30.703 -23.156 1 54.16 137 PRO B O 1
ATOM 3263 N N . LYS B 1 138 ? 16.297 -30.469 -24.672 1 52.44 138 LYS B N 1
ATOM 3264 C CA . LYS B 1 138 ? 17.266 -29.688 -25.438 1 52.44 138 LYS B CA 1
ATOM 3265 C C . LYS B 1 138 ? 17.188 -28.203 -25.078 1 52.44 138 LYS B C 1
ATOM 3267 O O . LYS B 1 138 ? 18.203 -27.5 -25.125 1 52.44 138 LYS B O 1
ATOM 3272 N N . ASN B 1 139 ? 15.961 -27.75 -24.453 1 57.53 139 ASN B N 1
ATOM 3273 C CA . ASN B 1 139 ? 15.859 -26.297 -24.25 1 57.53 139 ASN B CA 1
ATOM 3274 C C . ASN B 1 139 ? 15.188 -25.969 -22.906 1 57.53 139 ASN B C 1
ATOM 3276 O O . ASN B 1 139 ? 14.133 -25.344 -22.891 1 57.53 139 ASN B O 1
ATOM 3280 N N . TYR B 1 140 ? 15.719 -26.562 -21.875 1 55.53 140 TYR B N 1
ATOM 3281 C CA . TYR B 1 140 ? 15.094 -26.406 -20.562 1 55.53 140 TYR B CA 1
ATOM 3282 C C . TYR B 1 140 ? 15.039 -24.938 -20.156 1 55.53 140 TYR B C 1
ATOM 3284 O O . TYR B 1 140 ? 14.234 -24.562 -19.312 1 55.53 140 TYR B O 1
ATOM 3292 N N . LEU B 1 141 ? 15.914 -24.172 -20.797 1 61.41 141 LEU B N 1
ATOM 3293 C CA . LEU B 1 141 ? 15.945 -22.75 -20.453 1 61.41 141 LEU B CA 1
ATOM 3294 C C . LEU B 1 141 ? 15.297 -21.922 -21.562 1 61.41 141 LEU B C 1
ATOM 3296 O O . LEU B 1 141 ? 15.82 -20.875 -21.953 1 61.41 141 LEU B O 1
ATOM 3300 N N . ASN B 1 142 ? 14.195 -22.5 -22.062 1 64.38 142 ASN B N 1
ATOM 3301 C CA . ASN B 1 142 ? 13.508 -21.672 -23.062 1 64.38 142 ASN B CA 1
ATOM 3302 C C . ASN B 1 142 ? 12.891 -20.422 -22.406 1 64.38 142 ASN B C 1
ATOM 3304 O O . ASN B 1 142 ? 11.891 -20.531 -21.703 1 64.38 142 ASN B O 1
ATOM 3308 N N . LYS B 1 143 ? 13.57 -19.359 -22.609 1 67.31 143 LYS B N 1
ATOM 3309 C CA . LYS B 1 143 ? 13.172 -18.094 -22.031 1 67.31 143 LYS B CA 1
ATOM 3310 C C . LYS B 1 143 ? 11.703 -17.781 -22.312 1 67.31 143 LYS B C 1
ATOM 3312 O O . LYS B 1 143 ? 10.992 -17.281 -21.438 1 67.31 143 LYS B O 1
ATOM 3317 N N . GLU B 1 144 ? 11.273 -18.078 -23.453 1 67 144 GLU B N 1
ATOM 3318 C CA . GLU B 1 144 ? 9.898 -17.781 -23.828 1 67 144 GLU B CA 1
ATOM 3319 C C . GLU B 1 144 ? 8.906 -18.594 -23 1 67 144 GLU B C 1
ATOM 3321 O O . GLU B 1 144 ? 7.879 -18.078 -22.562 1 67 144 GLU B O 1
ATOM 3326 N N . PHE B 1 145 ? 9.383 -19.828 -22.828 1 65.94 145 PHE B N 1
ATOM 3327 C CA . PHE B 1 145 ? 8.516 -20.703 -22.031 1 65.94 145 PHE B CA 1
ATOM 3328 C C . PHE B 1 145 ? 8.422 -20.219 -20.594 1 65.94 145 PHE B C 1
ATOM 3330 O O . PHE B 1 145 ? 7.328 -20.125 -20.047 1 65.94 145 PHE B O 1
ATOM 3337 N N . ILE B 1 146 ? 9.547 -19.984 -20.094 1 68.62 146 ILE B N 1
ATOM 3338 C CA . ILE B 1 146 ? 9.625 -19.594 -18.688 1 68.62 146 ILE B CA 1
ATOM 3339 C C . ILE B 1 146 ? 8.875 -18.281 -18.484 1 68.62 146 ILE B C 1
ATOM 3341 O O . ILE B 1 146 ? 8.109 -18.141 -17.531 1 68.62 146 ILE B O 1
ATOM 3345 N N . GLN B 1 147 ? 8.938 -17.391 -19.406 1 68.94 147 GLN B N 1
ATOM 3346 C CA . GLN B 1 147 ? 8.258 -16.094 -19.281 1 68.94 147 GLN B CA 1
ATOM 3347 C C . GLN B 1 147 ? 6.75 -16.25 -19.391 1 68.94 147 GLN B C 1
ATOM 3349 O O . GLN B 1 147 ? 5.992 -15.57 -18.703 1 68.94 147 GLN B O 1
ATOM 3354 N N . LEU B 1 148 ? 6.324 -17.109 -20.297 1 68.19 148 LEU B N 1
ATOM 3355 C CA . LEU B 1 148 ? 4.898 -17.375 -20.438 1 68.19 148 LEU B CA 1
ATOM 3356 C C . LEU B 1 148 ? 4.32 -17.938 -19.141 1 68.19 148 LEU B C 1
ATOM 3358 O O . LEU B 1 148 ? 3.244 -17.531 -18.703 1 68.19 148 LEU B O 1
ATOM 3362 N N . TYR B 1 149 ? 5.145 -18.891 -18.625 1 65.81 149 TYR B N 1
ATOM 3363 C CA . TYR B 1 149 ? 4.68 -19.531 -17.406 1 65.81 149 TYR B CA 1
ATOM 3364 C C . TYR B 1 149 ? 4.652 -18.547 -16.25 1 65.81 149 TYR B C 1
ATOM 3366 O O . TYR B 1 149 ? 3.787 -18.625 -15.375 1 65.81 149 TYR B O 1
ATOM 3374 N N . LEU B 1 150 ? 5.574 -17.641 -16.344 1 66.19 150 LEU B N 1
ATOM 3375 C CA . LEU B 1 150 ? 5.66 -16.672 -15.266 1 66.19 150 LEU B CA 1
ATOM 3376 C C . LEU B 1 150 ? 4.574 -15.602 -15.406 1 66.19 150 LEU B C 1
ATOM 3378 O O . LEU B 1 150 ? 4 -15.156 -14.414 1 66.19 150 LEU B O 1
ATOM 3382 N N . SER B 1 151 ? 4.266 -15.273 -16.594 1 67.88 151 SER B N 1
ATOM 3383 C CA . SER B 1 151 ? 3.318 -14.188 -16.828 1 67.88 151 SER B CA 1
ATOM 3384 C C . SER B 1 151 ? 1.882 -14.695 -16.828 1 67.88 151 SER B C 1
ATOM 3386 O O . SER B 1 151 ? 0.976 -14.023 -16.328 1 67.88 151 SER B O 1
ATOM 3388 N N . LYS B 1 152 ? 1.761 -15.938 -17.375 1 69.12 152 LYS B N 1
ATOM 3389 C CA . LYS B 1 152 ? 0.437 -16.547 -17.469 1 69.12 152 LYS B CA 1
ATOM 3390 C C . LYS B 1 152 ? 0.477 -18.031 -17.094 1 69.12 152 LYS B C 1
ATOM 3392 O O . LYS B 1 152 ? 0.257 -18.891 -17.953 1 69.12 152 LYS B O 1
ATOM 3397 N N . PRO B 1 153 ? 0.724 -18.266 -15.844 1 62.78 153 PRO B N 1
ATOM 3398 C CA . PRO B 1 153 ? 0.898 -19.656 -15.445 1 62.78 153 PRO B CA 1
ATOM 3399 C C . PRO B 1 153 ? -0.298 -20.531 -15.82 1 62.78 153 PRO B C 1
ATOM 3401 O O . PRO B 1 153 ? -0.135 -21.719 -16.094 1 62.78 153 PRO B O 1
ATOM 3404 N N . ASN B 1 154 ? -1.406 -19.875 -15.938 1 62.53 154 ASN B N 1
ATOM 3405 C CA . ASN B 1 154 ? -2.605 -20.656 -16.234 1 62.53 154 ASN B CA 1
ATOM 3406 C C . ASN B 1 154 ? -2.664 -21.047 -17.703 1 62.53 154 ASN B C 1
ATOM 3408 O O . ASN B 1 154 ? -3.527 -21.828 -18.109 1 62.53 154 ASN B O 1
ATOM 3412 N N . GLU B 1 155 ? -1.687 -20.609 -18.359 1 64.56 155 GLU B N 1
ATOM 3413 C CA . GLU B 1 155 ? -1.67 -20.953 -19.781 1 64.56 155 GLU B CA 1
ATOM 3414 C C . GLU B 1 155 ? -0.701 -22.094 -20.062 1 64.56 155 GLU B C 1
ATOM 3416 O O . GLU B 1 155 ? -0.616 -22.578 -21.188 1 64.56 155 GLU B O 1
ATOM 3421 N N . GLY B 1 156 ? 0.013 -22.422 -19.031 1 66.5 156 GLY B N 1
ATOM 3422 C CA . GLY B 1 156 ? 0.841 -23.609 -19.141 1 66.5 156 GLY B CA 1
ATOM 3423 C C . GLY B 1 156 ? 0.04 -24.906 -19.156 1 66.5 156 GLY B C 1
ATOM 3424 O O . GLY B 1 156 ? -0.979 -25.016 -18.469 1 66.5 156 GLY B O 1
ATOM 3425 N N . LEU B 1 157 ? 0.414 -25.719 -20.234 1 78.88 157 LEU B N 1
ATOM 3426 C CA . LEU B 1 157 ? -0.332 -26.969 -20.312 1 78.88 157 LEU B CA 1
ATOM 3427 C C . LEU B 1 157 ? 0.615 -28.156 -20.406 1 78.88 157 LEU B C 1
ATOM 3429 O O . LEU B 1 157 ? 1.789 -28 -20.75 1 78.88 157 LEU B O 1
ATOM 3433 N N . ILE B 1 158 ? 0.239 -29.219 -19.891 1 78.62 158 ILE B N 1
ATOM 3434 C CA . ILE B 1 158 ? 0.922 -30.469 -20.172 1 78.62 158 ILE B CA 1
ATOM 3435 C C . ILE B 1 158 ? 0.089 -31.312 -21.156 1 78.62 158 ILE B C 1
ATOM 3437 O O . ILE B 1 158 ? -1.138 -31.188 -21.188 1 78.62 158 ILE B O 1
ATOM 3441 N N . VAL B 1 159 ? 0.836 -31.906 -22.016 1 84.25 159 VAL B N 1
ATOM 3442 C CA . VAL B 1 159 ? 0.172 -32.781 -22.953 1 84.25 159 VAL B CA 1
ATOM 3443 C C . VAL B 1 159 ? 0.702 -34.219 -22.781 1 84.25 159 VAL B C 1
ATOM 3445 O O . VAL B 1 159 ? 1.904 -34.406 -22.594 1 84.25 159 VAL B O 1
ATOM 3448 N N . ILE B 1 160 ? -0.151 -35.062 -22.656 1 81.56 160 ILE B N 1
ATOM 3449 C CA . ILE B 1 160 ? 0.218 -36.5 -22.547 1 81.56 160 ILE B CA 1
ATOM 3450 C C . ILE B 1 160 ? -0.361 -37.25 -23.734 1 81.56 160 ILE B C 1
ATOM 3452 O O . ILE B 1 160 ? -1.566 -37.219 -23.984 1 81.56 160 ILE B O 1
ATOM 3456 N N . ASP B 1 161 ? 0.62 -37.812 -24.422 1 73.75 161 ASP B N 1
ATOM 3457 C CA . ASP B 1 161 ? 0.199 -38.688 -25.516 1 73.75 161 ASP B CA 1
ATOM 3458 C C . ASP B 1 161 ? -0.028 -40.125 -25 1 73.75 161 ASP B C 1
ATOM 3460 O O . ASP B 1 161 ? 0.895 -40.75 -24.5 1 73.75 161 ASP B O 1
ATOM 3464 N N . SER B 1 162 ? -1.214 -40.594 -25.094 1 66.25 162 SER B N 1
ATOM 3465 C CA . SER B 1 162 ? -1.575 -41.906 -24.594 1 66.25 162 SER B CA 1
ATOM 3466 C C . SER B 1 162 ? -0.719 -43 -25.234 1 66.25 162 SER B C 1
ATOM 3468 O O . SER B 1 162 ? -0.44 -44.031 -24.609 1 66.25 162 SER B O 1
ATOM 3470 N N . GLU B 1 163 ? -0.35 -42.812 -26.453 1 63.56 163 GLU B N 1
ATOM 3471 C CA . GLU B 1 163 ? 0.414 -43.812 -27.156 1 63.56 163 GLU B CA 1
ATOM 3472 C C . GLU B 1 163 ? 1.86 -43.875 -26.672 1 63.56 163 GLU B C 1
ATOM 3474 O O . GLU B 1 163 ? 2.465 -44.938 -26.594 1 63.56 163 GLU B O 1
ATOM 3479 N N . LYS B 1 164 ? 2.375 -42.719 -26.234 1 64.81 164 LYS B N 1
ATOM 3480 C CA . LYS B 1 164 ? 3.793 -42.625 -25.891 1 64.81 164 LYS B CA 1
ATOM 3481 C C . LYS B 1 164 ? 3.998 -42.531 -24.391 1 64.81 164 LYS B C 1
ATOM 3483 O O . LYS B 1 164 ? 5.105 -42.719 -23.891 1 64.81 164 LYS B O 1
ATOM 3488 N N . SER B 1 165 ? 3.033 -42.344 -23.688 1 62.28 165 SER B N 1
ATOM 3489 C CA . SER B 1 165 ? 3.025 -42.188 -22.234 1 62.28 165 SER B CA 1
ATOM 3490 C C . SER B 1 165 ? 4.051 -41.156 -21.797 1 62.28 165 SER B C 1
ATOM 3492 O O . SER B 1 165 ? 4.719 -41.312 -20.766 1 62.28 165 SER B O 1
ATOM 3494 N N . LEU B 1 166 ? 4.32 -40.25 -22.734 1 71.69 166 LEU B N 1
ATOM 3495 C CA . LEU B 1 166 ? 5.285 -39.188 -22.438 1 71.69 166 LEU B CA 1
ATOM 3496 C C . LEU B 1 166 ? 4.578 -37.875 -22.141 1 71.69 166 LEU B C 1
ATOM 3498 O O . LEU B 1 166 ? 3.609 -37.531 -22.828 1 71.69 166 LEU B O 1
ATOM 3502 N N . ILE B 1 167 ? 4.973 -37.312 -21.016 1 75.75 167 ILE B N 1
ATOM 3503 C CA . ILE B 1 167 ? 4.445 -36.031 -20.656 1 75.75 167 ILE B CA 1
ATOM 3504 C C . ILE B 1 167 ? 5.301 -34.906 -21.281 1 75.75 167 ILE B C 1
ATOM 3506 O O . ILE B 1 167 ? 6.527 -34.938 -21.141 1 75.75 167 ILE B O 1
ATOM 3510 N N . ASP B 1 168 ? 4.672 -34.062 -22.078 1 78.25 168 ASP B N 1
ATOM 3511 C CA . ASP B 1 168 ? 5.34 -32.906 -22.641 1 78.25 168 ASP B CA 1
ATOM 3512 C C . ASP B 1 168 ? 4.715 -31.609 -22.125 1 78.25 168 ASP B C 1
ATOM 3514 O O . ASP B 1 168 ? 3.516 -31.562 -21.844 1 78.25 168 ASP B O 1
ATOM 3518 N N . TYR B 1 169 ? 5.566 -30.625 -22 1 78.06 169 TYR B N 1
ATOM 3519 C CA . TYR B 1 169 ? 5.066 -29.297 -21.656 1 78.06 169 TYR B CA 1
ATOM 3520 C C . TYR B 1 169 ? 4.801 -28.469 -22.922 1 78.06 169 TYR B C 1
ATOM 3522 O O . TYR B 1 169 ? 5.582 -28.516 -23.875 1 78.06 169 TYR B O 1
ATOM 3530 N N . GLY B 1 170 ? 3.68 -27.859 -22.906 1 78 170 GLY B N 1
ATOM 3531 C CA . GLY B 1 170 ? 3.336 -27.047 -24.078 1 78 170 GLY B CA 1
ATOM 3532 C C . GLY B 1 170 ? 2.482 -25.844 -23.734 1 78 170 GLY B C 1
ATOM 3533 O O . GLY B 1 170 ? 2.383 -25.453 -22.562 1 78 170 GLY B O 1
ATOM 3534 N N . TYR B 1 171 ? 2.082 -25.109 -24.781 1 78.62 171 TYR B N 1
ATOM 3535 C CA . TYR B 1 171 ? 1.213 -23.938 -24.656 1 78.62 171 TYR B CA 1
ATOM 3536 C C . TYR B 1 171 ? 0.283 -23.812 -25.844 1 78.62 171 TYR B C 1
ATOM 3538 O O . TYR B 1 171 ? 0.564 -24.359 -26.922 1 78.62 171 TYR B O 1
ATOM 3546 N N . PHE B 1 172 ? -0.848 -23.109 -25.562 1 80.88 172 PHE B N 1
ATOM 3547 C CA . PHE B 1 172 ? -1.781 -22.828 -26.641 1 80.88 172 PHE B CA 1
ATOM 3548 C C . PHE B 1 172 ? -1.24 -21.734 -27.562 1 80.88 172 PHE B C 1
ATOM 3550 O O . PHE B 1 172 ? -0.641 -20.766 -27.094 1 80.88 172 PHE B O 1
ATOM 3557 N N . THR B 1 173 ? -1.342 -21.938 -28.75 1 79 173 THR B N 1
ATOM 3558 C CA . THR B 1 173 ? -0.864 -20.938 -29.703 1 79 173 THR B CA 1
ATOM 3559 C C . THR B 1 173 ? -1.89 -20.719 -30.812 1 79 173 THR B C 1
ATOM 3561 O O . THR B 1 173 ? -2.703 -21.594 -31.109 1 79 173 THR B O 1
ATOM 3564 N N . SER B 1 174 ? -1.944 -19.516 -31.25 1 76 174 SER B N 1
ATOM 3565 C CA . SER B 1 174 ? -2.785 -19.203 -32.406 1 76 174 SER B CA 1
ATOM 3566 C C . SER B 1 174 ? -2.035 -19.422 -33.719 1 76 174 SER B C 1
ATOM 3568 O O . SER B 1 174 ? -2.637 -19.406 -34.781 1 76 174 SER B O 1
ATOM 3570 N N . GLU B 1 175 ? -0.802 -19.688 -33.594 1 67.25 175 GLU B N 1
ATOM 3571 C CA . GLU B 1 175 ? 0.052 -19.75 -34.781 1 67.25 175 GLU B CA 1
ATOM 3572 C C . GLU B 1 175 ? -0.041 -21.109 -35.469 1 67.25 175 GLU B C 1
ATOM 3574 O O . GLU B 1 175 ? -0.282 -22.125 -34.812 1 67.25 175 GLU B O 1
ATOM 3579 N N . THR B 1 176 ? -0.274 -21.141 -36.75 1 64.69 176 THR B N 1
ATOM 3580 C CA . THR B 1 176 ? -0.3 -22.344 -37.594 1 64.69 176 THR B CA 1
ATOM 3581 C C . THR B 1 176 ? 1.11 -22.734 -38 1 64.69 176 THR B C 1
ATOM 3583 O O . THR B 1 176 ? 1.285 -23.562 -38.906 1 64.69 176 THR B O 1
ATOM 3586 N N . ASP B 1 177 ? 2.092 -22.469 -37.281 1 60.78 177 ASP B N 1
ATOM 3587 C CA . ASP B 1 177 ? 3.416 -22.719 -37.844 1 60.78 177 ASP B CA 1
ATOM 3588 C C . ASP B 1 177 ? 3.791 -24.188 -37.75 1 60.78 177 ASP B C 1
ATOM 3590 O O . ASP B 1 177 ? 3.057 -24.984 -37.156 1 60.78 177 ASP B O 1
ATOM 3594 N N . ASN B 1 178 ? 4.973 -24.609 -38.25 1 64.19 178 ASN B N 1
ATOM 3595 C CA . ASN B 1 178 ? 5.52 -25.906 -38.625 1 64.19 178 ASN B CA 1
ATOM 3596 C C . ASN B 1 178 ? 5.703 -26.797 -37.406 1 64.19 178 ASN B C 1
ATOM 3598 O O . ASN B 1 178 ? 5.582 -28.031 -37.5 1 64.19 178 ASN B O 1
ATOM 3602 N N . ASP B 1 179 ? 5.805 -26.188 -36.188 1 74.38 179 ASP B N 1
ATOM 3603 C CA . ASP B 1 179 ? 6.141 -27.094 -35.094 1 74.38 179 ASP B CA 1
ATOM 3604 C C . ASP B 1 179 ? 4.98 -27.203 -34.094 1 74.38 179 ASP B C 1
ATOM 3606 O O . ASP B 1 179 ? 5.188 -27.188 -32.875 1 74.38 179 ASP B O 1
ATOM 3610 N N . ILE B 1 180 ? 3.842 -27.5 -34.812 1 81 180 ILE B N 1
ATOM 3611 C CA . ILE B 1 180 ? 2.637 -27.609 -34 1 81 180 ILE B CA 1
ATOM 3612 C C . ILE B 1 180 ? 2.457 -29.062 -33.562 1 81 180 ILE B C 1
ATOM 3614 O O . ILE B 1 180 ? 2.607 -29.984 -34.344 1 81 180 ILE B O 1
ATOM 3618 N N . PHE B 1 181 ? 2.268 -29.297 -32.281 1 82.69 181 PHE B N 1
ATOM 3619 C CA . PHE B 1 181 ? 2.02 -30.609 -31.734 1 82.69 181 PHE B CA 1
ATOM 3620 C C . PHE B 1 181 ? 0.602 -31.078 -32.031 1 82.69 181 PHE B C 1
ATOM 3622 O O . PHE B 1 181 ? 0.388 -32.25 -32.406 1 82.69 181 PHE B O 1
ATOM 3629 N N . ARG B 1 182 ? -0.323 -30.156 -31.938 1 86.44 182 ARG B N 1
ATOM 3630 C CA . ARG B 1 182 ? -1.739 -30.406 -32.188 1 86.44 182 ARG B CA 1
ATOM 3631 C C . ARG B 1 182 ? -2.402 -29.219 -32.844 1 86.44 182 ARG B C 1
ATOM 3633 O O . ARG B 1 182 ? -2.309 -28.094 -32.375 1 86.44 182 ARG B O 1
ATOM 3640 N N . GLU B 1 183 ? -3.084 -29.469 -33.906 1 87.56 183 GLU B N 1
ATOM 3641 C CA . GLU B 1 183 ? -3.754 -28.391 -34.656 1 87.56 183 GLU B CA 1
ATOM 3642 C C . GLU B 1 183 ? -5.004 -27.922 -33.906 1 87.56 183 GLU B C 1
ATOM 3644 O O . GLU B 1 183 ? -5.551 -28.641 -33.062 1 87.56 183 GLU B O 1
ATOM 3649 N N . LYS B 1 184 ? -5.371 -26.703 -34.281 1 89.62 184 LYS B N 1
ATOM 3650 C CA . LYS B 1 184 ? -6.605 -26.156 -33.75 1 89.62 184 LYS B CA 1
ATOM 3651 C C . LYS B 1 184 ? -7.809 -27.016 -34.125 1 89.62 184 LYS B C 1
ATOM 3653 O O . LYS B 1 184 ? -7.891 -27.516 -35.25 1 89.62 184 LYS B O 1
ATOM 3658 N N . ASP B 1 185 ? -8.742 -27.125 -33.156 1 88.19 185 ASP B N 1
ATOM 3659 C CA . ASP B 1 185 ? -9.969 -27.859 -33.438 1 88.19 185 ASP B CA 1
ATOM 3660 C C . ASP B 1 185 ? -10.828 -27.125 -34.469 1 88.19 185 ASP B C 1
ATOM 3662 O O . ASP B 1 185 ? -11.023 -25.906 -34.344 1 88.19 185 ASP B O 1
ATOM 3666 N N . SER B 1 186 ? -11.266 -27.859 -35.406 1 87.81 186 SER B N 1
ATOM 3667 C CA . SER B 1 186 ? -12.133 -27.281 -36.406 1 87.81 186 SER B CA 1
ATOM 3668 C C . SER B 1 186 ? -13.57 -27.172 -35.906 1 87.81 186 SER B C 1
ATOM 3670 O O . SER B 1 186 ? -14.359 -26.391 -36.438 1 87.81 186 SER B O 1
ATOM 3672 N N . CYS B 1 187 ? -14 -28.016 -35.031 1 91.25 187 CYS B N 1
ATOM 3673 C CA . CYS B 1 187 ? -15.32 -28.031 -34.406 1 91.25 187 CYS B CA 1
ATOM 3674 C C . CYS B 1 187 ? -15.227 -28.484 -32.969 1 91.25 187 CYS B C 1
ATOM 3676 O O . CYS B 1 187 ? -14.141 -28.797 -32.469 1 91.25 187 CYS B O 1
ATOM 3678 N N . GLU B 1 188 ? -16.375 -28.453 -32.375 1 93.38 188 GLU B N 1
ATOM 3679 C CA . GLU B 1 188 ? -16.422 -28.922 -30.984 1 93.38 188 GLU B CA 1
ATOM 3680 C C . GLU B 1 188 ? -16.172 -30.422 -30.891 1 93.38 188 GLU B C 1
ATOM 3682 O O . GLU B 1 188 ? -16.672 -31.188 -31.719 1 93.38 188 GLU B O 1
ATOM 3687 N N . LYS B 1 189 ? -15.344 -30.766 -29.984 1 93.31 189 LYS B N 1
ATOM 3688 C CA . LYS B 1 189 ? -15.047 -32.188 -29.734 1 93.31 189 LYS B CA 1
ATOM 3689 C C . LYS B 1 189 ? -15.43 -32.562 -28.312 1 93.31 189 LYS B C 1
ATOM 3691 O O . LYS B 1 189 ? -15.531 -31.703 -27.422 1 93.31 189 LYS B O 1
ATOM 3696 N N . LEU B 1 190 ? -15.672 -33.812 -28.156 1 94.62 190 LEU B N 1
ATOM 3697 C CA . LEU B 1 190 ? -16.016 -34.344 -26.828 1 94.62 190 LEU B CA 1
ATOM 3698 C C . LEU B 1 190 ? -14.766 -34.594 -26 1 94.62 190 LEU B C 1
ATOM 3700 O O . LEU B 1 190 ? -13.805 -35.188 -26.469 1 94.62 190 LEU B O 1
ATOM 3704 N N . TYR B 1 191 ? -14.867 -34.094 -24.766 1 95 191 TYR B N 1
ATOM 3705 C CA . TYR B 1 191 ? -13.758 -34.281 -23.859 1 95 191 TYR B CA 1
ATOM 3706 C C . TYR B 1 191 ? -14.25 -34.812 -22.5 1 95 191 TYR B C 1
ATOM 3708 O O . TYR B 1 191 ? -15.328 -34.406 -22.047 1 95 191 TYR B O 1
ATOM 3716 N N . LEU B 1 192 ? -13.508 -35.688 -21.953 1 94.88 192 LEU B N 1
ATOM 3717 C CA . LEU B 1 192 ? -13.672 -36 -20.531 1 94.88 192 LEU B CA 1
ATOM 3718 C C . LEU B 1 192 ? -12.852 -35.031 -19.672 1 94.88 192 LEU B C 1
ATOM 3720 O O . LEU B 1 192 ? -11.633 -34.938 -19.844 1 94.88 192 LEU B O 1
ATOM 3724 N N . VAL B 1 193 ? -13.562 -34.312 -18.875 1 94.81 193 VAL B N 1
ATOM 3725 C CA . VAL B 1 193 ? -12.906 -33.344 -18 1 94.81 193 VAL B CA 1
ATOM 3726 C C . VAL B 1 193 ? -12.727 -33.938 -16.609 1 94.81 193 VAL B C 1
ATOM 3728 O O . VAL B 1 193 ? -13.656 -34.531 -16.047 1 94.81 193 VAL B O 1
ATOM 3731 N N . GLY B 1 194 ? -11.516 -33.844 -16.047 1 94.75 194 GLY B N 1
ATOM 3732 C CA . GLY B 1 194 ? -11.227 -34.344 -14.703 1 94.75 194 GLY B CA 1
ATOM 3733 C C . GLY B 1 194 ? -9.977 -33.719 -14.102 1 94.75 194 GLY B C 1
ATOM 3734 O O . GLY B 1 194 ? -9.398 -32.781 -14.664 1 94.75 194 GLY B O 1
ATOM 3735 N N . LEU B 1 195 ? -9.648 -34.219 -12.938 1 94.62 195 LEU B N 1
ATOM 3736 C CA . LEU B 1 195 ? -8.477 -33.75 -12.211 1 94.62 195 LEU B CA 1
ATOM 3737 C C . LEU B 1 195 ? -7.277 -34.656 -12.445 1 94.62 195 LEU B C 1
ATOM 3739 O O . LEU B 1 195 ? -7.344 -35.844 -12.188 1 94.62 195 LEU B O 1
ATOM 3743 N N . LEU B 1 196 ? -6.289 -34.094 -13.008 1 92.56 196 LEU B N 1
ATOM 3744 C CA . LEU B 1 196 ? -5.027 -34.812 -13.164 1 92.56 196 LEU B CA 1
ATOM 3745 C C . LEU B 1 196 ? -4.055 -34.438 -12.047 1 92.56 196 LEU B C 1
ATOM 3747 O O . LEU B 1 196 ? -3.773 -33.281 -11.828 1 92.56 196 LEU B O 1
ATOM 3751 N N . LYS B 1 197 ? -3.674 -35.375 -11.375 1 91.88 197 LYS B N 1
ATOM 3752 C CA . LYS B 1 197 ? -2.729 -35.25 -10.266 1 91.88 197 LYS B CA 1
ATOM 3753 C C . LYS B 1 197 ? -1.377 -35.844 -10.617 1 91.88 197 LYS B C 1
ATOM 3755 O O . LYS B 1 197 ? -1.291 -37.031 -10.922 1 91.88 197 LYS B O 1
ATOM 3760 N N . VAL B 1 198 ? -0.305 -35.062 -10.609 1 88.19 198 VAL B N 1
ATOM 3761 C CA . VAL B 1 198 ? 1.033 -35.5 -10.969 1 88.19 198 VAL B CA 1
ATOM 3762 C C . VAL B 1 198 ? 1.99 -35.25 -9.805 1 88.19 198 VAL B C 1
ATOM 3764 O O . VAL B 1 198 ? 2.1 -34.125 -9.312 1 88.19 198 VAL B O 1
ATOM 3767 N N . GLU B 1 199 ? 2.605 -36.344 -9.398 1 88.38 199 GLU B N 1
ATOM 3768 C CA . GLU B 1 199 ? 3.566 -36.188 -8.312 1 88.38 199 GLU B CA 1
ATOM 3769 C C . GLU B 1 199 ? 4.699 -35.25 -8.719 1 88.38 199 GLU B C 1
ATOM 3771 O O . GLU B 1 199 ? 5.273 -35.375 -9.797 1 88.38 199 GLU B O 1
ATOM 3776 N N . PHE B 1 200 ? 5.055 -34.375 -7.824 1 82.25 200 PHE B N 1
ATOM 3777 C CA . PHE B 1 200 ? 5.949 -33.281 -8.133 1 82.25 200 PHE B CA 1
ATOM 3778 C C . PHE B 1 200 ? 7.352 -33.781 -8.445 1 82.25 200 PHE B C 1
ATOM 3780 O O . PHE B 1 200 ? 7.953 -33.375 -9.445 1 82.25 200 PHE B O 1
ATOM 3787 N N . TYR B 1 201 ? 7.879 -34.688 -7.727 1 77.5 201 TYR B N 1
ATOM 3788 C CA . TYR B 1 201 ? 9.258 -35.125 -7.891 1 77.5 201 TYR B CA 1
ATOM 3789 C C . TYR B 1 201 ? 9.328 -36.375 -8.773 1 77.5 201 TYR B C 1
ATOM 3791 O O . TYR B 1 201 ? 10.422 -36.812 -9.133 1 77.5 201 TYR B O 1
ATOM 3799 N N . ASN B 1 202 ? 8.219 -36.906 -9.102 1 80.81 202 ASN B N 1
ATOM 3800 C CA . ASN B 1 202 ? 8.117 -38.094 -9.969 1 80.81 202 ASN B CA 1
ATOM 3801 C C . ASN B 1 202 ? 6.887 -38.031 -10.867 1 80.81 202 ASN B C 1
ATOM 3803 O O . ASN B 1 202 ? 5.824 -38.531 -10.508 1 80.81 202 ASN B O 1
ATOM 3807 N N . MET B 1 203 ? 7.09 -37.594 -12.055 1 78 203 MET B N 1
ATOM 3808 C CA . MET B 1 203 ? 5.969 -37.312 -12.953 1 78 203 MET B CA 1
ATOM 3809 C C . MET B 1 203 ? 5.305 -38.625 -13.406 1 78 203 MET B C 1
ATOM 3811 O O . MET B 1 203 ? 4.156 -38.625 -13.852 1 78 203 MET B O 1
ATOM 3815 N N . LEU B 1 204 ? 6.062 -39.688 -13.297 1 80.06 204 LEU B N 1
ATOM 3816 C CA . LEU B 1 204 ? 5.5 -40.969 -13.688 1 80.06 204 LEU B CA 1
ATOM 3817 C C . LEU B 1 204 ? 4.383 -41.375 -12.742 1 80.06 204 LEU B C 1
ATOM 3819 O O . LEU B 1 204 ? 3.518 -42.188 -13.102 1 80.06 204 LEU B O 1
ATOM 3823 N N . ASN B 1 205 ? 4.523 -40.875 -11.578 1 87.38 205 ASN B N 1
ATOM 3824 C CA . ASN B 1 205 ? 3.457 -41.125 -10.609 1 87.38 205 ASN B CA 1
ATOM 3825 C C . ASN B 1 205 ? 2.328 -40.125 -10.75 1 87.38 205 ASN B C 1
ATOM 3827 O O . ASN B 1 205 ? 2.467 -38.969 -10.328 1 87.38 205 ASN B O 1
ATOM 3831 N N . ASN B 1 206 ? 1.275 -40.5 -11.406 1 89.12 206 ASN B N 1
ATOM 3832 C CA . ASN B 1 206 ? 0.105 -39.688 -11.641 1 89.12 206 ASN B CA 1
ATOM 3833 C C . ASN B 1 206 ? -1.165 -40.5 -11.781 1 89.12 206 ASN B C 1
ATOM 3835 O O . ASN B 1 206 ? -1.109 -41.75 -11.75 1 89.12 206 ASN B O 1
ATOM 3839 N N . ASN B 1 207 ? -2.293 -39.906 -11.82 1 90.31 207 ASN B N 1
ATOM 3840 C CA . ASN B 1 207 ? -3.551 -40.625 -11.898 1 90.31 207 ASN B CA 1
ATOM 3841 C C . ASN B 1 207 ? -4.086 -40.688 -13.328 1 90.31 207 ASN B C 1
ATOM 3843 O O . ASN B 1 207 ? -5.297 -40.75 -13.539 1 90.31 207 ASN B O 1
ATOM 3847 N N . TYR B 1 208 ? -3.184 -40.594 -14.281 1 88.12 208 TYR B N 1
ATOM 3848 C CA . TYR B 1 208 ? -3.535 -40.625 -15.695 1 88.12 208 TYR B CA 1
ATOM 3849 C C . TYR B 1 208 ? -4.324 -41.875 -16.031 1 88.12 208 TYR B C 1
ATOM 3851 O O . TYR B 1 208 ? -5.352 -41.812 -16.719 1 88.12 208 TYR B O 1
ATOM 3859 N N . SER B 1 209 ? -3.824 -43 -15.57 1 87.88 209 SER B N 1
ATOM 3860 C CA . SER B 1 209 ? -4.445 -44.281 -15.875 1 87.88 209 SER B CA 1
ATOM 3861 C C . SER B 1 209 ? -5.883 -44.344 -15.359 1 87.88 209 SER B C 1
ATOM 3863 O O . SER B 1 209 ? -6.75 -44.938 -15.992 1 87.88 209 SER B O 1
ATOM 3865 N N . GLU B 1 210 ? -6.062 -43.75 -14.25 1 90.5 210 GLU B N 1
ATOM 3866 C CA . GLU B 1 210 ? -7.406 -43.688 -13.688 1 90.5 210 GLU B CA 1
ATOM 3867 C C . GLU B 1 210 ? -8.359 -42.906 -14.578 1 90.5 210 GLU B C 1
ATOM 3869 O O . GLU B 1 210 ? -9.5 -43.312 -14.805 1 90.5 210 GLU B O 1
ATOM 3874 N N . LEU B 1 211 ? -7.973 -41.875 -15.133 1 90.38 211 LEU B N 1
ATOM 3875 C CA . LEU B 1 211 ? -8.789 -41.031 -16 1 90.38 211 LEU B CA 1
ATOM 3876 C C . LEU B 1 211 ? -9.133 -41.781 -17.297 1 90.38 211 LEU B C 1
ATOM 3878 O O . LEU B 1 211 ? -10.266 -41.719 -17.766 1 90.38 211 LEU B O 1
ATOM 3882 N N . ILE B 1 212 ? -8.156 -42.469 -17.812 1 89.88 212 ILE B N 1
ATOM 3883 C CA . ILE B 1 212 ? -8.359 -43.25 -19.031 1 89.88 212 ILE B CA 1
ATOM 3884 C C . ILE B 1 212 ? -9.391 -44.344 -18.781 1 89.88 212 ILE B C 1
ATOM 3886 O O . ILE B 1 212 ? -10.297 -44.562 -19.578 1 89.88 212 ILE B O 1
ATOM 3890 N N . SER B 1 213 ? -9.164 -45 -17.641 1 91.94 213 SER B N 1
ATOM 3891 C CA . SER B 1 213 ? -10.086 -46.062 -17.281 1 91.94 213 SER B CA 1
ATOM 3892 C C . SER B 1 213 ? -11.523 -45.562 -17.172 1 91.94 213 SER B C 1
ATOM 3894 O O . SER B 1 213 ? -12.461 -46.25 -17.578 1 91.94 213 SER B O 1
ATOM 3896 N N . ASN B 1 214 ? -11.672 -44.406 -16.609 1 91.38 214 ASN B N 1
ATOM 3897 C CA . ASN B 1 214 ? -12.992 -43.812 -16.5 1 91.38 214 ASN B CA 1
ATOM 3898 C C . ASN B 1 214 ? -13.633 -43.594 -17.859 1 91.38 214 ASN B C 1
ATOM 3900 O O . ASN B 1 214 ? -14.82 -43.844 -18.047 1 91.38 214 ASN B O 1
ATOM 3904 N N . ALA B 1 215 ? -12.898 -43.094 -18.828 1 92.06 215 ALA B N 1
ATOM 3905 C CA . ALA B 1 215 ? -13.391 -42.875 -20.172 1 92.06 215 ALA B CA 1
ATOM 3906 C C . ALA B 1 215 ? -13.781 -44.188 -20.844 1 92.06 215 ALA B C 1
ATOM 3908 O O . ALA B 1 215 ? -14.836 -44.25 -21.484 1 92.06 215 ALA B O 1
ATOM 3909 N N . GLU B 1 216 ? -12.945 -45.156 -20.641 1 91.81 216 GLU B N 1
ATOM 3910 C CA . GLU B 1 216 ? -13.195 -46.469 -21.234 1 91.81 216 GLU B CA 1
ATOM 3911 C C . GLU B 1 216 ? -14.461 -47.094 -20.656 1 91.81 216 GLU B C 1
ATOM 3913 O O . GLU B 1 216 ? -15.227 -47.75 -21.375 1 91.81 216 GLU B O 1
ATOM 3918 N N . ASN B 1 217 ? -14.602 -46.938 -19.406 1 92.88 217 ASN B N 1
ATOM 3919 C CA . ASN B 1 217 ? -15.789 -47.469 -18.734 1 92.88 217 ASN B CA 1
ATOM 3920 C C . ASN B 1 217 ? -17.062 -46.812 -19.266 1 92.88 217 ASN B C 1
ATOM 3922 O O . ASN B 1 217 ? -18.141 -47.438 -19.234 1 92.88 217 ASN B O 1
ATOM 3926 N N . LEU B 1 218 ? -16.922 -45.656 -19.719 1 92.06 218 LEU B N 1
ATOM 3927 C CA . LEU B 1 218 ? -18.062 -44.938 -20.297 1 92.06 218 LEU B CA 1
ATOM 3928 C C . LEU B 1 218 ? -18.25 -45.312 -21.766 1 92.06 218 LEU B C 1
ATOM 3930 O O . LEU B 1 218 ? -19.188 -44.875 -22.422 1 92.06 218 LEU B O 1
ATOM 3934 N N . GLY B 1 219 ? -17.297 -46.094 -22.344 1 93.06 219 GLY B N 1
ATOM 3935 C CA . GLY B 1 219 ? -17.438 -46.625 -23.688 1 93.06 219 GLY B CA 1
ATOM 3936 C C . GLY B 1 219 ? -16.672 -45.844 -24.734 1 93.06 219 GLY B C 1
ATOM 3937 O O . GLY B 1 219 ? -16.938 -45.969 -25.938 1 93.06 219 GLY B O 1
ATOM 3938 N N . TYR B 1 220 ? -15.773 -45.031 -24.25 1 93.62 220 TYR B N 1
ATOM 3939 C CA . TYR B 1 220 ? -15.07 -44.188 -25.203 1 93.62 220 TYR B CA 1
ATOM 3940 C C . TYR B 1 220 ? -13.625 -44.625 -25.391 1 93.62 220 TYR B C 1
ATOM 3942 O O . TYR B 1 220 ? -13.023 -45.188 -24.469 1 93.62 220 TYR B O 1
ATOM 3950 N N . LYS B 1 221 ? -13.094 -44.375 -26.609 1 91.88 221 LYS B N 1
ATOM 3951 C CA . LYS B 1 221 ? -11.648 -44.375 -26.828 1 91.88 221 LYS B CA 1
ATOM 3952 C C . LYS B 1 221 ? -11.039 -43 -26.531 1 91.88 221 LYS B C 1
ATOM 3954 O O . LYS B 1 221 ? -11.719 -42 -26.625 1 91.88 221 LYS B O 1
ATOM 3959 N N . THR B 1 222 ? -9.828 -43.125 -26.125 1 90.88 222 THR B N 1
ATOM 3960 C CA . THR B 1 222 ? -9.227 -41.875 -25.672 1 90.88 222 THR B CA 1
ATOM 3961 C C . THR B 1 222 ? -8.102 -41.438 -26.609 1 90.88 222 THR B C 1
ATOM 3963 O O . THR B 1 222 ? -7.508 -42.281 -27.297 1 90.88 222 THR B O 1
ATOM 3966 N N . GLY B 1 223 ? -7.863 -40.125 -26.719 1 88.38 223 GLY B N 1
ATOM 3967 C CA . GLY B 1 223 ? -6.75 -39.531 -27.453 1 88.38 223 GLY B CA 1
ATOM 3968 C C . GLY B 1 223 ? -5.773 -38.781 -26.547 1 88.38 223 GLY B C 1
ATOM 3969 O O . GLY B 1 223 ? -5.34 -39.312 -25.531 1 88.38 223 GLY B O 1
ATOM 3970 N N . ILE B 1 224 ? -5.457 -37.625 -26.922 1 87.62 224 ILE B N 1
ATOM 3971 C CA . ILE B 1 224 ? -4.48 -36.812 -26.188 1 87.62 224 ILE B CA 1
ATOM 3972 C C . ILE B 1 224 ? -5.129 -36.25 -24.922 1 87.62 224 ILE B C 1
ATOM 3974 O O . ILE B 1 224 ? -6.332 -35.969 -24.906 1 87.62 224 ILE B O 1
ATOM 3978 N N . ILE B 1 225 ? -4.34 -36.125 -23.953 1 89.38 225 ILE B N 1
ATOM 3979 C CA . ILE B 1 225 ? -4.77 -35.469 -22.734 1 89.38 225 ILE B CA 1
ATOM 3980 C C . ILE B 1 225 ? -4.137 -34.062 -22.672 1 89.38 225 ILE B C 1
ATOM 3982 O O . ILE B 1 225 ? -2.928 -33.906 -22.859 1 89.38 225 ILE B O 1
ATOM 3986 N N . ILE B 1 226 ? -4.984 -33.062 -22.484 1 90.06 226 ILE B N 1
ATOM 3987 C CA . ILE B 1 226 ? -4.543 -31.703 -22.266 1 90.06 226 ILE B CA 1
ATOM 3988 C C . ILE B 1 226 ? -4.75 -31.328 -20.797 1 90.06 226 ILE B C 1
ATOM 3990 O O . ILE B 1 226 ? -5.855 -31.469 -20.266 1 90.06 226 ILE B O 1
ATOM 3994 N N . GLY B 1 227 ? -3.682 -30.938 -20.156 1 90.12 227 GLY B N 1
ATOM 3995 C CA . GLY B 1 227 ? -3.783 -30.547 -18.766 1 90.12 227 GLY B CA 1
ATOM 3996 C C . GLY B 1 227 ? -3.375 -29.094 -18.516 1 90.12 227 GLY B C 1
ATOM 3997 O O . GLY B 1 227 ? -2.254 -28.703 -18.844 1 90.12 227 GLY B O 1
ATOM 3998 N N . LYS B 1 228 ? -4.281 -28.328 -18 1 87.81 228 LYS B N 1
ATOM 3999 C CA . LYS B 1 228 ? -3.98 -26.969 -17.594 1 87.81 228 LYS B CA 1
ATOM 4000 C C . LYS B 1 228 ? -3.6 -26.906 -16.125 1 87.81 228 LYS B C 1
ATOM 4002 O O . LYS B 1 228 ? -4.344 -27.375 -15.266 1 87.81 228 LYS B O 1
ATOM 4007 N N . TYR B 1 229 ? -2.494 -26.281 -15.914 1 85.19 229 TYR B N 1
ATOM 4008 C CA . TYR B 1 229 ? -1.975 -26.219 -14.547 1 85.19 229 TYR B CA 1
ATOM 4009 C C . TYR B 1 229 ? -2.904 -25.422 -13.648 1 85.19 229 TYR B C 1
ATOM 4011 O O . TYR B 1 229 ? -3.355 -24.328 -14.016 1 85.19 229 TYR B O 1
ATOM 4019 N N . LEU B 1 230 ? -3.215 -25.984 -12.492 1 88.81 230 LEU B N 1
ATOM 4020 C CA . LEU B 1 230 ? -4.016 -25.281 -11.484 1 88.81 230 LEU B CA 1
ATOM 4021 C C . LEU B 1 230 ? -3.141 -24.781 -10.344 1 88.81 230 LEU B C 1
ATOM 4023 O O . LEU B 1 230 ? -2.854 -23.578 -10.266 1 88.81 230 LEU B O 1
ATOM 4027 N N . ILE B 1 231 ? -2.607 -25.797 -9.633 1 87.56 231 ILE B N 1
ATOM 4028 C CA . ILE B 1 231 ? -1.83 -25.391 -8.461 1 87.56 231 ILE B CA 1
ATOM 4029 C C . ILE B 1 231 ? -1.037 -26.594 -7.934 1 87.56 231 ILE B C 1
ATOM 4031 O O . ILE B 1 231 ? -1.34 -27.734 -8.266 1 87.56 231 ILE B O 1
ATOM 4035 N N . THR B 1 232 ? -0.002 -26.281 -7.207 1 87.56 232 THR B N 1
ATOM 4036 C CA . THR B 1 232 ? 0.774 -27.297 -6.504 1 87.56 232 THR B CA 1
ATOM 4037 C C . THR B 1 232 ? 0.419 -27.312 -5.02 1 87.56 232 THR B C 1
ATOM 4039 O O . THR B 1 232 ? 0.29 -26.266 -4.395 1 87.56 232 THR B O 1
ATOM 4042 N N . ALA B 1 233 ? 0.202 -28.484 -4.488 1 90.94 233 ALA B N 1
ATOM 4043 C CA . ALA B 1 233 ? -0.117 -28.625 -3.07 1 90.94 233 ALA B CA 1
ATOM 4044 C C . ALA B 1 233 ? 0.334 -29.984 -2.543 1 90.94 233 ALA B C 1
ATOM 4046 O O . ALA B 1 233 ? 0.733 -30.859 -3.318 1 90.94 233 ALA B O 1
ATOM 4047 N N . CYS B 1 234 ? 0.244 -30.016 -1.136 1 92.25 234 CYS B N 1
ATOM 4048 C CA . CYS B 1 234 ? 0.696 -31.25 -0.504 1 92.25 234 CYS B CA 1
ATOM 4049 C C . CYS B 1 234 ? -0.483 -32.062 0.035 1 92.25 234 CYS B C 1
ATOM 4051 O O . CYS B 1 234 ? -1.305 -31.531 0.788 1 92.25 234 CYS B O 1
ATOM 4053 N N . ASP B 1 235 ? -0.797 -33.219 -0.203 1 87.88 235 ASP B N 1
ATOM 4054 C CA . ASP B 1 235 ? -1.719 -34.156 0.407 1 87.88 235 ASP B CA 1
ATOM 4055 C C . ASP B 1 235 ? -0.961 -35.281 1.131 1 87.88 235 ASP B C 1
ATOM 4057 O O . ASP B 1 235 ? -1 -35.375 2.359 1 87.88 235 ASP B O 1
ATOM 4061 N N . ASP B 1 236 ? -0.057 -36.188 0.807 1 87 236 ASP B N 1
ATOM 4062 C CA . ASP B 1 236 ? 0.956 -37.125 1.285 1 87 236 ASP B CA 1
ATOM 4063 C C . ASP B 1 236 ? 2.324 -36.781 0.688 1 87 236 ASP B C 1
ATOM 4065 O O . ASP B 1 236 ? 3.346 -36.906 1.369 1 87 236 ASP B O 1
ATOM 4069 N N . LYS B 1 237 ? 2.262 -36.375 -0.488 1 90.56 237 LYS B N 1
ATOM 4070 C CA . LYS B 1 237 ? 3.398 -35.844 -1.221 1 90.56 237 LYS B CA 1
ATOM 4071 C C . LYS B 1 237 ? 3.012 -34.562 -1.955 1 90.56 237 LYS B C 1
ATOM 4073 O O . LYS B 1 237 ? 1.875 -34.094 -1.846 1 90.56 237 LYS B O 1
ATOM 4078 N N . GLN B 1 238 ? 3.992 -33.969 -2.521 1 89.19 238 GLN B N 1
ATOM 4079 C CA . GLN B 1 238 ? 3.725 -32.781 -3.314 1 89.19 238 GLN B CA 1
ATOM 4080 C C . GLN B 1 238 ? 3.244 -33.156 -4.715 1 89.19 238 GLN B C 1
ATOM 4082 O O . GLN B 1 238 ? 3.848 -34 -5.387 1 89.19 238 GLN B O 1
ATOM 4087 N N . TYR B 1 239 ? 2.117 -32.531 -5.078 1 91.19 239 TYR B N 1
ATOM 4088 C CA . TYR B 1 239 ? 1.535 -32.844 -6.383 1 91.19 239 TYR B CA 1
ATOM 4089 C C . TYR B 1 239 ? 1.215 -31.562 -7.141 1 91.19 239 TYR B C 1
ATOM 4091 O O . TYR B 1 239 ? 0.813 -30.562 -6.539 1 91.19 239 TYR B O 1
ATOM 4099 N N . ASP B 1 240 ? 1.406 -31.641 -8.445 1 87.62 240 ASP B N 1
ATOM 4100 C CA . ASP B 1 240 ? 0.824 -30.641 -9.344 1 87.62 240 ASP B CA 1
ATOM 4101 C C . ASP B 1 240 ? -0.568 -31.078 -9.805 1 87.62 240 ASP B C 1
ATOM 4103 O O . ASP B 1 240 ? -0.753 -32.188 -10.281 1 87.62 240 ASP B O 1
ATOM 4107 N N . TYR B 1 241 ? -1.432 -30.172 -9.633 1 90.38 241 TYR B N 1
ATOM 4108 C CA . TYR B 1 241 ? -2.803 -30.453 -10.039 1 90.38 241 TYR B CA 1
ATOM 4109 C C . TYR B 1 241 ? -3.148 -29.75 -11.344 1 90.38 241 TYR B C 1
ATOM 4111 O O . TYR B 1 241 ? -2.801 -28.578 -11.539 1 90.38 241 TYR B O 1
ATOM 4119 N N . TYR B 1 242 ? -3.766 -30.469 -12.203 1 90.5 242 TYR B N 1
ATOM 4120 C CA . TYR B 1 242 ? -4.164 -29.953 -13.508 1 90.5 242 TYR B CA 1
ATOM 4121 C C . TYR B 1 242 ? -5.648 -30.188 -13.758 1 90.5 242 TYR B C 1
ATOM 4123 O O . TYR B 1 242 ? -6.199 -31.203 -13.352 1 90.5 242 TYR B O 1
ATOM 4131 N N . GLU B 1 243 ? -6.273 -29.203 -14.383 1 92.69 243 GLU B N 1
ATOM 4132 C CA . GLU B 1 243 ? -7.527 -29.5 -15.07 1 92.69 243 GLU B CA 1
ATOM 4133 C C . GLU B 1 243 ? -7.273 -30.234 -16.391 1 92.69 243 GLU B C 1
ATOM 4135 O O . GLU B 1 243 ? -6.582 -29.719 -17.266 1 92.69 243 GLU B O 1
ATOM 4140 N N . ALA B 1 244 ? -7.762 -31.359 -16.469 1 93.06 244 ALA B N 1
ATOM 4141 C CA . ALA B 1 244 ? -7.406 -32.188 -17.625 1 93.06 244 ALA B CA 1
ATOM 4142 C C . ALA B 1 244 ? -8.609 -32.406 -18.531 1 93.06 244 ALA B C 1
ATOM 4144 O O . ALA B 1 244 ? -9.734 -32.594 -18.062 1 93.06 244 ALA B O 1
ATOM 4145 N N . TRP B 1 245 ? -8.336 -32.344 -19.844 1 93 245 TRP B N 1
ATOM 4146 C CA . TRP B 1 245 ? -9.273 -32.719 -20.906 1 93 245 TRP B CA 1
ATOM 4147 C C . TRP B 1 245 ? -8.758 -33.906 -21.719 1 93 245 TRP B C 1
ATOM 4149 O O . TRP B 1 245 ? -7.68 -33.812 -22.312 1 93 245 TRP B O 1
ATOM 4159 N N . ILE B 1 246 ? -9.469 -34.938 -21.703 1 92.31 246 ILE B N 1
ATOM 4160 C CA . ILE B 1 246 ? -9.117 -36.125 -22.469 1 92.31 246 ILE B CA 1
ATOM 4161 C C . ILE B 1 246 ? -10.016 -36.188 -23.703 1 92.31 246 ILE B C 1
ATOM 4163 O O . ILE B 1 246 ? -11.242 -36.281 -23.578 1 92.31 246 ILE B O 1
ATOM 4167 N N . GLU B 1 247 ? -9.375 -36.188 -24.781 1 92.25 247 GLU B N 1
ATOM 4168 C CA . GLU B 1 247 ? -10.141 -36.312 -26.016 1 92.25 247 GLU B CA 1
ATOM 4169 C C . GLU B 1 247 ? -10.859 -37.656 -26.094 1 92.25 247 GLU B C 1
ATOM 4171 O O . GLU B 1 247 ? -10.273 -38.719 -25.797 1 92.25 247 GLU B O 1
ATOM 4176 N N . LEU B 1 248 ? -12.109 -37.594 -26.516 1 92.81 248 LEU B N 1
ATOM 4177 C CA . LEU B 1 248 ? -12.914 -38.812 -26.594 1 92.81 248 LEU B CA 1
ATOM 4178 C C . LEU B 1 248 ? -13.312 -39.094 -28.047 1 92.81 248 LEU B C 1
ATOM 4180 O O . LEU B 1 248 ? -13.586 -38.156 -28.812 1 92.81 248 LEU B O 1
ATOM 4184 N N . PHE B 1 249 ? -13.227 -40.469 -28.328 1 90.69 249 PHE B N 1
ATOM 4185 C CA . PHE B 1 249 ? -13.688 -40.938 -29.625 1 90.69 249 PHE B CA 1
ATOM 4186 C C . PHE B 1 249 ? -14.758 -42.031 -29.453 1 90.69 249 PHE B C 1
ATOM 4188 O O . PHE B 1 249 ? -14.773 -42.75 -28.453 1 90.69 249 PHE B O 1
#

Radius of gyration: 34.5 Å; Cα contacts (8 Å, |Δi|>4): 779; chains: 2; bounding box: 61×99×82 Å

Nearest PDB structures (foldseek):
  1exi-assembly1_A  TM=6.001E-01  e=4.389E-08  Bacillus subtilis
  3hh0-assembly1_A  TM=6.898E-01  e=1.365E-03  Bacillus cereus ATCC 14579
  3qao-assembly1_A-2  TM=5.988E-01  e=1.084E-03  Listeria monocytogenes EGD-e
  6jni-assembly3_E  TM=6.302E-01  e=2.297E-03  Pseudomonas putida
  7cla-assembly1_A-2  TM=5.991E-01  e=8.191E-03  Caulobacter vibrioides CB15

pLDDT: mean 83.32, std 12.36, range [28.17, 97.56]

Organism: NCBI:txid704125

Sequence (498 aa):
MKKRNYIKEISDIFEVPSSTLRYWENECLIKFSRDEKNNYRLPSFQTILDIWNIAFYRDLSIPLKEIKLIPFMNIDELGTTLNKNKEKLIDEFHKLKNTIERIESKEKIIEKLKYLQSNPCYIDNCIFSAIKVFDYPKNYLNKEFIQLYLSKPNEGLIVIDSEKSLIDYGYFTSETDNDIFREKDSCEKLYLVGLLKVEFYNMLNNNYSELISNAENLGYKTGIIIGKYLITACDDKQYDYYEAWIELFMKKRNYIKEISDIFEVPSSTLRYWENECLIKFSRDEKNNYRLPSFQTILDIWNIAFYRDLSIPLKEIKLIPFMNIDELGTTLNKNKEKLIDEFHKLKNTIERIESKEKIIEKLKYLQSNPCYIDNCIFSAIKVFDYPKNYLNKEFIQLYLSKPNEGLIVIDSEKSLIDYGYFTSETDNDIFREKDSCEKLYLVGLLKVEFYNMLNNNYSELISNAENLGYKTGIIIGKYLITACDDKQYDYYEAWIELF

Foldseek 3Di:
DPPPQVLVVLCVVLVHDSVVVVVCVVVVLAPFCQDPVPRHGHHDPVRSVSVVQQSVVVVLVDDPVVSSCCVVDDPVRNVVSSVVSVVVVVVVVVVVVVVVVVVVVLVVLVVVLVVQVVVFKDKDWDWAAWKAWDPCVVCVPPVVVVVCCVVPVQQKKWKAFPVVRDITIIGGDNDPDDRTPGHTDPGIFMWMKGKWKAFDVHRSDICVVVSQVVLVVVPWHWGMKMWGWRDWDAPPGIITITTIIITTD/DPPPQVLVVLCVVLVHDSVVVVVCVVVVLAPFDQDPVPRHGHHDPVRSVSVVQQSVVVVLVDDPVVSSCCVVDDPVRNVVSSVVSVVVVVVVVVVVVVVVVVVVVLVVLVVVLVVQVVVFKDKDWDWAAWKAFDPCVVCVPPVVVVVCCVVPVQQKKWKAFPVVRDITIIGGDNDPDDRTPGHTDPGIFMWMKGKWKAFDVHRNDICVVVSQVVLVVVPWHWGMKMWGWRDWDADPGIITITTIIITTD

InterPro domains:
  IPR000551 MerR-type HTH domain [PF00376] (7-42)
  IPR000551 MerR-type HTH domain [PS50937] (7-73)
  IPR000551 MerR-type HTH domain [SM00422] (7-74)
  IPR009061 Putative DNA-binding domain superfamily [SSF46955] (6-112)

Secondary structure (DSSP, 8-state):
-----HHHHHHHHHT--HHHHHHHHHTTS--PEE-TTT--EEPPHHHHHHHHHHHHHHHTT--HHHHTTGGG--HHHHHHHHHHHHHHHHHHHHHHHHHHHHHHHHHHHHHHHHHHHHS-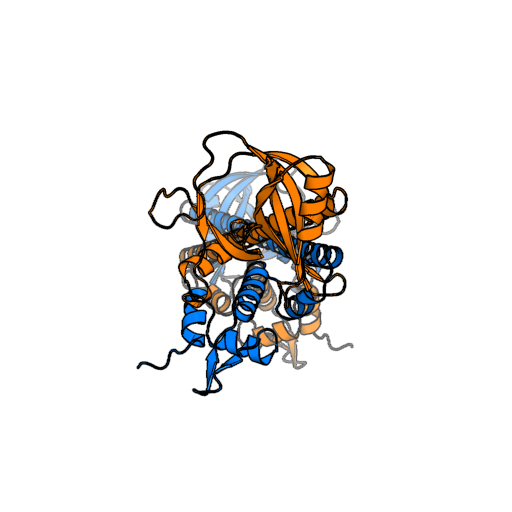EEEEEE---EEEE--TTT-TT-HHHHHHHHH-GGGEEEEEETTTTEEEEEEEE----TTEEEPPPSS-EEEEEEEEEEESS-TT-BSHHHHHHHHHHTT--EEEEEEEEEEEEESSSEEEEEEEEEEE-/-----HHHHHHHHHT--HHHHHHHHHTTS--PEE-TTT--EEPPHHHHHHHHHHHHHHHTT--HHHHTTGGG--HHHHHHHHHHHHHHHHHHHHHHHHHHHHHHHHHHHHHHHHHHHHS-EEEEEE---EEEE--TTT-TT-HHHHHHHHH-GGGEEEEEETTTTEEEEEEEE----TTEEEPPPSS-EEEEEEEEEEESS-TT-BSHHHHHHHHHHTT--EEEEEEEEEEEEESSSEEEEEEEEEEE-